Protein AF-A0A949YIF5-F1 (afdb_monomer)

Foldseek 3Di:
DDDDDDDDDDDDDDDDDDDDDDDDDPPPPPPPPPDDPDPAFAAPLLVLLVCLLLLVVVCVVVVWQEEEEAFEFEAEEPDDTFLFQALLRVLSRLLNLLSNLLNADQVRGRFYFPPLHQQLLVFPLADLPDLVNPLSSQVDWTATLFARDTHGGQKYKYWYWYQYNLNQKIKIWIWMDGNSSDDTHTSDIDMGGDFQLNCLRSQQWFFAPDCPVPPDRVVSRVRSSVRSSVLLVPVCSGLQNDLPNQKHKFKDWQNHTFDWDTDSSATETAAHDAPIFIKMKMFGSDPDQWKKWKFKAALQATLEQRDNWRPLPDHTDIAGPVRGMDMRQARDNDQQKGFGQGDDDPVVLVSCCSVSPNSRQKIKMFMFIFPDPPDPPPDPDDPPDDPLSVLSSVLSNRSDFAPPRHNGSVVRSVCSSVPPHDDHDADHSGRHDMGRRDGDDDDDTNTDSRTSTMHMYGHDDD

Solvent-accessible surface area (backbone atoms only — not comparable to full-atom values): 25512 Å² total; per-residue (Å²): 134,82,90,83,88,90,84,89,79,83,90,79,89,79,86,79,80,82,84,75,85,80,79,82,77,83,75,76,77,76,73,80,73,82,67,75,92,66,76,87,54,46,44,54,58,57,42,44,49,68,45,20,54,59,50,54,47,55,41,52,78,70,68,47,51,28,38,26,38,30,56,24,26,37,19,58,54,92,52,73,70,29,63,55,38,31,56,39,23,50,45,52,19,36,23,47,47,47,22,38,60,67,57,47,46,85,89,69,60,65,44,45,36,37,64,34,49,64,58,36,69,72,41,88,72,37,39,87,87,44,49,72,15,32,39,45,50,52,74,46,73,38,42,37,59,34,40,88,54,67,42,63,55,43,31,38,37,34,34,43,34,37,38,41,80,75,50,56,35,33,39,40,35,40,25,35,34,47,70,84,15,60,75,77,42,78,72,50,73,50,68,19,30,49,41,49,66,58,37,42,30,49,51,44,34,21,58,55,79,87,60,87,85,69,79,49,71,68,61,54,34,54,44,34,38,53,34,27,52,42,8,51,76,33,49,78,60,24,36,93,70,38,88,84,33,53,59,45,81,45,48,24,49,71,88,38,80,57,73,77,46,71,56,85,31,37,38,31,41,78,62,80,52,63,78,42,44,47,36,37,36,42,30,51,61,50,84,61,83,65,40,34,34,34,30,47,27,40,26,56,24,23,36,52,41,30,29,78,55,44,68,87,76,42,69,53,53,73,30,29,75,93,42,38,62,50,79,41,57,36,34,32,70,52,58,46,30,29,18,28,39,31,44,62,48,74,68,56,44,62,62,44,37,66,74,42,41,27,16,43,35,34,39,38,41,40,31,19,42,48,54,76,83,68,77,78,68,94,65,97,67,74,76,76,80,72,52,73,67,56,31,49,48,52,30,32,63,45,32,66,80,58,71,74,63,27,73,36,64,66,53,41,48,51,48,41,52,76,58,83,60,79,67,80,66,88,70,47,67,23,71,39,62,77,36,73,89,44,74,66,79,93,71,95,79,55,64,41,91,58,59,41,31,21,39,41,35,39,36,47,85,132

Sequence (462 aa):
MSTMGGSRAGSSRGWGLCQGVAALVVGLGLATAVGTPTARGDTLDAALLKEAPAVLRYLKDHGYQNVGVLKFRIKKGAGPASDRVGPLNLNLASRLQIALVLANDNRAPLGIIRDADAVAATLPGANHLTRSGRQVLFRGRYPLAWGDESVEPDAFLTGVAVVSPDLKQMTVAILAFGKDGEGLEKVTQFTASTDAPTLAEAGESFLIRGFADEGRVETVREKAIEEAVKVKATPEANPLRDAAAPVALEIRYDDQPVPLEFRDGKAEIRDPREGQKVSFLLRKVDRTADRYGVVLVVNGENTLFKERIAPFHARKWILSSDHPSTPILGYQTGEHTAESFRVLSQEESKSDAVHYGPEAGLITMVVFREKAKSKPAEGPSAPPPLDDKAEDLVAMSRGVLPREQPQTLAALKFQLREGNNQGDSRALIKAGERRDDVAIKEVEFQPEPTPVMSATVTYYKP

Radius of gyration: 25.35 Å; Cα contacts (8 Å, |Δi|>4): 936; chains: 1; bounding box: 79×54×108 Å

Mean predicted aligned error: 10.31 Å

pLDDT: mean 81.7, std 19.42, range [26.53, 98.56]

Structure (mmCIF, N/CA/C/O backbone):
data_AF-A0A949YIF5-F1
#
_entry.id   AF-A0A949YIF5-F1
#
loop_
_atom_site.group_PDB
_atom_site.id
_atom_site.type_symbol
_atom_site.label_atom_id
_atom_site.label_alt_id
_atom_site.label_comp_id
_atom_site.label_asym_id
_atom_site.label_entity_id
_atom_site.label_seq_id
_atom_site.pdbx_PDB_ins_code
_atom_site.Cartn_x
_atom_site.Cartn_y
_atom_site.Cartn_z
_atom_site.occupancy
_atom_site.B_iso_or_equiv
_atom_site.auth_seq_id
_atom_site.auth_comp_id
_atom_site.auth_asym_id
_atom_site.auth_atom_id
_atom_site.pdbx_PDB_model_num
ATOM 1 N N . MET A 1 1 ? 48.016 9.904 76.260 1.00 37.66 1 MET A N 1
ATOM 2 C CA . MET A 1 1 ? 48.859 9.870 75.047 1.00 37.66 1 MET A CA 1
ATOM 3 C C . MET A 1 1 ? 48.580 8.566 74.314 1.00 37.66 1 MET A C 1
ATOM 5 O O . MET A 1 1 ? 48.776 7.522 74.912 1.00 37.66 1 MET A O 1
ATOM 9 N N . SER A 1 2 ? 48.062 8.694 73.086 1.00 38.09 2 SER A N 1
ATOM 10 C CA . SER A 1 2 ? 48.295 7.845 71.897 1.00 38.09 2 SER A CA 1
ATOM 11 C C . SER A 1 2 ? 47.945 6.339 71.964 1.00 38.09 2 SER A C 1
ATOM 13 O O . SER A 1 2 ? 48.604 5.589 72.666 1.00 38.09 2 SER A O 1
ATOM 15 N N . THR A 1 3 ? 46.825 5.918 71.333 1.00 41.38 3 THR A N 1
ATOM 16 C CA . THR A 1 3 ? 46.703 5.191 70.017 1.00 41.38 3 THR A CA 1
ATOM 17 C C . THR A 1 3 ? 47.147 3.723 70.076 1.00 41.38 3 THR A C 1
ATOM 19 O O . THR A 1 3 ? 48.191 3.460 70.645 1.00 41.38 3 THR A O 1
ATOM 22 N N . MET A 1 4 ? 46.532 2.684 69.501 1.00 38.09 4 MET A N 1
ATOM 23 C CA . MET A 1 4 ? 45.485 2.372 68.499 1.00 38.09 4 MET A CA 1
ATOM 24 C C . MET A 1 4 ? 45.095 0.893 68.811 1.00 38.09 4 MET A C 1
ATOM 26 O O . MET A 1 4 ? 45.907 0.178 69.386 1.00 38.09 4 MET A O 1
ATOM 30 N N . GLY A 1 5 ? 43.899 0.343 68.586 1.00 39.41 5 GLY A N 1
ATOM 31 C CA . GLY A 1 5 ? 43.170 0.181 67.326 1.00 39.41 5 GLY A CA 1
ATOM 32 C C . GLY A 1 5 ? 42.996 -1.326 67.033 1.00 39.41 5 GLY A C 1
ATOM 33 O O . GLY A 1 5 ? 43.983 -2.048 66.953 1.00 39.41 5 GLY A O 1
ATOM 34 N N . GLY A 1 6 ? 41.755 -1.806 66.877 1.00 34.41 6 GLY A N 1
ATOM 35 C CA . GLY A 1 6 ? 41.476 -3.173 66.413 1.00 34.41 6 GLY A CA 1
ATOM 36 C C . GLY A 1 6 ? 40.089 -3.698 66.791 1.00 34.41 6 GLY A C 1
ATOM 37 O O . GLY A 1 6 ? 39.927 -4.305 67.841 1.00 34.41 6 GLY A O 1
ATOM 38 N N . SER A 1 7 ? 39.094 -3.513 65.917 1.00 41.97 7 SER A N 1
ATOM 39 C CA . SER A 1 7 ? 37.812 -4.226 65.991 1.00 41.97 7 SER A CA 1
ATOM 40 C C . SER A 1 7 ? 37.467 -4.792 64.612 1.00 41.97 7 SER A C 1
ATOM 42 O O . SER A 1 7 ? 37.384 -4.052 63.632 1.00 41.97 7 SER A O 1
ATOM 44 N N . ARG A 1 8 ? 37.329 -6.121 64.534 1.00 41.78 8 ARG A N 1
ATOM 45 C CA . ARG A 1 8 ? 36.799 -6.873 63.387 1.00 41.78 8 ARG A CA 1
ATOM 46 C C . ARG A 1 8 ? 35.317 -7.129 63.658 1.00 41.78 8 ARG A C 1
ATOM 48 O O . ARG A 1 8 ? 34.998 -7.761 64.659 1.00 41.78 8 ARG A O 1
ATOM 55 N N . ALA A 1 9 ? 34.439 -6.696 62.757 1.00 42.81 9 ALA A N 1
ATOM 56 C CA . ALA A 1 9 ? 33.016 -7.024 62.784 1.00 42.81 9 ALA A CA 1
ATOM 57 C C . ALA A 1 9 ? 32.614 -7.776 61.509 1.00 42.81 9 ALA A C 1
ATOM 59 O O . ALA A 1 9 ? 33.119 -7.507 60.419 1.00 42.81 9 ALA A O 1
ATOM 60 N N . GLY A 1 10 ? 31.749 -8.768 61.718 1.00 35.22 10 GLY A N 1
ATOM 61 C CA . GLY A 1 10 ? 31.368 -9.833 60.803 1.00 35.22 10 GLY A CA 1
ATOM 62 C C . GLY A 1 10 ? 30.670 -9.399 59.517 1.00 35.22 10 GLY A C 1
ATOM 63 O O . GLY A 1 10 ? 29.934 -8.419 59.452 1.00 35.22 10 GLY A O 1
ATOM 64 N N . SER A 1 11 ? 30.881 -10.233 58.504 1.00 36.25 11 SER A N 1
ATOM 65 C CA . SER A 1 11 ? 30.176 -10.259 57.232 1.00 36.25 11 SER A CA 1
ATOM 66 C C . SER A 1 11 ? 28.688 -10.586 57.405 1.00 36.25 11 SER A C 1
ATOM 68 O O . SER A 1 11 ? 28.355 -11.622 57.980 1.00 36.25 11 SER A O 1
ATOM 70 N N . SER A 1 12 ? 27.808 -9.794 56.795 1.00 36.88 12 SER A N 1
ATOM 71 C CA . SER A 1 12 ? 26.462 -10.233 56.415 1.00 36.88 12 SER A CA 1
ATOM 72 C C . SER A 1 12 ? 26.314 -10.095 54.897 1.00 36.88 12 SER A C 1
ATOM 74 O O . SER A 1 12 ? 26.462 -9.018 54.325 1.00 36.88 12 SER A O 1
ATOM 76 N N . ARG A 1 13 ? 26.112 -11.233 54.222 1.00 38.78 13 ARG A N 1
ATOM 77 C CA . ARG A 1 13 ? 25.758 -11.313 52.801 1.00 38.78 13 ARG A CA 1
ATOM 78 C C . ARG A 1 13 ? 24.235 -11.252 52.704 1.00 38.78 13 ARG A C 1
ATOM 80 O O . ARG A 1 13 ? 23.572 -12.211 53.081 1.00 38.78 13 ARG A O 1
ATOM 87 N N . GLY A 1 14 ? 23.702 -10.148 52.191 1.00 33.16 14 GLY A N 1
ATOM 88 C CA . GLY A 1 14 ? 22.324 -10.050 51.713 1.00 33.16 14 GLY A CA 1
ATOM 89 C C . GLY A 1 14 ? 22.321 -10.033 50.188 1.00 33.16 14 GLY A C 1
ATOM 90 O O . GLY A 1 14 ? 22.751 -9.054 49.584 1.00 33.16 14 GLY A O 1
ATOM 91 N N . TRP A 1 15 ? 21.886 -11.127 49.565 1.00 33.44 15 TRP A N 1
ATOM 92 C CA . TRP A 1 15 ? 21.584 -11.187 48.135 1.00 33.44 15 TRP A CA 1
ATOM 93 C C . TRP A 1 15 ? 20.185 -10.607 47.902 1.00 33.44 15 TRP A C 1
ATOM 95 O O . TRP A 1 15 ? 19.188 -11.208 48.292 1.00 33.44 15 TRP A O 1
ATOM 105 N N . GLY A 1 16 ? 20.122 -9.425 47.286 1.00 34.50 16 GLY A N 1
ATOM 106 C CA . GLY A 1 16 ? 18.888 -8.832 46.776 1.00 34.50 16 GLY A CA 1
ATOM 107 C C . GLY A 1 16 ? 18.580 -9.373 45.383 1.00 34.50 16 GLY A C 1
ATOM 108 O O . GLY A 1 16 ? 19.353 -9.167 44.449 1.00 34.50 16 GLY A O 1
ATOM 109 N N . LEU A 1 17 ? 17.460 -10.087 45.271 1.00 38.19 17 LEU A N 1
ATOM 110 C CA . LEU A 1 17 ? 16.908 -10.629 44.034 1.00 38.19 17 LEU A CA 1
ATOM 111 C C . LEU A 1 17 ? 16.617 -9.525 43.006 1.00 38.19 17 LEU A C 1
ATOM 113 O O . LEU A 1 17 ? 15.857 -8.595 43.269 1.00 38.19 17 LEU A O 1
ATOM 117 N N . CYS A 1 18 ? 17.166 -9.695 41.804 1.00 32.47 18 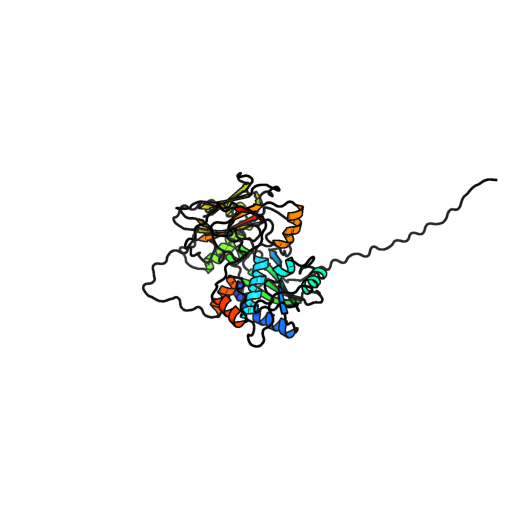CYS A N 1
ATOM 118 C CA . CYS A 1 18 ? 16.703 -9.034 40.590 1.00 32.47 18 CYS A CA 1
ATOM 119 C C . CYS A 1 18 ? 15.280 -9.519 40.272 1.00 32.47 18 CYS A C 1
ATOM 121 O O . CYS A 1 18 ? 15.083 -10.697 39.972 1.00 32.47 18 CYS A O 1
ATOM 123 N N . GLN A 1 19 ? 14.289 -8.629 40.323 1.00 35.56 19 GLN A N 1
ATOM 124 C CA . GLN A 1 19 ? 12.978 -8.906 39.741 1.00 35.56 19 GLN A CA 1
ATOM 125 C C . GLN A 1 19 ? 13.090 -8.808 38.219 1.00 35.56 19 GLN A C 1
ATOM 127 O O . GLN A 1 19 ? 13.328 -7.741 37.656 1.00 35.56 19 GLN A O 1
ATOM 132 N N . GLY A 1 20 ? 12.979 -9.967 37.572 1.00 30.89 20 GLY A N 1
ATOM 133 C CA . GLY A 1 20 ? 12.984 -10.109 36.126 1.00 30.89 20 GLY A CA 1
ATOM 134 C C . GLY A 1 20 ? 11.727 -9.518 35.496 1.00 30.89 20 GLY A C 1
ATOM 135 O O . GLY A 1 20 ? 10.604 -9.788 35.919 1.00 30.89 20 GLY A O 1
ATOM 136 N N . VAL A 1 21 ? 11.938 -8.736 34.442 1.00 32.53 21 VAL A N 1
ATOM 137 C CA . VAL A 1 21 ? 10.912 -8.322 33.486 1.00 32.53 21 VAL A CA 1
ATOM 138 C C . VAL A 1 21 ? 10.436 -9.574 32.746 1.00 32.53 21 VAL A C 1
ATOM 140 O O . VAL A 1 21 ? 11.165 -10.141 31.935 1.00 32.53 21 VAL A O 1
ATOM 143 N N . ALA A 1 22 ? 9.222 -10.034 33.044 1.00 29.33 22 ALA A N 1
ATOM 144 C CA . ALA A 1 22 ? 8.586 -11.119 32.309 1.00 29.33 22 ALA A CA 1
ATOM 145 C C . ALA A 1 22 ? 8.134 -10.605 30.932 1.00 29.33 22 ALA A C 1
ATOM 147 O O . ALA A 1 22 ? 7.172 -9.846 30.817 1.00 29.33 22 ALA A O 1
ATOM 148 N N . ALA A 1 23 ? 8.844 -11.011 29.879 1.00 31.12 23 ALA A N 1
ATOM 149 C CA . ALA A 1 23 ? 8.418 -10.814 28.502 1.00 31.12 23 ALA A CA 1
ATOM 150 C C . ALA A 1 23 ? 7.186 -11.692 28.223 1.00 31.12 23 ALA A C 1
ATOM 152 O O . ALA A 1 23 ? 7.273 -12.920 28.191 1.00 31.12 23 ALA A O 1
ATOM 153 N N . LEU A 1 24 ? 6.029 -11.057 28.039 1.00 30.97 24 LEU A N 1
ATOM 154 C CA . LEU A 1 24 ? 4.781 -11.732 27.701 1.00 30.97 24 LEU A CA 1
ATOM 155 C C . LEU A 1 24 ? 4.807 -12.122 26.213 1.00 30.97 24 LEU A C 1
ATOM 157 O O . LEU A 1 24 ? 4.528 -11.311 25.330 1.00 30.97 24 LEU A O 1
ATOM 161 N N . VAL A 1 25 ? 5.177 -13.371 25.926 1.00 31.48 25 VAL A N 1
ATOM 162 C CA . VAL A 1 25 ? 5.006 -13.982 24.603 1.00 31.48 25 VAL A CA 1
ATOM 163 C C . VAL A 1 25 ? 3.516 -14.257 24.427 1.00 31.48 25 VAL A C 1
ATOM 165 O O . VAL A 1 25 ? 2.987 -15.227 24.963 1.00 31.48 25 VAL A O 1
ATOM 168 N N . VAL A 1 26 ? 2.820 -13.399 23.679 1.00 39.66 26 VAL A N 1
ATOM 169 C CA . VAL A 1 26 ? 1.484 -13.725 23.167 1.00 39.66 26 VAL A CA 1
ATOM 170 C C . VAL A 1 26 ? 1.662 -14.838 22.138 1.00 39.66 26 VAL A C 1
ATOM 172 O O . VAL A 1 26 ? 1.897 -14.598 20.953 1.00 39.66 26 VAL A O 1
ATOM 175 N N . GLY A 1 27 ? 1.601 -16.079 22.616 1.00 34.22 27 GLY A N 1
ATOM 176 C CA . GLY A 1 27 ? 1.472 -17.272 21.798 1.00 34.22 27 GLY A CA 1
ATOM 177 C C . GLY A 1 27 ? 0.080 -17.312 21.185 1.00 34.22 27 GLY A C 1
ATOM 178 O O . GLY A 1 27 ? -0.754 -18.110 21.600 1.00 34.22 27 GLY A O 1
ATOM 179 N N . LEU A 1 28 ? -0.190 -16.448 20.200 1.00 45.56 28 LEU A N 1
ATOM 180 C CA . LEU A 1 28 ? -1.291 -16.693 19.277 1.00 45.56 28 LEU A CA 1
ATOM 181 C C . LEU A 1 28 ? -0.895 -17.941 18.482 1.00 45.56 28 LEU A C 1
ATOM 183 O O . LEU A 1 28 ? -0.172 -17.868 17.485 1.00 45.56 28 LEU A O 1
ATOM 187 N N . GLY A 1 29 ? -1.317 -19.100 18.984 1.00 37.91 29 GLY A N 1
ATOM 188 C CA . GLY A 1 29 ? -1.277 -20.367 18.277 1.00 37.91 29 GLY A CA 1
ATOM 189 C C . GLY A 1 29 ? -2.192 -20.274 17.065 1.00 37.91 29 GLY A C 1
ATOM 190 O O . GLY A 1 29 ? -3.321 -20.754 17.090 1.00 37.91 29 GLY A O 1
ATOM 191 N N . LEU A 1 30 ? -1.708 -19.628 16.004 1.00 46.84 30 LEU A N 1
ATOM 192 C CA . LEU A 1 30 ? -2.202 -19.826 14.652 1.00 46.84 30 LEU A CA 1
ATOM 193 C C . LEU A 1 30 ? -1.881 -21.278 14.316 1.00 46.84 30 LEU A C 1
ATOM 195 O O . LEU A 1 30 ? -0.814 -21.584 13.785 1.00 46.84 30 LEU A O 1
ATOM 199 N N . ALA A 1 31 ? -2.775 -22.180 14.719 1.00 40.66 31 ALA A N 1
ATOM 200 C CA . ALA A 1 31 ? -2.761 -23.547 14.254 1.00 40.66 31 ALA A CA 1
ATOM 201 C C . ALA A 1 31 ? -2.768 -23.465 12.728 1.00 40.66 31 ALA A C 1
ATOM 203 O O . ALA A 1 31 ? -3.724 -22.972 12.127 1.00 40.66 31 ALA A O 1
ATOM 204 N N . THR A 1 32 ? -1.664 -23.879 12.111 1.00 41.81 32 THR A N 1
ATOM 205 C CA . THR A 1 32 ? -1.581 -24.086 10.671 1.00 41.81 32 THR A CA 1
ATOM 206 C C . THR A 1 32 ? -2.491 -25.263 10.367 1.00 41.81 32 THR A C 1
ATOM 208 O O . THR A 1 32 ? -2.049 -26.410 10.322 1.00 41.81 32 THR A O 1
ATOM 211 N N . ALA A 1 33 ? -3.791 -24.996 10.258 1.00 37.81 33 ALA A N 1
ATOM 212 C CA . ALA A 1 33 ? -4.719 -25.945 9.694 1.00 37.81 33 ALA A CA 1
ATOM 213 C C . ALA A 1 33 ? -4.230 -26.184 8.267 1.00 37.81 33 ALA A C 1
ATOM 215 O O . ALA A 1 33 ? -4.326 -25.306 7.410 1.00 37.81 33 ALA A O 1
ATOM 216 N N . VAL A 1 34 ? -3.627 -27.352 8.041 1.00 37.81 34 VAL A N 1
ATOM 217 C CA . VAL A 1 34 ? -3.368 -27.880 6.705 1.00 37.81 34 VAL A CA 1
ATOM 218 C C . VAL A 1 34 ? -4.745 -28.214 6.142 1.00 37.81 34 VAL A C 1
ATOM 220 O O . VAL A 1 34 ? -5.222 -29.341 6.233 1.00 37.81 34 VAL A O 1
ATOM 223 N N . GLY A 1 35 ? -5.455 -27.179 5.695 1.00 38.66 35 GLY A N 1
ATOM 224 C CA . GLY A 1 35 ? -6.716 -27.330 4.999 1.00 38.66 35 GLY A CA 1
ATOM 225 C C . GLY A 1 35 ? -6.446 -28.092 3.713 1.00 38.66 35 GLY A C 1
ATOM 226 O O . GLY A 1 35 ? -5.506 -27.780 2.979 1.00 38.66 35 GLY A O 1
ATOM 227 N N . THR A 1 36 ? -7.265 -29.101 3.438 1.00 35.28 36 THR A N 1
ATOM 228 C CA . THR A 1 36 ? -7.412 -29.616 2.078 1.00 35.28 36 THR A CA 1
ATOM 229 C C . THR A 1 36 ? -7.683 -28.430 1.143 1.00 35.28 36 THR A C 1
ATOM 231 O O . THR A 1 36 ? -8.337 -27.478 1.574 1.00 35.28 36 THR A O 1
ATOM 234 N N . PRO A 1 37 ? -7.171 -28.424 -0.103 1.00 38.16 37 PRO A N 1
ATOM 235 C CA . PRO A 1 37 ? -7.398 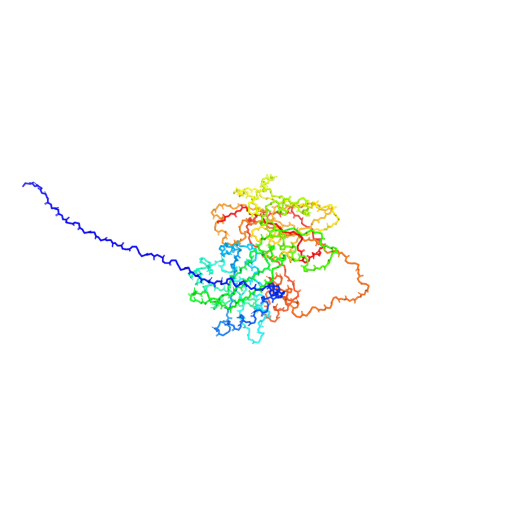-27.324 -1.031 1.00 38.16 37 PRO A CA 1
ATOM 236 C C . PRO A 1 37 ? -8.894 -27.266 -1.353 1.00 38.16 37 PRO A C 1
ATOM 238 O O . PRO A 1 37 ? -9.396 -27.967 -2.228 1.00 38.16 37 PRO A O 1
ATOM 241 N N . THR A 1 38 ? -9.629 -26.482 -0.575 1.00 38.22 38 THR A N 1
ATOM 242 C CA . THR A 1 38 ? -11.027 -26.171 -0.816 1.00 38.22 38 THR A CA 1
ATOM 243 C C . THR A 1 38 ? -11.113 -25.167 -1.958 1.00 38.22 38 THR A C 1
ATOM 245 O O . THR A 1 38 ? -10.172 -24.427 -2.250 1.00 38.22 38 THR A O 1
ATOM 248 N N . ALA A 1 39 ? -12.246 -25.218 -2.655 1.00 42.53 39 ALA A N 1
ATOM 249 C CA . ALA A 1 39 ? -12.590 -24.402 -3.808 1.00 42.53 39 ALA A CA 1
ATOM 250 C C . ALA A 1 39 ? -12.153 -22.927 -3.697 1.00 42.53 39 ALA A C 1
ATOM 252 O O . ALA A 1 39 ? -12.137 -22.355 -2.610 1.00 42.53 39 ALA A O 1
ATOM 253 N N . ARG A 1 40 ? -11.835 -22.340 -4.864 1.00 57.19 40 ARG A N 1
ATOM 254 C CA . ARG A 1 40 ? -11.471 -20.931 -5.123 1.00 57.19 40 ARG A CA 1
ATOM 255 C C . ARG A 1 40 ? -11.898 -19.982 -3.998 1.00 57.19 40 ARG A C 1
ATOM 257 O O . ARG A 1 40 ? -13.064 -19.613 -3.910 1.00 57.19 40 ARG A O 1
ATOM 264 N N . GLY A 1 41 ? -10.941 -19.582 -3.163 1.00 61.47 41 GLY A N 1
ATOM 265 C CA . GLY A 1 41 ? -11.183 -18.568 -2.140 1.00 61.47 41 GLY A CA 1
ATOM 266 C C . GLY A 1 41 ? -11.438 -17.198 -2.769 1.00 61.47 41 GLY A C 1
ATOM 267 O O . GLY A 1 41 ? -10.838 -16.880 -3.801 1.00 61.47 41 GLY A O 1
ATOM 268 N N . ASP A 1 42 ? -12.285 -16.398 -2.125 1.00 84.44 42 ASP A N 1
ATOM 269 C CA . ASP A 1 42 ? -12.513 -14.985 -2.445 1.00 84.44 42 ASP A CA 1
ATOM 270 C C . ASP A 1 42 ? -11.170 -14.216 -2.491 1.00 84.44 42 ASP A C 1
ATOM 272 O O . ASP A 1 42 ? -10.222 -14.565 -1.776 1.00 84.44 42 ASP A O 1
ATOM 276 N N . THR A 1 43 ? -11.056 -13.179 -3.333 1.00 89.50 43 THR A N 1
ATOM 277 C CA . THR A 1 43 ? -9.909 -12.249 -3.277 1.00 89.50 43 THR A CA 1
ATOM 278 C C . THR A 1 43 ? -9.877 -11.534 -1.927 1.00 89.50 43 THR A C 1
ATOM 280 O O . THR A 1 43 ? -10.876 -11.510 -1.204 1.00 89.50 43 THR A O 1
ATOM 283 N N . LEU A 1 44 ? -8.741 -10.929 -1.579 1.00 91.62 44 LEU A N 1
ATOM 284 C CA . LEU A 1 44 ? -8.592 -10.205 -0.316 1.00 91.62 44 LEU A CA 1
ATOM 285 C C . LEU A 1 44 ? -9.687 -9.144 -0.109 1.00 91.62 44 LEU A C 1
ATOM 287 O O . LEU A 1 44 ? -10.315 -9.111 0.948 1.00 91.62 44 LEU A O 1
ATOM 291 N N . ASP A 1 45 ? -9.958 -8.335 -1.131 1.00 91.50 45 ASP A N 1
ATOM 292 C CA . ASP A 1 45 ? -10.946 -7.253 -1.063 1.00 91.50 45 ASP A CA 1
ATOM 293 C C . ASP A 1 45 ? -12.374 -7.797 -0.901 1.00 91.50 45 ASP A C 1
ATOM 295 O O . ASP A 1 45 ? -13.148 -7.292 -0.086 1.00 91.50 45 ASP A O 1
ATOM 299 N N . ALA A 1 46 ? -12.710 -8.877 -1.615 1.00 91.69 46 ALA A N 1
ATOM 300 C CA . ALA A 1 46 ? -14.011 -9.532 -1.502 1.00 91.69 46 ALA A CA 1
ATOM 301 C C . ALA A 1 46 ? -14.215 -10.190 -0.134 1.00 91.69 46 ALA A C 1
ATOM 303 O O . ALA A 1 46 ? -15.306 -10.100 0.434 1.00 91.69 46 ALA A O 1
ATOM 304 N N . ALA A 1 47 ? -13.169 -10.808 0.416 1.00 95.12 47 ALA A N 1
ATOM 305 C CA . ALA A 1 47 ? -13.209 -11.389 1.748 1.00 95.12 47 ALA A CA 1
ATOM 306 C C . ALA A 1 47 ? -13.360 -10.306 2.832 1.00 95.12 47 ALA A C 1
ATOM 308 O O . ALA A 1 47 ? -14.212 -10.441 3.705 1.00 95.12 47 ALA A O 1
ATOM 309 N N . LEU A 1 48 ? -12.626 -9.190 2.741 1.00 95.81 48 LEU A N 1
ATOM 310 C CA . LEU A 1 48 ? -12.777 -8.055 3.663 1.00 95.81 48 LEU A CA 1
ATOM 311 C C . LEU A 1 48 ? -14.193 -7.467 3.632 1.00 95.81 48 LEU A C 1
ATOM 313 O O . LEU A 1 48 ? -14.793 -7.260 4.687 1.00 95.81 48 LEU A O 1
ATOM 317 N N . LEU A 1 49 ? -14.744 -7.235 2.437 1.00 94.81 49 LEU A N 1
ATOM 318 C CA . LEU A 1 49 ? -16.098 -6.699 2.278 1.00 94.81 49 LEU A CA 1
ATOM 319 C C . LEU A 1 49 ? -17.157 -7.646 2.863 1.00 94.81 49 LEU A C 1
ATOM 321 O O . LEU A 1 49 ? -18.106 -7.206 3.510 1.00 94.81 49 LEU A O 1
ATOM 325 N N . LYS A 1 50 ? -16.970 -8.957 2.681 1.00 95.75 50 LYS A N 1
ATOM 326 C CA . LYS A 1 50 ? -17.838 -10.003 3.236 1.00 95.75 50 LYS A CA 1
ATOM 327 C C . LYS A 1 50 ? -17.783 -10.077 4.765 1.00 95.75 50 LYS A C 1
ATOM 329 O O . LYS A 1 50 ? -18.809 -10.345 5.386 1.00 95.75 50 LYS A O 1
ATOM 334 N N . GLU A 1 51 ? -16.622 -9.831 5.364 1.00 97.62 51 GLU A N 1
ATOM 335 C CA . GLU A 1 51 ? -16.416 -9.895 6.818 1.00 97.62 51 GLU A CA 1
ATOM 336 C C . GLU A 1 51 ? -16.800 -8.597 7.549 1.00 97.62 51 GLU A C 1
ATOM 338 O O . GLU A 1 51 ? -17.117 -8.629 8.741 1.00 97.62 51 GLU A O 1
ATOM 343 N N . ALA A 1 52 ? -16.836 -7.454 6.856 1.00 97.81 52 ALA A N 1
ATOM 344 C CA . ALA A 1 52 ? -17.127 -6.151 7.460 1.00 97.81 52 ALA A CA 1
ATOM 345 C C . ALA A 1 52 ? -18.432 -6.096 8.290 1.00 97.81 52 ALA A C 1
ATOM 347 O O . ALA A 1 52 ? -18.392 -5.548 9.396 1.00 97.81 52 ALA A O 1
ATOM 348 N N . PRO A 1 53 ? -19.566 -6.703 7.874 1.00 98.06 53 PRO A N 1
ATOM 349 C CA . PRO A 1 53 ? -20.770 -6.752 8.707 1.00 98.06 53 PRO A CA 1
ATOM 350 C C . PRO A 1 53 ? -20.577 -7.483 10.045 1.00 98.06 53 PRO A C 1
ATOM 352 O O . PRO A 1 53 ? -21.167 -7.085 11.051 1.00 98.06 53 PRO A O 1
ATOM 355 N N . ALA A 1 54 ? -19.764 -8.545 10.079 1.00 97.81 54 ALA A N 1
ATOM 356 C CA . ALA A 1 54 ? -19.471 -9.279 11.311 1.00 97.81 54 ALA A CA 1
ATOM 357 C C . ALA A 1 54 ? -18.596 -8.443 12.256 1.00 97.81 54 ALA A C 1
ATOM 359 O O . ALA A 1 54 ? -18.866 -8.391 13.455 1.00 97.81 54 ALA A O 1
ATOM 360 N N . VAL A 1 55 ? -17.616 -7.720 11.704 1.00 98.50 55 VAL A N 1
ATOM 361 C CA . VAL A 1 55 ? -16.785 -6.772 12.461 1.00 98.50 55 VAL A CA 1
ATOM 362 C C . VAL A 1 55 ? -17.641 -5.651 13.054 1.00 98.50 55 VAL A C 1
ATOM 364 O O . VAL A 1 55 ? -17.555 -5.388 14.250 1.00 98.50 55 VAL A O 1
ATOM 367 N N . LEU A 1 56 ? -18.524 -5.028 12.265 1.00 98.50 56 LEU A N 1
ATOM 368 C CA . LEU A 1 56 ? -19.432 -3.982 12.757 1.00 98.50 56 LEU A CA 1
ATOM 369 C C . LEU A 1 56 ? -20.360 -4.486 13.866 1.00 98.50 56 LEU A C 1
ATOM 371 O O . LEU A 1 56 ? -20.599 -3.763 14.832 1.00 98.50 56 LEU A O 1
ATOM 375 N N . ARG A 1 57 ? -20.875 -5.715 13.741 1.00 98.12 57 ARG A N 1
ATOM 376 C CA . ARG A 1 57 ? -21.700 -6.335 14.784 1.00 98.12 57 ARG A CA 1
ATOM 377 C C . ARG A 1 57 ? -20.915 -6.497 16.079 1.00 98.12 57 ARG A C 1
ATOM 379 O O . ARG A 1 57 ? -21.382 -6.025 17.106 1.00 98.12 57 ARG A O 1
ATOM 386 N N . TYR A 1 58 ? -19.710 -7.065 16.009 1.00 98.31 58 TYR A N 1
ATOM 387 C CA . TYR A 1 58 ? -18.831 -7.188 17.171 1.00 98.31 58 TYR A CA 1
ATOM 388 C C . TYR A 1 58 ? -18.617 -5.828 17.854 1.00 98.31 58 TYR A C 1
ATOM 390 O O . TYR A 1 58 ? -18.795 -5.723 19.063 1.00 98.31 58 TYR A O 1
ATOM 398 N N . LEU A 1 59 ? -18.309 -4.772 17.091 1.00 98.19 59 LEU A N 1
ATOM 399 C CA . LEU A 1 59 ? -18.065 -3.440 17.658 1.00 98.19 59 LEU A CA 1
ATOM 400 C C . LEU A 1 59 ? -19.303 -2.872 18.370 1.00 98.19 59 LEU A C 1
ATOM 402 O O . LEU A 1 59 ? -19.180 -2.301 19.454 1.00 98.19 59 LEU A O 1
ATOM 406 N N . LYS A 1 60 ? -20.492 -3.062 17.784 1.00 97.56 60 LYS A N 1
ATOM 407 C CA . LYS A 1 60 ? -21.771 -2.636 18.370 1.00 97.56 60 LYS A CA 1
ATOM 408 C C . LYS A 1 60 ? -22.123 -3.434 19.627 1.00 97.56 60 LYS A C 1
ATOM 410 O O . LYS A 1 60 ? -22.528 -2.831 20.617 1.00 97.56 60 LYS A O 1
ATOM 415 N N . ASP A 1 61 ? -21.922 -4.750 19.614 1.00 97.50 61 ASP A N 1
ATOM 416 C CA . ASP A 1 61 ? -22.188 -5.632 20.760 1.00 97.50 61 ASP A CA 1
ATOM 417 C C . ASP A 1 61 ? -21.287 -5.292 21.964 1.00 97.50 61 ASP A C 1
ATOM 419 O O . ASP A 1 61 ? -21.695 -5.461 23.111 1.00 97.50 61 ASP A O 1
ATOM 423 N N . HIS A 1 62 ? -20.093 -4.743 21.709 1.00 96.75 62 HIS A N 1
ATOM 424 C CA . HIS A 1 62 ? -19.169 -4.241 22.735 1.00 96.75 62 HIS A CA 1
ATOM 425 C C . HIS A 1 62 ? -19.426 -2.779 23.137 1.00 96.75 62 HIS A C 1
ATOM 427 O O . HIS A 1 62 ? -18.709 -2.230 23.973 1.00 96.75 62 HIS A O 1
ATOM 433 N N . GLY A 1 63 ? -20.449 -2.135 22.565 1.00 97.00 63 GLY A N 1
ATOM 434 C CA . GLY A 1 63 ? -20.840 -0.766 22.901 1.00 97.00 63 GLY A CA 1
ATOM 435 C C . GLY A 1 63 ? -19.870 0.314 22.417 1.00 97.00 63 GLY A C 1
ATOM 436 O O . GLY A 1 63 ? -19.941 1.445 22.898 1.00 97.00 63 GLY A O 1
ATOM 437 N N . TYR A 1 64 ? -18.968 0.000 21.484 1.00 98.00 64 TYR A N 1
ATOM 438 C CA . TYR A 1 64 ? -18.079 1.002 20.898 1.00 98.00 64 TYR A CA 1
ATOM 439 C C . TYR A 1 64 ? -18.864 1.952 19.994 1.00 98.00 64 TYR A C 1
ATOM 441 O O . TYR A 1 64 ? -19.785 1.524 19.297 1.00 98.00 64 TYR A O 1
ATOM 449 N N . GLN A 1 65 ? -18.490 3.236 19.983 1.00 97.81 65 GLN A N 1
ATOM 450 C CA . GLN A 1 65 ? -19.130 4.238 19.127 1.00 97.81 65 GLN A CA 1
ATOM 451 C C . GLN A 1 65 ? -18.178 4.788 18.075 1.00 97.81 65 GLN A C 1
ATOM 453 O O . GLN A 1 65 ? -18.578 4.897 16.920 1.00 97.81 65 GLN A O 1
ATOM 458 N N . ASN A 1 66 ? -16.929 5.071 18.448 1.00 98.38 66 ASN A N 1
ATOM 459 C CA . ASN A 1 66 ? -15.912 5.616 17.551 1.00 98.38 66 ASN A CA 1
ATOM 460 C C . ASN A 1 66 ? -14.732 4.652 17.419 1.00 98.38 66 ASN A C 1
ATOM 462 O O . ASN A 1 66 ? -14.056 4.349 18.405 1.00 98.38 66 ASN A O 1
ATOM 466 N N . VAL A 1 67 ? -14.473 4.167 16.204 1.00 98.56 67 VAL A N 1
ATOM 467 C CA . VAL A 1 67 ? -13.484 3.109 15.965 1.00 98.56 67 VAL A CA 1
ATOM 468 C C . VAL A 1 67 ? -12.513 3.504 14.861 1.00 98.56 67 VAL A C 1
ATOM 470 O O . VAL A 1 67 ? -12.920 3.877 13.761 1.00 98.56 67 VAL A O 1
ATOM 473 N N . GLY A 1 68 ? -11.215 3.406 15.153 1.00 98.06 68 GLY A N 1
ATOM 474 C CA . GLY A 1 68 ? -10.143 3.577 14.169 1.00 98.06 68 GLY A CA 1
ATOM 475 C C . GLY A 1 68 ? -9.587 2.247 13.685 1.00 98.06 68 GLY A C 1
ATOM 476 O O . GLY A 1 68 ? -9.598 1.264 14.420 1.00 98.06 68 GLY A O 1
ATOM 477 N N . VAL A 1 69 ? -9.070 2.213 12.458 1.00 97.94 69 VAL A N 1
ATOM 478 C CA . VAL A 1 69 ? -8.344 1.055 11.920 1.00 97.94 69 VAL A CA 1
ATOM 479 C C . VAL A 1 69 ? -6.876 1.428 11.782 1.00 97.94 69 VAL A C 1
ATOM 481 O O . VAL A 1 69 ? -6.554 2.438 11.168 1.00 97.94 69 VAL A O 1
ATOM 484 N N . LEU A 1 70 ? -6.007 0.623 12.382 1.00 95.44 70 LEU A N 1
ATOM 485 C CA . LEU A 1 70 ? -4.560 0.790 12.371 1.00 95.44 70 LEU A CA 1
ATOM 486 C C . LEU A 1 70 ? -3.915 -0.264 11.475 1.00 95.44 70 LEU A C 1
ATOM 488 O O . LEU A 1 70 ? -4.483 -1.339 11.243 1.00 95.44 70 LEU A O 1
ATOM 492 N N . LYS A 1 71 ? -2.686 0.016 11.046 1.00 90.88 71 LYS A N 1
ATOM 493 C CA . LYS A 1 71 ? -1.894 -0.860 10.183 1.00 90.88 71 LYS A CA 1
ATOM 494 C C . LYS A 1 71 ? -1.844 -2.298 10.700 1.00 90.88 71 LYS A C 1
ATOM 496 O O . LYS A 1 71 ? -1.781 -2.563 11.905 1.00 90.88 71 LYS A O 1
ATOM 501 N N . PHE A 1 72 ? -1.833 -3.233 9.760 1.00 93.62 72 PHE A N 1
ATOM 502 C CA . PHE A 1 72 ? -1.730 -4.662 10.037 1.00 93.62 72 PHE A CA 1
ATOM 503 C C . PHE A 1 72 ? -0.267 -5.062 10.197 1.00 93.62 72 PHE A C 1
ATOM 505 O O . PHE A 1 72 ? 0.637 -4.367 9.736 1.00 93.62 72 PHE A O 1
ATOM 512 N N . ARG A 1 73 ? -0.014 -6.219 10.807 1.00 91.56 73 ARG A N 1
ATOM 513 C CA . ARG A 1 73 ? 1.285 -6.901 10.752 1.00 91.56 73 ARG A CA 1
ATOM 514 C C . ARG A 1 73 ? 1.213 -8.027 9.733 1.00 91.56 73 ARG A C 1
ATOM 516 O O . ARG A 1 73 ? 0.286 -8.828 9.778 1.00 91.56 73 ARG A O 1
ATOM 523 N N . ILE A 1 74 ? 2.207 -8.143 8.862 1.00 90.94 74 ILE A N 1
ATOM 524 C CA . ILE A 1 74 ? 2.275 -9.220 7.875 1.00 90.94 74 ILE A CA 1
ATOM 525 C C . ILE A 1 74 ? 3.348 -10.220 8.288 1.00 90.94 74 ILE A C 1
ATOM 527 O O . ILE A 1 74 ? 4.478 -9.857 8.615 1.00 90.94 74 ILE A O 1
ATOM 531 N N . LYS A 1 75 ? 3.012 -11.502 8.253 1.00 90.69 75 LYS A N 1
ATOM 532 C CA . LYS A 1 75 ? 3.938 -12.614 8.437 1.00 90.69 75 LYS A CA 1
ATOM 533 C C . LYS A 1 75 ? 4.144 -13.312 7.098 1.00 90.69 75 LYS A C 1
ATOM 535 O O . LYS A 1 75 ? 3.182 -13.796 6.507 1.00 90.69 75 LYS A O 1
ATOM 540 N N . LYS A 1 76 ? 5.397 -13.405 6.649 1.00 84.81 76 LYS A N 1
ATOM 541 C CA . LYS A 1 76 ? 5.773 -14.168 5.451 1.00 84.81 76 LYS A CA 1
ATOM 542 C C . LYS A 1 76 ? 6.501 -15.452 5.836 1.00 84.81 76 LYS A C 1
ATOM 544 O O . LYS A 1 76 ? 7.581 -15.398 6.428 1.00 84.81 76 LYS A O 1
ATOM 549 N N . GLY A 1 77 ? 5.948 -16.603 5.457 1.00 79.25 77 GLY A N 1
ATOM 550 C CA . GLY A 1 77 ? 6.559 -17.905 5.739 1.00 79.25 77 GLY A CA 1
ATOM 551 C C . GLY A 1 77 ? 6.846 -18.115 7.233 1.00 79.25 77 GLY A C 1
ATOM 552 O O . GLY A 1 77 ? 5.996 -17.853 8.084 1.00 79.25 77 GLY A O 1
ATOM 553 N N . ALA A 1 78 ? 8.055 -18.582 7.555 1.00 75.06 78 ALA A N 1
ATOM 554 C CA . ALA A 1 78 ? 8.474 -18.861 8.932 1.00 75.06 78 ALA A CA 1
ATOM 555 C C . ALA A 1 78 ? 8.961 -17.624 9.716 1.00 75.06 78 ALA A C 1
ATOM 557 O O . ALA A 1 78 ? 9.193 -17.727 10.919 1.00 75.06 78 ALA A O 1
ATOM 558 N N . GLY A 1 79 ? 9.119 -16.465 9.065 1.00 75.56 79 GLY A N 1
ATOM 559 C CA . GLY A 1 79 ? 9.605 -15.245 9.715 1.00 75.56 79 GLY A CA 1
ATOM 560 C C . GLY A 1 79 ? 8.626 -14.687 10.759 1.00 75.56 79 GLY A C 1
ATOM 561 O O . GLY A 1 79 ? 7.457 -15.080 10.787 1.00 75.56 79 GLY A O 1
ATOM 562 N N . PRO A 1 80 ? 9.063 -13.762 11.631 1.00 82.50 80 PRO A N 1
ATOM 563 C CA . PRO A 1 80 ? 8.162 -13.087 12.557 1.00 82.50 80 PRO A CA 1
ATOM 564 C C . PRO A 1 80 ? 7.153 -12.209 11.802 1.00 82.50 80 PRO A C 1
ATOM 566 O O . PRO A 1 80 ? 7.423 -11.720 10.706 1.00 82.50 80 PRO A O 1
ATOM 569 N N . ALA A 1 81 ? 5.987 -11.980 12.410 1.00 85.94 81 ALA A N 1
ATOM 570 C CA . ALA A 1 81 ? 5.061 -10.971 11.909 1.00 85.94 81 ALA A CA 1
ATOM 571 C C . ALA A 1 81 ? 5.715 -9.589 12.016 1.00 85.94 81 ALA A C 1
ATOM 573 O O . ALA A 1 81 ? 6.221 -9.212 13.077 1.00 85.94 81 ALA A O 1
ATOM 574 N N . SER A 1 82 ? 5.672 -8.830 10.936 1.00 81.00 82 SER A N 1
ATOM 575 C CA . SER A 1 82 ? 6.339 -7.547 10.809 1.00 81.00 82 SER A CA 1
ATOM 576 C C . SER A 1 82 ? 5.323 -6.486 10.409 1.00 81.00 82 SER A C 1
ATOM 578 O O . SER A 1 82 ? 4.491 -6.692 9.527 1.00 81.00 82 SER A O 1
ATOM 580 N N . ASP A 1 83 ? 5.389 -5.329 11.051 1.00 75.81 83 ASP A N 1
ATOM 581 C CA . ASP A 1 83 ? 4.713 -4.122 10.581 1.00 75.81 83 ASP A CA 1
ATOM 582 C C . ASP A 1 83 ? 5.529 -3.414 9.477 1.00 75.81 83 ASP A C 1
ATOM 584 O O . ASP A 1 83 ? 5.311 -2.226 9.240 1.00 75.81 83 ASP A O 1
ATOM 588 N N . ARG A 1 84 ? 6.478 -4.157 8.861 1.00 70.56 84 ARG A N 1
ATOM 589 C CA . ARG A 1 84 ? 7.457 -3.767 7.835 1.00 70.56 84 ARG A CA 1
ATOM 590 C C . ARG A 1 84 ? 7.487 -4.592 6.550 1.00 70.56 84 ARG A C 1
ATOM 592 O O . ARG A 1 84 ? 8.535 -5.090 6.154 1.00 70.56 84 ARG A O 1
ATOM 599 N N . VAL A 1 85 ? 6.331 -4.808 5.931 1.00 67.69 85 VAL A N 1
ATOM 600 C CA . VAL A 1 85 ? 6.154 -5.705 4.779 1.00 67.69 85 VAL A CA 1
ATOM 601 C C . VAL A 1 85 ? 5.465 -4.972 3.624 1.00 67.69 85 VAL A C 1
ATOM 603 O O . VAL A 1 85 ? 4.422 -5.388 3.126 1.00 67.69 85 VAL A O 1
ATOM 606 N N . GLY A 1 86 ? 6.073 -3.870 3.185 1.00 69.88 86 GLY A N 1
ATOM 607 C CA . GLY A 1 86 ? 5.580 -3.123 2.029 1.00 69.88 86 GLY A CA 1
ATOM 608 C C . GLY A 1 86 ? 4.266 -2.367 2.289 1.00 69.88 86 GLY A C 1
ATOM 609 O O . GLY A 1 86 ? 3.839 -2.231 3.445 1.00 69.88 86 GLY A O 1
ATOM 610 N N . PRO A 1 87 ? 3.601 -1.893 1.221 1.00 77.94 87 PRO A N 1
ATOM 611 C CA . PRO A 1 87 ? 2.370 -1.109 1.338 1.00 77.94 87 PRO A CA 1
ATOM 612 C C . PRO A 1 87 ? 1.190 -1.938 1.859 1.00 77.94 87 PRO A C 1
ATOM 614 O O . PRO A 1 87 ? 0.234 -1.380 2.399 1.00 77.94 87 PRO A O 1
ATOM 617 N N . LEU A 1 88 ? 1.255 -3.275 1.777 1.00 86.69 88 LEU A N 1
ATOM 618 C CA . LEU A 1 88 ? 0.182 -4.168 2.224 1.00 86.69 88 LEU A CA 1
ATOM 619 C C . LEU A 1 88 ? -0.243 -3.926 3.684 1.00 86.69 88 LEU A C 1
ATOM 621 O O . LEU A 1 88 ? -1.427 -4.026 4.003 1.00 86.69 88 LEU A O 1
ATOM 625 N N . ASN A 1 89 ? 0.697 -3.588 4.575 1.00 86.81 89 ASN A N 1
ATOM 626 C CA 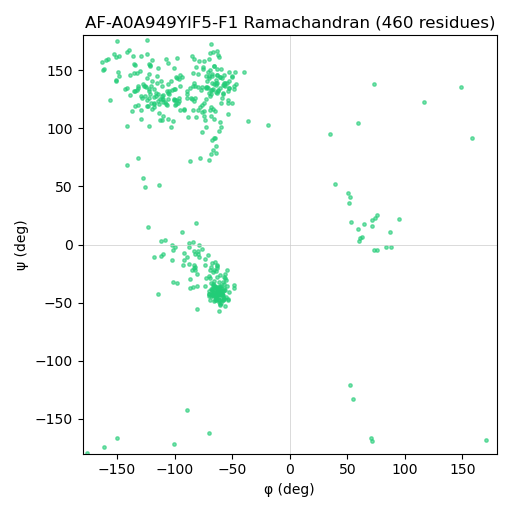. ASN A 1 89 ? 0.406 -3.286 5.981 1.00 86.81 89 ASN A CA 1
ATOM 627 C C . ASN A 1 89 ? -0.637 -2.163 6.147 1.00 86.81 89 ASN A C 1
ATOM 629 O O . ASN A 1 89 ? -1.541 -2.287 6.976 1.00 86.81 89 ASN A O 1
ATOM 633 N N . LEU A 1 90 ? -0.485 -1.076 5.382 1.00 85.06 90 LEU A N 1
ATOM 634 C CA . LEU A 1 90 ? -1.349 0.109 5.425 1.00 85.06 90 LEU A CA 1
ATOM 635 C C . LEU A 1 90 ? -2.568 -0.052 4.515 1.00 85.06 90 LEU A C 1
ATOM 637 O O . LEU A 1 90 ? -3.678 0.330 4.891 1.00 85.06 90 LEU A O 1
ATOM 641 N N . ASN A 1 91 ? -2.393 -0.682 3.353 1.00 87.38 91 ASN A N 1
ATOM 642 C CA . ASN A 1 91 ? -3.490 -0.936 2.424 1.00 87.38 91 ASN A CA 1
ATOM 643 C C . ASN A 1 91 ? -4.557 -1.835 3.051 1.00 87.38 91 ASN A C 1
ATOM 645 O O . ASN A 1 91 ? -5.739 -1.565 2.878 1.00 87.38 91 ASN A O 1
ATOM 649 N N . LEU A 1 92 ? -4.179 -2.851 3.837 1.00 92.38 92 LEU A N 1
ATOM 650 C CA . LEU A 1 92 ? -5.147 -3.670 4.577 1.00 92.38 92 LEU A CA 1
ATOM 651 C C . LEU A 1 92 ? -5.989 -2.848 5.555 1.00 92.38 92 LEU A C 1
ATOM 653 O O . LEU A 1 92 ? -7.198 -3.059 5.639 1.00 92.38 92 LEU A O 1
ATOM 657 N N . ALA A 1 93 ? -5.370 -1.908 6.273 1.00 93.06 93 ALA A N 1
ATOM 658 C CA . ALA A 1 93 ? -6.083 -1.030 7.195 1.00 93.06 93 ALA A CA 1
ATOM 659 C C . ALA A 1 93 ? -7.056 -0.112 6.446 1.00 93.06 93 ALA A C 1
ATOM 661 O O . ALA A 1 93 ? -8.235 -0.055 6.793 1.00 93.06 93 ALA A O 1
ATOM 662 N N . SER A 1 94 ? -6.588 0.520 5.369 1.00 91.56 94 SER A N 1
ATOM 663 C CA . SER A 1 94 ? -7.394 1.434 4.548 1.00 91.56 94 SER A CA 1
ATOM 664 C C . SER A 1 94 ? -8.556 0.706 3.858 1.00 91.56 94 SER A C 1
ATOM 666 O O . SER A 1 94 ? -9.691 1.181 3.846 1.00 91.56 94 SER A O 1
ATOM 668 N N . ARG A 1 95 ? -8.314 -0.511 3.357 1.00 93.88 95 ARG A N 1
ATOM 669 C CA . ARG A 1 95 ? -9.347 -1.389 2.790 1.00 93.88 95 ARG A CA 1
ATOM 670 C C . ARG A 1 95 ? -10.367 -1.807 3.833 1.00 93.88 95 ARG A C 1
ATOM 672 O O . ARG A 1 95 ? -11.558 -1.687 3.584 1.00 93.88 95 ARG A O 1
ATOM 679 N N . LEU A 1 96 ? -9.935 -2.257 5.012 1.00 97.25 96 LEU A N 1
ATOM 680 C CA . LEU A 1 96 ? -10.872 -2.605 6.080 1.00 97.25 96 LEU A CA 1
ATOM 681 C C . LEU A 1 96 ? -11.705 -1.389 6.502 1.00 97.25 96 LEU A C 1
ATOM 683 O O . LEU A 1 96 ? -12.914 -1.510 6.659 1.00 97.25 96 LEU A O 1
ATOM 687 N N . GLN A 1 97 ? -11.096 -0.213 6.632 1.00 96.75 97 GLN A N 1
ATOM 688 C CA . GLN A 1 97 ? -11.810 1.024 6.938 1.00 96.75 97 GLN A CA 1
ATOM 689 C C . GLN A 1 97 ? -12.906 1.325 5.906 1.00 96.75 97 GLN A C 1
ATOM 691 O O . GLN A 1 97 ? -14.044 1.597 6.289 1.00 96.75 97 GLN A O 1
ATOM 696 N N . ILE A 1 98 ? -12.601 1.219 4.610 1.00 95.62 98 ILE A N 1
ATOM 697 C CA . ILE A 1 98 ? -13.588 1.398 3.535 1.00 95.62 98 ILE A CA 1
ATOM 698 C C . ILE A 1 98 ? -14.668 0.318 3.595 1.00 95.62 98 ILE A C 1
ATOM 700 O O . ILE A 1 98 ? -15.847 0.645 3.489 1.00 95.62 98 ILE A O 1
ATOM 704 N N . ALA A 1 99 ? -14.306 -0.941 3.844 1.00 97.19 99 ALA A N 1
ATOM 705 C CA . ALA A 1 99 ? -15.272 -2.028 3.989 1.00 97.19 99 ALA A CA 1
ATOM 706 C C . ALA A 1 99 ? -16.271 -1.738 5.117 1.00 97.19 99 ALA A C 1
ATOM 708 O O . ALA A 1 99 ? -17.475 -1.923 4.949 1.00 97.19 99 ALA A O 1
ATOM 709 N N . LEU A 1 100 ? -15.776 -1.235 6.253 1.00 98.25 100 LEU A N 1
ATOM 710 C CA . LEU A 1 100 ? -16.607 -0.837 7.385 1.00 98.25 100 LEU A CA 1
ATOM 711 C C . LEU A 1 100 ? -17.511 0.336 7.019 1.00 98.25 100 LEU A C 1
ATOM 713 O O . LEU A 1 100 ? -18.694 0.273 7.328 1.00 98.25 100 LEU A O 1
ATOM 717 N N . VAL A 1 101 ? -16.996 1.361 6.331 1.00 97.50 101 VAL A N 1
ATOM 718 C CA . VAL A 1 101 ? -17.803 2.483 5.824 1.00 97.50 101 VAL A CA 1
ATOM 719 C C . VAL A 1 101 ? -18.935 1.969 4.935 1.00 97.50 101 VAL A C 1
ATOM 721 O O . VAL A 1 101 ? -20.095 2.278 5.200 1.00 97.50 101 VAL A O 1
ATOM 724 N N . LEU A 1 102 ? -18.625 1.156 3.923 1.00 96.06 102 LEU A N 1
ATOM 725 C CA . LEU A 1 102 ? -19.597 0.633 2.958 1.00 96.06 102 LEU A CA 1
ATOM 726 C C . LEU A 1 102 ? -20.653 -0.258 3.631 1.00 96.06 102 LEU A C 1
ATOM 728 O O . LEU A 1 102 ? -21.845 -0.114 3.347 1.00 96.06 102 LEU A O 1
ATOM 732 N N . ALA A 1 103 ? -20.251 -1.097 4.589 1.00 96.88 103 ALA A N 1
ATOM 733 C CA . ALA A 1 103 ? -21.146 -1.988 5.329 1.00 96.88 103 ALA A CA 1
ATOM 734 C C . ALA A 1 103 ? -21.941 -1.304 6.462 1.00 96.88 103 ALA A C 1
ATOM 736 O O . ALA A 1 103 ? -22.851 -1.917 7.023 1.00 96.88 103 ALA A O 1
ATOM 737 N N . ASN A 1 104 ? -21.620 -0.057 6.826 1.00 97.44 104 ASN A N 1
ATOM 738 C CA . ASN A 1 104 ? -22.233 0.629 7.968 1.00 97.44 104 ASN A CA 1
ATOM 739 C C . ASN A 1 104 ? -23.714 0.969 7.728 1.00 97.44 104 ASN A C 1
ATOM 741 O O . ASN A 1 104 ? -24.132 1.223 6.600 1.00 97.44 104 ASN A O 1
ATOM 745 N N . ASP A 1 105 ? -24.520 1.017 8.785 1.00 94.69 105 ASP A N 1
ATOM 746 C CA . ASP A 1 105 ? -25.935 1.381 8.677 1.00 94.69 105 ASP A CA 1
ATOM 747 C C . ASP A 1 105 ? -26.087 2.907 8.660 1.00 94.69 105 ASP A C 1
ATOM 749 O O . ASP A 1 105 ? -25.682 3.586 9.599 1.00 94.69 105 ASP A O 1
ATOM 753 N N . ASN A 1 106 ? -26.721 3.451 7.622 1.00 93.88 106 ASN A N 1
ATOM 754 C CA . ASN A 1 106 ? -26.964 4.889 7.503 1.00 93.88 106 ASN A CA 1
ATOM 755 C C . ASN A 1 106 ? -27.899 5.442 8.595 1.00 93.88 106 ASN A C 1
ATOM 757 O O . ASN A 1 106 ? -27.873 6.643 8.852 1.00 93.88 106 ASN A O 1
ATOM 761 N N . ARG A 1 107 ? -28.745 4.606 9.212 1.00 93.06 107 ARG A N 1
ATOM 762 C CA . ARG A 1 107 ? -29.723 5.033 10.233 1.00 93.06 107 ARG A CA 1
ATOM 763 C C . ARG A 1 107 ? -29.144 5.057 11.642 1.00 93.06 107 ARG A C 1
ATOM 765 O O . ARG A 1 107 ? -29.599 5.833 12.474 1.00 93.06 107 ARG A O 1
ATOM 772 N N . ALA A 1 108 ? -28.171 4.192 11.899 1.00 93.38 108 ALA A N 1
ATOM 773 C CA . ALA A 1 108 ? -27.488 4.064 13.180 1.00 93.38 108 ALA A CA 1
ATOM 774 C C . ALA A 1 108 ? -25.994 3.800 12.927 1.00 93.38 108 ALA A C 1
ATOM 776 O O . ALA A 1 108 ? -25.517 2.668 13.137 1.00 93.38 108 ALA A O 1
ATOM 777 N N . PRO A 1 109 ? -25.277 4.811 12.399 1.00 95.50 109 PRO A N 1
ATOM 778 C CA . PRO A 1 109 ? -23.900 4.636 11.984 1.00 95.50 109 PRO A CA 1
ATOM 779 C C . PRO A 1 109 ? -22.985 4.508 13.198 1.00 95.50 109 PRO A C 1
ATOM 781 O O . PRO A 1 109 ? -23.061 5.293 14.138 1.00 95.50 109 PRO A O 1
ATOM 784 N N . LEU A 1 110 ? -22.083 3.530 13.148 1.00 97.56 110 LEU A N 1
ATOM 785 C CA . LEU A 1 110 ? -20.889 3.533 13.992 1.00 97.56 110 LEU A CA 1
ATOM 786 C C . LEU A 1 110 ? -19.940 4.627 13.479 1.00 97.56 110 LEU A C 1
ATOM 788 O O . LEU A 1 110 ? -19.731 4.690 12.271 1.00 97.56 110 LEU A O 1
ATOM 792 N N . GLY A 1 111 ? -19.346 5.455 14.332 1.00 98.12 111 GLY A N 1
ATOM 793 C CA . GLY A 1 111 ? -18.314 6.410 13.927 1.00 98.12 111 GLY A CA 1
ATOM 794 C C . GLY A 1 111 ? -17.048 5.685 13.466 1.00 98.12 111 GLY A C 1
ATOM 795 O O . GLY A 1 111 ? -16.405 4.988 14.250 1.00 98.12 111 GLY A O 1
ATOM 796 N N . ILE A 1 112 ? -16.675 5.839 12.192 1.00 98.44 112 ILE A N 1
ATOM 797 C CA . ILE A 1 112 ? -15.402 5.325 11.667 1.00 98.44 112 ILE A CA 1
ATOM 798 C C . ILE A 1 112 ? -14.415 6.482 11.603 1.00 98.44 112 ILE A C 1
ATOM 800 O O . ILE A 1 112 ? -14.660 7.469 10.913 1.00 98.44 112 ILE A O 1
ATOM 804 N N . ILE A 1 113 ? -13.301 6.357 12.317 1.00 98.12 113 ILE A N 1
ATOM 805 C CA . ILE A 1 113 ? -12.227 7.350 12.321 1.00 98.12 113 ILE A CA 1
ATOM 806 C C . ILE A 1 113 ? -11.487 7.316 10.986 1.00 98.12 113 ILE A C 1
ATOM 808 O O . ILE A 1 113 ? -11.134 6.240 10.500 1.00 98.12 113 ILE A O 1
ATOM 812 N N . ARG A 1 114 ? -11.217 8.497 10.430 1.00 94.50 114 ARG A N 1
ATOM 813 C CA . ARG A 1 114 ? -10.404 8.722 9.236 1.00 94.50 114 ARG A CA 1
ATOM 814 C C . ARG A 1 114 ? -8.913 8.595 9.539 1.00 94.50 114 ARG A C 1
ATOM 816 O O . ARG A 1 114 ? -8.444 9.150 10.527 1.00 94.50 114 ARG A O 1
ATOM 823 N N . ASP A 1 115 ? -8.189 7.901 8.657 1.00 89.12 115 ASP A N 1
ATOM 824 C CA . ASP A 1 115 ? -6.723 7.801 8.636 1.00 89.12 115 ASP A CA 1
ATOM 825 C C . ASP A 1 115 ? -6.082 7.683 10.034 1.00 89.12 115 ASP A C 1
ATOM 827 O O . ASP A 1 115 ? -5.187 8.449 10.397 1.00 89.12 115 ASP A O 1
ATOM 831 N N . ALA A 1 116 ? -6.558 6.731 10.848 1.00 93.44 116 ALA A N 1
ATOM 832 C CA . ALA A 1 116 ? -6.167 6.629 12.257 1.00 93.44 116 ALA A CA 1
ATOM 833 C C . ALA A 1 116 ? -4.645 6.496 12.443 1.00 93.44 116 ALA A C 1
ATOM 835 O O . ALA A 1 116 ? -4.089 7.095 13.363 1.00 93.44 116 ALA A O 1
ATOM 836 N N . ASP A 1 117 ? -3.961 5.771 11.549 1.00 87.56 117 ASP A N 1
ATOM 837 C CA . ASP A 1 117 ? -2.498 5.663 11.540 1.00 87.56 117 ASP A CA 1
ATOM 838 C C . ASP A 1 117 ? -1.803 7.025 11.370 1.00 87.56 117 ASP A C 1
ATOM 840 O O . ASP A 1 117 ? -0.779 7.272 12.008 1.00 87.56 117 ASP A O 1
ATOM 844 N N . ALA A 1 118 ? -2.358 7.929 10.553 1.00 85.44 118 ALA A N 1
ATOM 845 C CA . ALA A 1 118 ? -1.767 9.241 10.299 1.00 85.44 118 ALA A CA 1
ATOM 846 C C . ALA A 1 118 ? -1.810 10.126 11.550 1.00 85.44 118 ALA A C 1
ATOM 848 O O . ALA A 1 118 ? -0.813 10.762 11.889 1.00 85.44 118 ALA A O 1
ATOM 849 N N . VAL A 1 119 ? -2.934 10.128 12.272 1.00 88.50 119 VAL A N 1
ATOM 850 C CA . VAL A 1 119 ? -3.045 10.837 13.556 1.00 88.50 119 VAL A CA 1
ATOM 851 C C . VAL A 1 119 ? -2.177 10.159 14.617 1.00 88.50 119 VAL A C 1
ATOM 853 O O . VAL A 1 119 ? -1.424 10.842 15.312 1.00 88.50 119 VAL A O 1
ATOM 856 N N . ALA A 1 120 ? -2.208 8.826 14.706 1.00 88.75 120 ALA A N 1
ATOM 857 C CA . ALA A 1 120 ? -1.397 8.061 15.651 1.00 88.75 120 ALA A CA 1
ATOM 858 C C . ALA A 1 120 ? 0.103 8.351 15.503 1.00 88.75 120 ALA A C 1
ATOM 860 O O . ALA A 1 120 ? 0.799 8.500 16.505 1.00 88.75 120 ALA A O 1
ATOM 861 N N . ALA A 1 121 ? 0.595 8.508 14.271 1.00 83.00 121 ALA A N 1
ATOM 862 C CA . ALA A 1 121 ? 1.990 8.847 13.992 1.00 83.00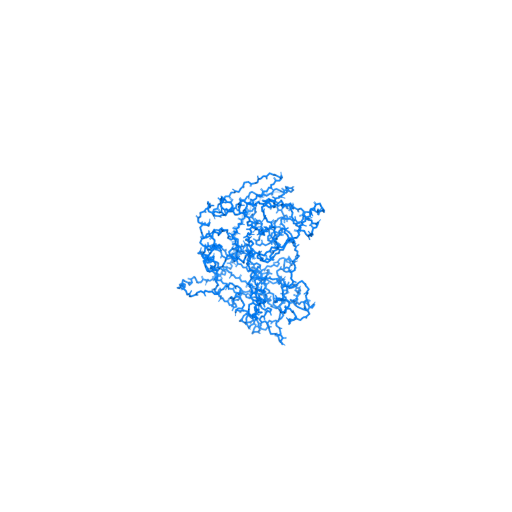 121 ALA A CA 1
ATOM 863 C C . ALA A 1 121 ? 2.421 10.225 14.532 1.00 83.00 121 ALA A C 1
ATOM 865 O O . ALA A 1 121 ? 3.619 10.478 14.657 1.00 83.00 121 ALA A O 1
ATOM 866 N N . THR A 1 122 ? 1.477 11.115 14.858 1.00 84.50 122 THR A N 1
ATOM 867 C CA . THR A 1 122 ? 1.769 12.421 15.477 1.00 84.50 122 THR A CA 1
ATOM 868 C C . THR A 1 122 ? 1.809 12.373 17.005 1.00 84.50 122 THR A C 1
ATOM 870 O O . THR A 1 122 ? 2.246 13.334 17.634 1.00 84.50 122 THR A O 1
ATOM 873 N N . LEU A 1 123 ? 1.373 11.266 17.615 1.00 86.44 123 LEU A N 1
ATOM 874 C CA . LEU A 1 123 ? 1.300 11.105 19.064 1.00 86.44 123 LEU A CA 1
ATOM 875 C C . LEU A 1 123 ? 2.600 10.474 19.598 1.00 86.44 123 LEU A C 1
ATOM 877 O O . LEU A 1 123 ? 2.884 9.308 19.306 1.00 86.44 123 LEU A O 1
ATOM 881 N N . PRO A 1 124 ? 3.390 11.184 20.426 1.00 88.81 124 PRO A N 1
ATOM 882 C CA . PRO A 1 124 ? 4.643 10.646 20.946 1.00 88.81 124 PRO A CA 1
ATOM 883 C C . PRO A 1 124 ? 4.436 9.360 21.757 1.00 88.81 124 PRO A C 1
ATOM 885 O O . PRO A 1 124 ? 3.718 9.344 22.757 1.00 88.81 124 PRO A O 1
ATOM 888 N N . GLY A 1 125 ? 5.091 8.276 21.333 1.00 87.38 125 GLY A N 1
ATOM 889 C CA . GLY A 1 125 ? 5.026 6.965 21.988 1.00 87.38 125 GLY A CA 1
ATOM 890 C C . GLY A 1 125 ? 3.828 6.095 21.590 1.00 87.38 125 GLY A C 1
ATOM 891 O O . GLY A 1 125 ? 3.750 4.948 22.038 1.00 87.38 125 GLY A O 1
ATOM 892 N N . ALA A 1 126 ? 2.926 6.582 20.734 1.00 90.38 126 ALA A N 1
ATOM 893 C CA . ALA A 1 126 ? 1.796 5.798 20.257 1.00 90.38 126 ALA A CA 1
ATOM 894 C C . ALA A 1 126 ? 2.240 4.651 19.340 1.00 90.38 126 ALA A C 1
ATOM 896 O O . ALA A 1 126 ? 3.008 4.831 18.398 1.00 90.38 126 ALA A O 1
ATOM 897 N N . ASN A 1 127 ? 1.757 3.443 19.630 1.00 89.38 127 ASN A N 1
ATOM 898 C CA . ASN A 1 127 ? 1.918 2.264 18.778 1.00 89.38 127 ASN A CA 1
ATOM 899 C C . ASN A 1 127 ? 0.899 1.191 19.178 1.00 89.38 127 ASN A C 1
ATOM 901 O O . ASN A 1 127 ? 0.563 1.066 20.350 1.00 89.38 127 ASN A O 1
ATOM 905 N N . HIS A 1 128 ? 0.450 0.356 18.241 1.00 90.62 128 HIS A N 1
ATOM 906 C CA . HIS A 1 128 ? -0.494 -0.729 18.552 1.00 90.62 128 HIS A CA 1
ATOM 907 C C . HIS A 1 128 ? 0.187 -2.005 19.097 1.00 90.62 128 HIS A C 1
ATOM 909 O O . HIS A 1 128 ? -0.481 -2.961 19.497 1.00 90.62 128 HIS A O 1
ATOM 915 N N . LEU A 1 129 ? 1.523 -2.035 19.128 1.00 90.00 129 LEU A N 1
ATOM 916 C CA . LEU A 1 129 ? 2.319 -3.227 19.439 1.00 90.00 129 LEU A CA 1
ATOM 917 C C . LEU A 1 129 ? 2.423 -3.495 20.946 1.00 90.00 129 LEU A C 1
ATOM 919 O O . LEU A 1 129 ? 2.421 -4.647 21.379 1.00 90.00 129 LEU A O 1
ATOM 923 N N . THR A 1 130 ? 2.495 -2.436 21.748 1.00 89.56 130 THR A N 1
ATOM 924 C CA . THR A 1 130 ? 2.687 -2.497 23.202 1.00 89.56 130 THR A CA 1
ATOM 925 C C . THR A 1 130 ? 1.464 -1.963 23.935 1.00 89.56 130 THR A C 1
ATOM 927 O O . THR A 1 130 ? 0.760 -1.098 23.425 1.00 89.56 130 THR A O 1
ATOM 930 N N . ARG A 1 131 ? 1.216 -2.440 25.160 1.00 92.81 131 ARG A N 1
ATOM 931 C CA . ARG A 1 131 ? 0.108 -1.943 25.993 1.00 92.81 131 ARG A CA 1
ATOM 932 C C . ARG A 1 131 ? 0.206 -0.436 26.251 1.00 92.81 131 ARG A C 1
ATOM 934 O O . ARG A 1 131 ? -0.764 0.282 26.044 1.00 92.81 131 ARG A O 1
ATOM 941 N N . SER A 1 132 ? 1.384 0.049 26.651 1.00 91.75 132 SER A N 1
ATOM 942 C CA . SER A 1 132 ? 1.616 1.479 26.900 1.00 91.75 132 SER A CA 1
ATOM 943 C C . SER A 1 132 ? 1.429 2.321 25.637 1.00 91.75 132 SER A C 1
ATOM 945 O O . SER A 1 132 ? 0.793 3.370 25.691 1.00 91.75 132 SER A O 1
ATOM 947 N N . GLY A 1 133 ? 1.917 1.838 24.490 1.00 92.88 133 GLY A N 1
ATOM 948 C CA . GLY A 1 133 ? 1.686 2.475 23.198 1.00 92.88 133 GLY A CA 1
ATOM 949 C C . GLY A 1 133 ? 0.209 2.543 22.825 1.00 92.88 133 GLY A C 1
ATOM 950 O O . GLY A 1 133 ? -0.249 3.584 22.352 1.00 92.88 133 GLY A O 1
ATOM 951 N N . ARG A 1 134 ? -0.550 1.469 23.083 1.00 95.44 134 ARG A N 1
ATOM 952 C CA . ARG A 1 134 ? -1.990 1.416 22.806 1.00 95.44 134 ARG A CA 1
ATOM 953 C C . ARG A 1 134 ? -2.759 2.431 23.633 1.00 95.44 134 ARG A C 1
ATOM 955 O O . ARG A 1 134 ? -3.595 3.137 23.090 1.00 95.44 134 ARG A O 1
ATOM 962 N N . GLN A 1 135 ? -2.423 2.572 24.912 1.00 95.50 135 GLN A N 1
ATOM 963 C CA . GLN A 1 135 ? -3.038 3.570 25.792 1.00 95.50 135 GLN A CA 1
ATOM 964 C C . GLN A 1 135 ? -2.800 5.011 25.316 1.00 95.50 135 GLN A C 1
ATOM 966 O O . GLN A 1 135 ? -3.659 5.869 25.509 1.00 95.50 135 GLN A O 1
ATOM 971 N N . VAL A 1 136 ? -1.657 5.297 24.681 1.00 95.62 136 VAL A N 1
ATOM 972 C CA . VAL A 1 136 ? -1.376 6.636 24.133 1.00 95.62 136 VAL A CA 1
ATOM 973 C C . VAL A 1 136 ? -2.309 6.969 22.965 1.00 95.62 136 VAL A C 1
ATOM 975 O O . VAL A 1 136 ? -2.723 8.120 22.849 1.00 95.62 136 VAL A O 1
ATOM 978 N N . LEU A 1 137 ? -2.701 5.983 22.147 1.00 95.69 137 LEU A N 1
ATOM 979 C CA . LEU A 1 137 ? -3.608 6.200 21.010 1.00 95.69 137 LEU A CA 1
ATOM 980 C C . LEU A 1 137 ? -4.946 6.813 21.445 1.00 95.69 137 LEU A C 1
ATOM 982 O O . LEU A 1 137 ? -5.487 7.655 20.734 1.00 95.69 137 LEU A O 1
ATOM 986 N N . PHE A 1 138 ? -5.442 6.463 22.633 1.00 97.38 138 PHE A N 1
ATOM 987 C CA . PHE A 1 138 ? -6.706 6.975 23.177 1.00 97.38 138 PHE A CA 1
ATOM 988 C C . PHE A 1 138 ? -6.638 8.406 23.721 1.00 97.38 138 PHE A C 1
ATOM 990 O O . PHE A 1 138 ? -7.657 8.951 24.128 1.00 97.38 138 PHE A O 1
ATOM 997 N N . ARG A 1 139 ? -5.454 9.031 23.735 1.00 94.88 139 ARG A N 1
ATOM 998 C CA . ARG A 1 139 ? -5.284 10.437 24.142 1.00 94.88 139 ARG A CA 1
ATOM 999 C C . ARG A 1 139 ? -5.484 11.414 22.985 1.00 94.88 139 ARG A C 1
ATOM 1001 O O . ARG A 1 139 ? -5.605 12.613 23.217 1.00 94.88 139 ARG A O 1
ATOM 1008 N N . GLY A 1 140 ? -5.437 10.914 21.750 1.00 94.31 140 GLY A N 1
ATOM 1009 C CA . GLY A 1 140 ? -5.642 11.717 20.553 1.00 94.31 140 GLY A CA 1
ATOM 1010 C C . GLY A 1 140 ? -7.118 11.993 20.291 1.00 94.31 140 GLY A C 1
ATOM 1011 O O . GLY A 1 140 ? -7.991 11.231 20.705 1.00 94.31 140 GLY A O 1
ATOM 1012 N N . ARG A 1 141 ? -7.378 13.060 19.536 1.00 97.56 141 ARG A N 1
ATOM 1013 C CA . ARG A 1 141 ? -8.666 13.283 18.880 1.00 97.56 141 ARG A CA 1
ATOM 1014 C C . ARG A 1 141 ? -8.506 13.021 17.396 1.00 97.56 141 ARG A C 1
ATOM 1016 O O . ARG A 1 141 ? -7.507 13.427 16.804 1.00 97.56 141 ARG A O 1
ATOM 1023 N N . TYR A 1 142 ? -9.481 12.347 16.811 1.00 97.31 142 TYR A N 1
ATOM 1024 C CA . TYR A 1 142 ? -9.383 11.838 15.455 1.00 97.31 142 TYR A CA 1
ATOM 1025 C C . TYR A 1 142 ? -10.565 12.321 14.625 1.00 97.31 142 TYR A C 1
ATOM 1027 O O . TYR A 1 142 ? -11.690 12.292 15.121 1.00 97.31 142 TYR A O 1
ATOM 1035 N N . PRO A 1 143 ? -10.348 12.773 13.383 1.00 97.00 143 PRO A N 1
ATOM 1036 C CA . PRO A 1 143 ? -11.454 13.099 12.495 1.00 97.00 143 PRO A CA 1
ATOM 1037 C C . PRO A 1 143 ? -12.265 11.836 12.186 1.00 97.00 143 PRO A C 1
ATOM 1039 O O . PRO A 1 143 ? -11.695 10.759 11.998 1.00 97.00 143 PRO A O 1
ATOM 1042 N N . LEU A 1 144 ? -13.588 11.953 12.110 1.00 97.38 144 LEU A N 1
ATOM 1043 C CA . LEU A 1 144 ? -14.418 10.909 11.504 1.00 97.38 144 LEU A CA 1
ATOM 1044 C C . LEU A 1 144 ? -14.175 10.842 9.985 1.00 97.38 144 LEU A C 1
ATOM 1046 O O . LEU A 1 144 ? -13.581 11.743 9.401 1.00 97.38 144 LEU A O 1
ATOM 1050 N N . ALA A 1 145 ? -14.597 9.760 9.331 1.00 95.75 145 ALA A N 1
ATOM 1051 C CA . ALA A 1 145 ? -14.507 9.595 7.874 1.00 95.75 145 ALA A CA 1
ATOM 1052 C C . ALA A 1 145 ? -15.521 10.452 7.097 1.00 95.75 145 ALA A C 1
ATOM 1054 O O . ALA A 1 145 ? -15.345 10.681 5.900 1.00 95.75 145 ALA A O 1
ATOM 1055 N N . TRP A 1 146 ? -16.555 10.941 7.779 1.00 95.75 146 TRP A N 1
ATOM 1056 C CA . TRP A 1 146 ? -17.565 11.873 7.281 1.00 95.75 146 TRP A CA 1
ATOM 1057 C C . TRP A 1 146 ? -17.896 12.903 8.368 1.00 95.75 146 TRP A C 1
ATOM 1059 O O . TRP A 1 146 ? -17.528 12.720 9.527 1.00 95.75 146 TRP A O 1
ATOM 1069 N N . GLY A 1 147 ? -18.597 13.971 7.996 1.00 94.56 147 GLY A N 1
ATOM 1070 C CA . GLY A 1 147 ? -18.870 15.113 8.874 1.00 94.56 147 GLY A CA 1
ATOM 1071 C C . GLY A 1 147 ? -17.619 15.957 9.120 1.00 94.56 147 GLY A C 1
ATOM 1072 O O . GLY A 1 147 ? -16.606 15.770 8.457 1.00 94.56 147 GLY A O 1
ATOM 1073 N N . ASP A 1 148 ? -17.679 16.883 10.067 1.00 93.31 148 ASP A N 1
ATOM 1074 C CA . ASP A 1 148 ? -16.563 17.740 10.496 1.00 93.31 148 ASP A CA 1
ATOM 1075 C C . ASP A 1 148 ? -16.087 17.426 11.926 1.00 93.31 148 ASP A C 1
ATOM 1077 O O . ASP A 1 148 ? -15.171 18.061 12.456 1.00 93.31 148 ASP A O 1
ATOM 1081 N N . GLU A 1 149 ? -16.687 16.414 12.552 1.00 95.44 149 GLU A N 1
ATOM 1082 C CA . GLU A 1 149 ? -16.412 16.056 13.932 1.00 95.44 149 GLU A CA 1
ATOM 1083 C C . GLU A 1 149 ? -15.038 15.399 14.109 1.00 95.44 149 GLU A C 1
ATOM 1085 O O . GLU A 1 149 ? -14.593 14.536 13.342 1.00 95.44 149 GLU A O 1
ATOM 1090 N N . SER A 1 150 ? -14.390 15.774 15.212 1.00 96.56 150 SER A N 1
ATOM 1091 C CA . SER A 1 150 ? -13.206 15.110 15.739 1.00 96.56 150 SER A CA 1
ATOM 1092 C C . SER A 1 150 ? -13.545 14.476 17.084 1.00 96.56 150 SER A C 1
ATOM 1094 O O . SER A 1 150 ? -13.981 15.175 18.003 1.00 96.56 150 SER A O 1
ATOM 1096 N N . VAL A 1 151 ? -13.332 13.169 17.209 1.00 97.81 151 VAL A N 1
ATOM 1097 C CA . VAL A 1 151 ? -13.821 12.333 18.312 1.00 97.81 151 VAL A CA 1
ATOM 1098 C C . VAL A 1 151 ? -12.685 11.677 19.089 1.00 97.81 151 VAL A C 1
ATOM 1100 O O . VAL A 1 151 ? -11.569 11.514 18.590 1.00 97.81 151 VAL A O 1
ATOM 1103 N N . GLU A 1 152 ? -12.978 11.280 20.324 1.00 98.00 152 GLU A N 1
ATOM 1104 C CA . GLU A 1 152 ? -12.131 10.348 21.066 1.00 98.00 152 GLU A CA 1
ATOM 1105 C C . GLU A 1 152 ? -12.473 8.911 20.645 1.00 98.00 152 GLU A C 1
ATOM 1107 O O . GLU A 1 152 ? -13.654 8.577 20.524 1.00 98.00 152 GLU A O 1
ATOM 1112 N N . PRO A 1 153 ? -11.471 8.049 20.413 1.00 97.88 153 PRO A N 1
ATOM 1113 C CA . PRO A 1 153 ? -11.707 6.662 20.042 1.00 97.88 153 PRO A CA 1
ATOM 1114 C C . PRO A 1 153 ? -12.207 5.854 21.247 1.00 97.88 153 PRO A C 1
ATOM 1116 O O . PRO A 1 153 ? -11.746 6.037 22.376 1.00 97.88 153 PRO A O 1
ATOM 1119 N N . ASP A 1 154 ? -13.098 4.898 21.001 1.00 97.81 154 ASP A N 1
ATOM 1120 C CA . ASP A 1 154 ? -13.522 3.903 21.993 1.00 97.81 154 ASP A CA 1
ATOM 1121 C C . ASP A 1 154 ? -12.779 2.580 21.835 1.00 97.81 154 ASP A C 1
ATOM 1123 O O . ASP A 1 154 ? -12.466 1.914 22.825 1.00 97.81 154 ASP A O 1
ATOM 1127 N N . ALA A 1 155 ? -12.438 2.245 20.593 1.00 98.25 155 ALA A N 1
ATOM 1128 C CA . ALA A 1 155 ? -11.637 1.087 20.249 1.00 98.25 155 ALA A CA 1
ATOM 1129 C C . ALA A 1 155 ? -10.791 1.350 19.002 1.00 98.25 155 ALA A C 1
ATOM 1131 O O . ALA A 1 155 ? -11.072 2.240 18.194 1.00 98.25 155 ALA A O 1
ATOM 1132 N N . PHE A 1 156 ? -9.776 0.514 18.821 1.00 98.56 156 PHE A N 1
ATOM 1133 C CA . PHE A 1 156 ? -9.052 0.412 17.563 1.00 98.56 156 PHE A CA 1
ATOM 1134 C C . PHE A 1 156 ? -9.065 -1.022 17.057 1.00 98.56 156 PHE A C 1
ATOM 1136 O O . PHE A 1 156 ? -8.947 -1.977 17.827 1.00 98.56 156 PHE A O 1
ATOM 1143 N N . LEU A 1 157 ? -9.156 -1.149 15.739 1.00 98.56 157 LEU A N 1
ATOM 1144 C CA . LEU A 1 157 ? -8.908 -2.373 15.003 1.00 98.56 157 LEU A CA 1
ATOM 1145 C C . LEU A 1 157 ? -7.467 -2.395 14.495 1.00 98.56 157 LEU A C 1
ATOM 1147 O O . LEU A 1 157 ? -6.900 -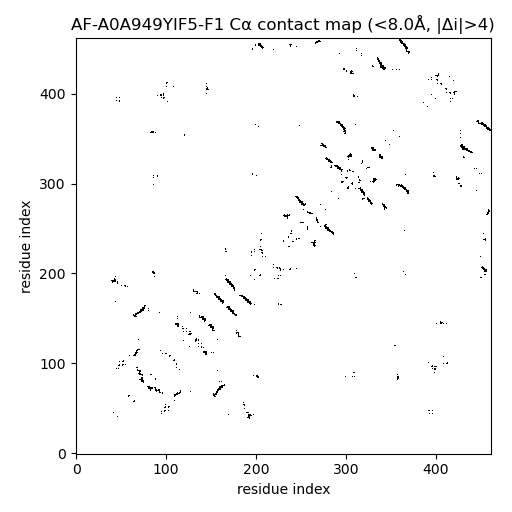1.374 14.118 1.00 98.56 157 LEU A O 1
ATOM 1151 N N . THR A 1 158 ? -6.883 -3.580 14.450 1.00 97.19 158 THR A N 1
ATOM 1152 C CA . THR A 1 158 ? -5.622 -3.893 13.767 1.00 97.19 158 THR A CA 1
ATOM 1153 C C . THR A 1 158 ? -5.703 -5.352 13.314 1.00 97.19 158 THR A C 1
ATOM 1155 O O . THR A 1 158 ? -6.773 -5.965 13.345 1.00 97.19 158 THR A O 1
ATOM 1158 N N . GLY A 1 159 ? -4.597 -5.960 12.911 1.00 95.50 159 GLY A N 1
ATOM 1159 C CA . GLY A 1 159 ? -4.608 -7.382 12.643 1.00 95.50 159 GLY A CA 1
ATOM 1160 C C . GLY A 1 159 ? -3.268 -7.977 12.287 1.00 95.50 159 GLY A C 1
ATOM 1161 O O . GLY A 1 159 ? -2.233 -7.309 12.231 1.00 95.50 159 GLY A O 1
ATOM 1162 N N . VAL A 1 160 ? -3.315 -9.280 12.041 1.00 95.00 160 VAL A N 1
ATOM 1163 C CA . VAL A 1 160 ? -2.188 -10.052 11.528 1.00 95.00 160 VAL A CA 1
ATOM 1164 C C . VAL A 1 160 ? -2.630 -10.746 10.252 1.00 95.00 160 VAL A C 1
ATOM 1166 O O . VAL A 1 160 ? -3.597 -11.504 10.265 1.00 95.00 160 VAL A O 1
ATOM 1169 N N . ALA A 1 161 ? -1.906 -10.512 9.164 1.00 95.06 161 ALA A N 1
ATOM 1170 C CA . ALA A 1 161 ? -2.054 -11.257 7.926 1.00 95.06 161 ALA A CA 1
ATOM 1171 C C . ALA A 1 161 ? -0.873 -12.214 7.757 1.00 95.06 161 ALA A C 1
ATOM 1173 O O . ALA A 1 161 ? 0.286 -11.826 7.894 1.00 95.06 161 ALA A O 1
ATOM 1174 N N . VAL A 1 162 ? -1.149 -13.478 7.469 1.00 94.31 162 VAL A N 1
ATOM 1175 C CA . VAL A 1 162 ? -0.139 -14.514 7.256 1.00 94.31 162 VAL A CA 1
ATOM 1176 C C . VAL A 1 162 ? -0.208 -14.953 5.806 1.00 94.31 162 VAL A C 1
ATOM 1178 O O . VAL A 1 162 ? -1.199 -15.551 5.395 1.00 94.31 162 VAL A O 1
ATOM 1181 N N . VAL A 1 163 ? 0.847 -14.669 5.045 1.00 91.69 163 VAL A N 1
ATOM 1182 C CA . VAL A 1 163 ? 1.000 -15.149 3.669 1.00 91.69 163 VAL A CA 1
ATOM 1183 C C . VAL A 1 163 ? 1.538 -16.574 3.716 1.00 91.69 163 VAL A C 1
ATOM 1185 O O . VAL A 1 163 ? 2.564 -16.837 4.362 1.00 91.69 163 VAL A O 1
ATOM 1188 N N . SER A 1 164 ? 0.838 -17.496 3.055 1.00 92.12 164 SER A N 1
ATOM 1189 C CA . SER A 1 164 ? 1.237 -18.899 2.985 1.00 92.12 164 SER A CA 1
ATOM 1190 C C . SER A 1 164 ? 2.622 -19.045 2.330 1.00 92.12 164 SER A C 1
ATOM 1192 O O . SER A 1 164 ? 3.014 -18.211 1.511 1.00 92.12 164 SER A O 1
ATOM 1194 N N . PRO A 1 165 ? 3.412 -20.082 2.672 1.00 89.00 165 PRO A N 1
ATOM 1195 C CA . PRO A 1 165 ? 4.743 -20.269 2.088 1.00 89.00 165 PRO A CA 1
ATOM 1196 C C . PRO A 1 165 ? 4.751 -20.384 0.558 1.00 89.00 165 PRO A C 1
ATOM 1198 O O . PRO A 1 165 ? 5.709 -19.939 -0.069 1.00 89.00 165 PRO A O 1
ATOM 1201 N N . ASP A 1 166 ? 3.684 -20.944 -0.019 1.00 89.31 166 ASP A N 1
ATOM 1202 C CA . ASP A 1 166 ? 3.453 -21.065 -1.464 1.00 89.31 166 ASP A CA 1
ATOM 1203 C C . ASP A 1 166 ? 2.840 -19.802 -2.095 1.00 89.31 166 ASP A C 1
ATOM 1205 O O . ASP A 1 166 ? 2.529 -19.799 -3.281 1.00 89.31 166 ASP A O 1
ATOM 1209 N N . LEU A 1 167 ? 2.642 -18.750 -1.295 1.00 91.69 167 LEU A N 1
ATOM 1210 C CA . LEU A 1 167 ? 2.065 -17.458 -1.660 1.00 91.69 167 LEU A CA 1
ATOM 1211 C C . LEU A 1 167 ? 0.624 -17.509 -2.195 1.00 91.69 167 LEU A C 1
ATOM 1213 O O . LEU A 1 167 ? 0.078 -16.465 -2.540 1.00 91.69 167 LEU A O 1
ATOM 1217 N N . LYS A 1 168 ? -0.031 -18.676 -2.238 1.00 92.19 168 LYS A N 1
ATOM 1218 C CA . LYS A 1 168 ? -1.367 -18.843 -2.839 1.00 92.19 168 LYS A CA 1
ATOM 1219 C C . LYS A 1 168 ? -2.492 -18.241 -2.008 1.00 92.19 168 LYS A C 1
ATOM 1221 O O . LYS A 1 168 ? -3.533 -17.872 -2.565 1.00 92.19 168 LYS A O 1
ATOM 1226 N N . GLN A 1 169 ? -2.302 -18.187 -0.694 1.00 93.31 169 GLN A N 1
ATOM 1227 C CA . GLN A 1 169 ? -3.320 -17.775 0.257 1.00 93.31 169 GLN A CA 1
ATOM 1228 C C . GLN A 1 169 ? -2.764 -16.801 1.291 1.00 93.31 169 GLN A C 1
ATOM 1230 O O . GLN A 1 169 ? -1.585 -16.815 1.651 1.00 93.31 169 GLN A O 1
ATOM 1235 N N . MET A 1 170 ? -3.665 -15.997 1.835 1.00 94.25 170 MET A N 1
ATOM 1236 C CA . MET A 1 170 ? -3.410 -15.126 2.965 1.00 94.25 170 MET A CA 1
ATOM 1237 C C . MET A 1 170 ? -4.482 -15.364 4.021 1.00 94.25 170 MET A C 1
ATOM 1239 O O . MET A 1 170 ? -5.672 -15.287 3.732 1.00 94.25 170 MET A O 1
ATOM 1243 N N . THR A 1 171 ? -4.073 -15.655 5.252 1.00 95.81 171 THR A N 1
ATOM 1244 C CA . THR A 1 171 ? -4.996 -15.726 6.393 1.00 95.81 171 THR A CA 1
ATOM 1245 C C . THR A 1 171 ? -4.929 -14.424 7.164 1.00 95.81 171 THR A C 1
ATOM 1247 O O . THR A 1 171 ? -3.859 -14.059 7.645 1.00 95.81 171 THR A O 1
ATOM 1250 N N . VAL A 1 172 ? -6.055 -13.732 7.290 1.00 96.75 172 VAL A N 1
ATOM 1251 C CA . VAL A 1 172 ? -6.157 -12.444 7.975 1.00 96.75 172 VAL A CA 1
ATOM 1252 C C . VAL A 1 172 ? -6.948 -12.638 9.259 1.00 96.75 172 VAL A C 1
ATOM 1254 O O . VAL A 1 172 ? -8.067 -13.144 9.233 1.00 96.75 172 VAL A O 1
ATOM 1257 N N . ALA A 1 173 ? -6.365 -12.235 10.383 1.00 97.56 173 ALA A N 1
ATOM 1258 C CA . ALA A 1 173 ? -7.051 -12.109 11.660 1.00 97.56 173 ALA A CA 1
ATOM 1259 C C . ALA A 1 173 ? -7.226 -10.624 11.982 1.00 97.56 173 ALA A C 1
ATOM 1261 O O . ALA A 1 173 ? -6.234 -9.897 12.085 1.00 97.56 173 ALA A O 1
ATOM 1262 N N . ILE A 1 174 ? -8.476 -10.192 12.147 1.00 98.38 174 ILE A N 1
ATOM 1263 C CA . ILE A 1 174 ? -8.824 -8.843 12.599 1.00 98.38 174 ILE A CA 1
ATOM 1264 C C . ILE A 1 174 ? -8.900 -8.874 14.121 1.00 98.38 174 ILE A C 1
ATOM 1266 O O . ILE A 1 174 ? -9.549 -9.745 14.705 1.00 98.38 174 ILE A O 1
ATOM 1270 N N . LEU A 1 175 ? -8.212 -7.931 14.752 1.00 97.94 175 LEU A N 1
ATOM 1271 C CA . LEU A 1 175 ? -8.066 -7.827 16.194 1.00 97.94 175 LEU A CA 1
ATOM 1272 C C . LEU A 1 175 ? -8.586 -6.471 16.677 1.00 97.94 175 LEU A C 1
ATOM 1274 O O . LEU A 1 175 ? -8.416 -5.475 15.977 1.00 97.94 175 LEU A O 1
ATOM 1278 N N . ALA A 1 176 ? -9.155 -6.425 17.877 1.00 98.25 176 ALA A N 1
ATOM 1279 C CA . ALA A 1 176 ? -9.624 -5.209 18.532 1.00 98.25 176 ALA A CA 1
ATOM 1280 C C . ALA A 1 176 ? -8.944 -5.005 19.891 1.00 98.25 176 ALA A C 1
ATOM 1282 O O . ALA A 1 176 ? -8.486 -5.958 20.525 1.00 98.25 176 ALA A O 1
ATOM 1283 N N . PHE A 1 177 ? -8.889 -3.752 20.338 1.00 97.81 177 PHE A N 1
ATOM 1284 C CA . PHE A 1 177 ? -8.572 -3.393 21.719 1.00 97.81 177 PHE A CA 1
ATOM 1285 C C . PHE A 1 177 ? -9.276 -2.094 22.124 1.00 97.81 177 PHE A C 1
ATOM 1287 O O . PHE A 1 177 ? -9.474 -1.200 21.295 1.00 97.81 177 PHE A O 1
ATOM 1294 N N . GLY A 1 178 ? -9.627 -1.992 23.408 1.00 96.69 178 GLY A N 1
ATOM 1295 C CA . GLY A 1 178 ? -10.274 -0.824 24.010 1.00 96.69 178 GLY A CA 1
ATOM 1296 C C . GLY A 1 178 ? -9.310 0.087 24.779 1.00 96.69 178 GLY A C 1
ATOM 1297 O O . GLY A 1 178 ? -8.089 -0.088 24.738 1.00 96.69 178 GLY A O 1
ATOM 1298 N N . LYS A 1 179 ? -9.876 1.069 25.498 1.00 94.25 179 LYS A N 1
ATOM 1299 C CA . LYS A 1 179 ? -9.151 2.135 26.231 1.00 94.25 179 LYS A CA 1
ATOM 1300 C C . LYS A 1 179 ? -8.153 1.632 27.274 1.00 94.25 179 LYS A C 1
ATOM 1302 O O . LYS A 1 179 ? -7.167 2.310 27.560 1.00 94.25 179 LYS A O 1
ATOM 1307 N N . ASP A 1 180 ? -8.395 0.456 27.844 1.00 87.69 180 ASP A N 1
ATOM 1308 C CA . ASP A 1 180 ? -7.470 -0.184 28.783 1.00 87.69 180 ASP A CA 1
ATOM 1309 C C . ASP A 1 180 ? -6.115 -0.533 28.127 1.00 87.69 180 ASP A C 1
ATOM 1311 O O . ASP A 1 180 ? -5.089 -0.655 28.811 1.00 87.69 180 ASP A O 1
ATOM 1315 N N . GLY A 1 181 ? -6.095 -0.610 26.791 1.00 80.19 181 GLY A N 1
ATOM 1316 C CA . GLY A 1 181 ? -4.955 -1.007 25.982 1.00 80.19 181 GLY A CA 1
ATOM 1317 C C . GLY A 1 181 ? -4.543 -2.456 26.225 1.00 80.19 181 GLY A C 1
ATOM 1318 O O . GLY A 1 181 ? -3.405 -2.810 25.898 1.00 80.19 181 GLY A O 1
ATOM 1319 N N . GLU A 1 182 ? -5.416 -3.276 26.817 1.00 84.75 182 GLU A N 1
ATOM 1320 C CA . GLU A 1 182 ? -5.126 -4.659 27.198 1.00 84.75 182 GLU A CA 1
ATOM 1321 C C . GLU A 1 182 ? -4.984 -5.575 25.971 1.00 84.75 182 GLU A C 1
ATOM 1323 O O . GLU A 1 182 ? -4.644 -5.123 24.872 1.00 84.75 182 GLU A O 1
ATOM 1328 N N . GLY A 1 183 ? -5.081 -6.891 26.180 1.00 85.12 183 GLY A N 1
ATOM 1329 C CA . GLY A 1 183 ? -4.892 -7.913 25.155 1.00 85.12 183 GLY A CA 1
ATOM 1330 C C . GLY A 1 183 ? -5.656 -7.626 23.861 1.00 85.12 183 GLY A C 1
ATOM 1331 O O . GLY A 1 183 ? -6.726 -7.031 23.860 1.00 85.12 183 GLY A O 1
ATOM 1332 N N . LEU A 1 184 ? -5.079 -8.068 22.745 1.00 93.00 184 LEU A N 1
ATOM 1333 C CA . LEU A 1 184 ? -5.733 -7.995 21.445 1.00 93.00 184 LEU A CA 1
ATOM 1334 C C . LEU A 1 184 ? -6.788 -9.101 21.361 1.00 93.00 184 LEU A C 1
ATOM 1336 O O . LEU A 1 184 ? -6.437 -10.285 21.350 1.00 93.00 184 LEU A O 1
ATOM 1340 N N . GLU A 1 185 ? -8.059 -8.722 21.293 1.00 96.38 185 GLU A N 1
ATOM 1341 C CA . GLU A 1 185 ? -9.163 -9.661 21.121 1.00 96.38 185 GLU A CA 1
ATOM 1342 C C . GLU A 1 185 ? -9.354 -9.983 19.640 1.00 96.38 185 GLU A C 1
ATOM 1344 O O . GLU A 1 185 ? -9.313 -9.098 18.788 1.00 96.38 185 GLU A O 1
ATOM 1349 N N . LYS A 1 186 ? -9.559 -11.260 19.306 1.00 97.38 186 LYS A N 1
ATOM 1350 C CA . LYS A 1 186 ? -9.827 -11.672 17.927 1.00 97.38 186 LYS A CA 1
ATOM 1351 C C . LYS A 1 186 ? -11.290 -11.418 17.572 1.00 97.38 186 LYS A C 1
ATOM 1353 O O . LYS A 1 186 ? -12.162 -12.102 18.093 1.00 97.38 186 LYS A O 1
ATOM 1358 N N . VAL A 1 187 ? -11.519 -10.525 16.612 1.00 97.88 187 VAL A N 1
ATOM 1359 C CA . VAL A 1 187 ? -12.850 -10.180 16.093 1.00 97.88 187 VAL A CA 1
ATOM 1360 C C . VAL A 1 187 ? -13.330 -11.214 15.080 1.00 97.88 187 VAL A C 1
ATOM 1362 O O . VAL A 1 187 ? -14.387 -11.815 15.231 1.00 97.88 187 VAL A O 1
ATOM 1365 N N . THR A 1 188 ? -12.531 -11.444 14.039 1.00 97.94 188 THR A N 1
ATOM 1366 C CA . THR A 1 188 ? -12.796 -12.456 13.009 1.00 97.94 188 THR A CA 1
ATOM 1367 C C . THR A 1 188 ? -11.481 -12.943 12.405 1.00 97.94 188 THR A C 1
ATOM 1369 O O . THR A 1 188 ? -10.423 -12.327 12.577 1.00 97.94 188 THR A O 1
ATOM 1372 N N . GLN A 1 189 ? -11.541 -14.075 11.714 1.00 97.19 189 GLN A N 1
ATOM 1373 C CA . GLN A 1 189 ? -10.440 -14.615 10.937 1.00 97.19 189 GLN A CA 1
ATOM 1374 C C . GLN A 1 189 ? -10.981 -15.259 9.668 1.00 97.19 189 GLN A C 1
ATOM 1376 O O . GLN A 1 189 ? -11.896 -16.077 9.724 1.00 97.19 189 GLN A O 1
ATOM 1381 N N . PHE A 1 190 ? -10.345 -14.955 8.545 1.00 96.25 190 PHE A N 1
ATOM 1382 C CA . PHE A 1 190 ? -10.696 -15.516 7.249 1.00 96.25 190 PHE A CA 1
ATOM 1383 C C . PHE A 1 190 ? -9.444 -15.817 6.428 1.00 96.25 190 PHE A C 1
ATOM 1385 O O . PHE A 1 190 ? -8.341 -15.356 6.733 1.00 96.25 190 PHE A O 1
ATOM 1392 N N . THR A 1 191 ? -9.627 -16.592 5.366 1.00 95.12 191 THR A N 1
ATOM 1393 C CA . THR A 1 191 ? -8.584 -16.883 4.384 1.00 95.12 191 THR A CA 1
ATOM 1394 C C . THR A 1 191 ? -9.021 -16.351 3.032 1.00 95.12 191 THR A C 1
ATOM 1396 O O . THR A 1 191 ? -10.154 -16.570 2.609 1.00 95.12 191 THR A O 1
ATOM 1399 N N . ALA A 1 192 ? -8.109 -15.660 2.362 1.00 93.62 192 ALA A N 1
ATOM 1400 C CA . ALA A 1 192 ? -8.301 -15.111 1.036 1.00 93.62 192 ALA A CA 1
ATOM 1401 C C . ALA A 1 192 ? -7.257 -15.661 0.064 1.00 93.62 192 ALA A C 1
ATOM 1403 O O . ALA A 1 192 ? -6.145 -16.051 0.429 1.00 93.62 192 ALA A O 1
ATOM 1404 N N . SER A 1 193 ? -7.645 -15.666 -1.197 1.00 92.12 193 SER A N 1
ATOM 1405 C CA . SER A 1 193 ? -6.791 -15.923 -2.342 1.00 92.12 193 SER A CA 1
ATOM 1406 C C . SER A 1 193 ? -5.815 -14.766 -2.577 1.00 92.12 193 SER A C 1
ATOM 1408 O O . SER A 1 193 ? -6.253 -13.623 -2.687 1.00 92.12 193 SER A O 1
ATOM 1410 N N . THR A 1 194 ? -4.522 -15.054 -2.743 1.00 90.69 194 THR A N 1
ATOM 1411 C CA . THR A 1 194 ? -3.539 -14.044 -3.176 1.00 90.69 194 THR A CA 1
ATOM 1412 C C . THR A 1 194 ? -3.556 -13.891 -4.696 1.00 90.69 194 THR A C 1
ATOM 1414 O O . THR A 1 194 ? -3.606 -14.891 -5.415 1.00 90.69 194 THR A O 1
ATOM 1417 N N . ASP A 1 195 ? -3.473 -12.661 -5.191 1.00 89.12 195 ASP A N 1
ATOM 1418 C CA . ASP A 1 195 ? -3.345 -12.314 -6.609 1.00 89.12 195 ASP A CA 1
ATOM 1419 C C . ASP A 1 195 ? -2.104 -11.442 -6.879 1.00 89.12 195 ASP A C 1
ATOM 1421 O O . ASP A 1 195 ? -1.373 -11.078 -5.959 1.00 89.12 195 ASP A O 1
ATOM 1425 N N . ALA A 1 196 ? -1.834 -11.131 -8.152 1.00 89.44 196 ALA A N 1
ATOM 1426 C CA . ALA A 1 196 ? -0.649 -10.364 -8.543 1.00 89.44 196 ALA A CA 1
ATOM 1427 C C . ALA A 1 196 ? -0.570 -8.966 -7.885 1.00 89.44 196 ALA A C 1
ATOM 1429 O O . ALA A 1 196 ? 0.509 -8.623 -7.397 1.00 89.44 196 ALA A O 1
ATOM 1430 N N . PRO A 1 197 ? -1.661 -8.172 -7.795 1.00 88.94 197 PRO A N 1
ATOM 1431 C CA . PRO A 1 197 ? -1.655 -6.934 -7.013 1.00 88.94 197 PRO A CA 1
ATOM 1432 C C . PRO A 1 197 ? -1.286 -7.155 -5.541 1.00 88.94 197 PRO A C 1
ATOM 1434 O O . PRO A 1 197 ? -0.406 -6.469 -5.026 1.00 88.94 197 PRO A O 1
ATOM 1437 N N . THR A 1 198 ? -1.877 -8.157 -4.881 1.00 90.25 198 THR A N 1
ATOM 1438 C CA . THR A 1 198 ? -1.575 -8.469 -3.474 1.00 90.25 198 THR A CA 1
ATOM 1439 C C . THR A 1 198 ? -0.116 -8.900 -3.284 1.00 90.25 198 THR A C 1
ATOM 1441 O O . THR A 1 198 ? 0.512 -8.519 -2.297 1.00 90.25 198 THR A O 1
ATOM 1444 N N . LEU A 1 199 ? 0.455 -9.663 -4.225 1.00 91.50 199 LEU A N 1
ATOM 1445 C CA . LEU A 1 199 ? 1.876 -10.035 -4.214 1.00 91.50 199 LEU A CA 1
ATOM 1446 C C . LEU A 1 199 ? 2.785 -8.811 -4.352 1.00 91.50 199 LEU A C 1
ATOM 1448 O O . LEU A 1 199 ? 3.732 -8.667 -3.578 1.00 91.50 199 LEU A O 1
ATOM 1452 N N . ALA A 1 200 ? 2.476 -7.917 -5.294 1.00 89.81 200 ALA A N 1
ATOM 1453 C CA . ALA A 1 200 ? 3.234 -6.685 -5.493 1.00 89.81 200 ALA A CA 1
ATOM 1454 C C . ALA A 1 200 ? 3.180 -5.795 -4.240 1.00 89.81 200 ALA A C 1
ATOM 1456 O O . ALA A 1 200 ? 4.201 -5.266 -3.807 1.00 89.81 200 ALA A O 1
ATOM 1457 N N . GLU A 1 201 ? 2.014 -5.686 -3.600 1.00 87.38 201 GLU A N 1
ATOM 1458 C CA . GLU A 1 201 ? 1.857 -4.936 -2.350 1.00 87.38 201 GLU A CA 1
ATOM 1459 C C . GLU A 1 201 ? 2.540 -5.598 -1.155 1.00 87.38 201 GLU A C 1
ATOM 1461 O O . GLU A 1 201 ? 2.984 -4.916 -0.233 1.00 87.38 201 GLU A O 1
ATOM 1466 N N . ALA A 1 202 ? 2.662 -6.923 -1.162 1.00 87.56 202 ALA A N 1
ATOM 1467 C CA . ALA A 1 202 ? 3.490 -7.625 -0.196 1.00 87.56 202 ALA A CA 1
ATOM 1468 C C . ALA A 1 202 ? 4.991 -7.399 -0.461 1.00 87.56 202 ALA A C 1
ATOM 1470 O O . ALA A 1 202 ? 5.803 -7.799 0.371 1.00 87.56 202 ALA A O 1
ATOM 1471 N N . GLY A 1 203 ? 5.388 -6.788 -1.583 1.00 87.38 203 GLY A N 1
ATOM 1472 C CA . GLY A 1 203 ? 6.783 -6.622 -1.999 1.00 87.38 203 GLY A CA 1
ATOM 1473 C C . GLY A 1 203 ? 7.409 -7.907 -2.549 1.00 87.38 203 GLY A C 1
ATOM 1474 O O . GLY A 1 203 ? 8.617 -8.108 -2.419 1.00 87.38 203 GLY A O 1
ATOM 1475 N N . GLU A 1 204 ? 6.598 -8.827 -3.078 1.00 90.50 204 GLU A N 1
ATOM 1476 C CA . GLU A 1 204 ? 7.095 -9.982 -3.828 1.00 90.50 204 GLU A CA 1
ATOM 1477 C C . GLU A 1 204 ? 7.452 -9.560 -5.256 1.00 90.50 204 GLU A C 1
ATOM 1479 O O . GLU A 1 204 ? 6.702 -8.842 -5.914 1.00 90.50 204 GLU A O 1
ATOM 1484 N N . SER A 1 205 ? 8.602 -10.023 -5.743 1.00 92.06 205 SER A N 1
ATOM 1485 C CA . SER A 1 205 ? 9.057 -9.734 -7.104 1.00 92.06 205 SER A CA 1
ATOM 1486 C C . SER A 1 205 ? 8.657 -10.859 -8.057 1.00 92.06 205 SER A C 1
ATOM 1488 O O . SER A 1 205 ? 8.814 -12.029 -7.721 1.00 92.06 205 SER A O 1
ATOM 1490 N N . PHE A 1 206 ? 8.166 -10.518 -9.247 1.00 93.75 206 PHE A N 1
ATOM 1491 C CA . PHE A 1 206 ? 7.761 -11.474 -10.284 1.00 93.75 206 PHE A CA 1
ATOM 1492 C C . PHE A 1 206 ? 7.764 -10.830 -11.678 1.00 93.75 206 PHE A C 1
ATOM 1494 O O . PHE A 1 206 ? 7.679 -9.606 -11.812 1.00 93.75 206 PHE A O 1
ATOM 1501 N N . LEU A 1 207 ? 7.826 -11.661 -12.720 1.00 92.44 207 LEU A N 1
ATOM 1502 C CA . LEU A 1 207 ? 7.694 -11.258 -14.122 1.00 92.44 207 LEU A CA 1
ATOM 1503 C C . LEU A 1 207 ? 6.751 -12.223 -14.847 1.00 92.44 207 LEU A C 1
ATOM 1505 O O . LEU A 1 207 ? 7.037 -13.410 -14.965 1.00 92.44 207 LEU A O 1
ATOM 1509 N N . ILE A 1 208 ? 5.643 -11.709 -15.369 1.00 89.44 208 ILE A N 1
ATOM 1510 C CA . ILE A 1 208 ? 4.632 -12.479 -16.096 1.00 89.44 208 ILE A CA 1
ATOM 1511 C C . ILE A 1 208 ? 4.925 -12.374 -17.599 1.00 89.44 208 ILE A C 1
ATOM 1513 O O . ILE A 1 208 ? 4.856 -11.292 -18.180 1.00 89.44 208 ILE A O 1
ATOM 1517 N N . ARG A 1 209 ? 5.249 -13.498 -18.252 1.00 80.81 209 ARG A N 1
ATOM 1518 C CA . ARG A 1 209 ? 5.642 -13.538 -19.675 1.00 80.81 209 ARG A CA 1
ATOM 1519 C C . ARG A 1 209 ? 4.527 -14.075 -20.578 1.00 80.81 209 ARG A C 1
ATOM 1521 O O . ARG A 1 209 ? 4.062 -15.178 -20.349 1.00 80.81 209 ARG A O 1
ATOM 1528 N N . GLY A 1 210 ? 4.184 -13.375 -21.664 1.00 62.88 210 GLY A N 1
ATOM 1529 C CA . GLY A 1 210 ? 3.451 -13.970 -22.798 1.00 62.88 210 GLY A CA 1
ATOM 1530 C C . GLY A 1 210 ? 1.955 -14.265 -22.602 1.00 62.88 210 GLY A C 1
ATOM 1531 O O . GLY A 1 210 ? 1.422 -15.103 -23.317 1.00 62.88 210 GLY A O 1
ATOM 1532 N N . PHE A 1 211 ? 1.259 -13.600 -21.671 1.00 54.31 211 PHE A N 1
ATOM 1533 C CA . PHE A 1 211 ? -0.152 -13.917 -21.364 1.00 54.31 211 PHE A CA 1
ATOM 1534 C C . PHE A 1 211 ? -1.221 -13.141 -22.124 1.00 54.31 211 PHE A C 1
ATOM 1536 O O . PHE A 1 211 ? -2.399 -13.478 -22.018 1.00 54.31 211 PHE A O 1
ATOM 1543 N N . ALA A 1 212 ? -0.839 -12.132 -22.903 1.00 48.53 212 ALA A N 1
ATOM 1544 C CA . ALA A 1 212 ? -1.817 -11.273 -23.563 1.00 48.53 212 ALA A CA 1
ATOM 1545 C C . ALA A 1 212 ? -2.643 -11.981 -24.655 1.00 48.53 212 ALA A C 1
ATOM 1547 O O . ALA A 1 212 ? -3.711 -11.483 -24.995 1.00 48.53 212 ALA A O 1
ATOM 1548 N N . ASP A 1 213 ? -2.219 -13.155 -25.138 1.00 45.91 213 ASP A N 1
ATOM 1549 C CA . ASP A 1 213 ? -2.933 -13.876 -26.201 1.00 45.91 213 ASP A CA 1
ATOM 1550 C C . ASP A 1 213 ? -3.975 -14.895 -25.687 1.00 45.91 213 ASP A C 1
ATOM 1552 O O . ASP A 1 213 ? -4.824 -15.333 -26.460 1.00 45.91 213 ASP A O 1
ATOM 1556 N N . GLU A 1 214 ? -3.980 -15.259 -24.394 1.00 44.50 214 GLU A N 1
ATOM 1557 C CA . GLU A 1 214 ? -4.851 -16.339 -23.874 1.00 44.50 214 GLU A CA 1
ATOM 1558 C C . GLU A 1 214 ? -6.003 -15.875 -22.959 1.00 44.50 214 GLU A C 1
ATOM 1560 O O . GLU A 1 214 ? -6.883 -16.671 -22.626 1.00 44.50 214 GLU A O 1
ATOM 1565 N N . GLY A 1 215 ? -6.047 -14.597 -22.557 1.00 48.44 215 GLY A N 1
ATOM 1566 C CA . GLY A 1 215 ? -7.243 -13.933 -22.002 1.00 48.44 215 GLY A CA 1
ATOM 1567 C C . GLY A 1 215 ? -7.860 -14.498 -20.706 1.00 48.44 215 GLY A C 1
ATOM 1568 O O . GLY A 1 215 ? -8.919 -14.028 -20.286 1.00 48.44 215 GLY A O 1
ATOM 1569 N N . ARG A 1 216 ? -7.252 -15.490 -20.041 1.00 56.56 216 ARG A N 1
ATOM 1570 C CA . ARG A 1 216 ? -7.809 -16.126 -18.830 1.00 56.56 216 ARG A CA 1
ATOM 1571 C C . ARG A 1 216 ? -7.150 -15.601 -17.553 1.00 56.56 216 ARG A C 1
ATOM 1573 O O . ARG A 1 216 ? -6.044 -16.014 -17.214 1.00 56.56 216 ARG A O 1
ATOM 1580 N N . VAL A 1 217 ? -7.874 -14.772 -16.793 1.00 58.19 217 VAL A N 1
ATOM 1581 C CA . VAL A 1 217 ? -7.455 -14.174 -15.499 1.00 58.19 217 VAL A CA 1
ATOM 1582 C C . VAL A 1 217 ? -6.872 -15.204 -14.514 1.00 58.19 217 VAL A C 1
ATOM 1584 O O . VAL A 1 217 ? -5.901 -14.922 -13.817 1.00 58.19 217 VAL A O 1
ATOM 1587 N N . GLU A 1 218 ? -7.421 -16.421 -14.486 1.00 59.78 218 GLU A N 1
ATOM 1588 C CA . GLU A 1 218 ? -6.962 -17.513 -13.612 1.00 59.78 218 GLU A CA 1
ATOM 1589 C C . GLU A 1 218 ? -5.516 -17.935 -13.915 1.00 59.78 218 GLU A C 1
ATOM 1591 O O . GLU A 1 218 ? -4.710 -18.083 -12.999 1.00 59.78 218 GLU A O 1
ATOM 1596 N N . THR A 1 219 ? -5.159 -18.021 -15.199 1.00 69.75 219 THR A N 1
ATOM 1597 C CA . THR A 1 219 ? -3.805 -18.403 -15.632 1.00 69.75 219 THR A CA 1
ATOM 1598 C C . THR A 1 219 ? -2.772 -17.334 -15.291 1.00 69.75 219 THR A C 1
ATOM 1600 O O . THR A 1 219 ? -1.636 -17.652 -14.956 1.00 69.75 219 THR A O 1
ATOM 1603 N N . VAL A 1 220 ? -3.173 -16.062 -15.320 1.00 75.12 220 VAL A N 1
ATOM 1604 C CA . VAL A 1 220 ? -2.297 -14.934 -14.986 1.00 75.12 220 VAL A CA 1
ATOM 1605 C C . VAL A 1 220 ? -1.983 -14.928 -13.491 1.00 75.12 220 VAL A C 1
ATOM 1607 O O . VAL A 1 220 ? -0.832 -14.745 -13.095 1.00 75.12 220 VAL A O 1
ATOM 1610 N N . ARG A 1 221 ? -2.996 -15.184 -12.656 1.00 80.38 221 ARG A N 1
ATOM 1611 C CA . ARG A 1 221 ? -2.836 -15.288 -11.204 1.00 80.38 221 ARG A CA 1
ATOM 1612 C C . ARG A 1 221 ? -1.882 -16.416 -10.817 1.00 80.38 221 ARG A C 1
ATOM 1614 O O . ARG A 1 221 ? -0.954 -16.179 -10.047 1.00 80.38 221 ARG A O 1
ATOM 1621 N N . GLU A 1 222 ? -2.124 -17.624 -11.321 1.00 84.06 222 GLU A N 1
ATOM 1622 C CA . GLU A 1 222 ? -1.289 -18.792 -11.011 1.00 84.06 222 GLU A CA 1
ATOM 1623 C C . GLU A 1 222 ? 0.169 -18.537 -11.396 1.00 84.06 222 GLU A C 1
ATOM 1625 O O . GLU A 1 222 ? 1.068 -18.804 -10.604 1.00 84.06 222 GLU A O 1
ATOM 1630 N N . LYS A 1 223 ? 0.401 -17.893 -12.540 1.00 86.75 223 LYS A N 1
ATOM 1631 C CA . LYS A 1 223 ? 1.754 -17.611 -13.029 1.00 86.75 223 LYS A CA 1
ATOM 1632 C C . LYS A 1 223 ? 2.469 -16.514 -12.263 1.00 86.75 223 LYS A C 1
ATOM 1634 O O . LYS A 1 223 ? 3.668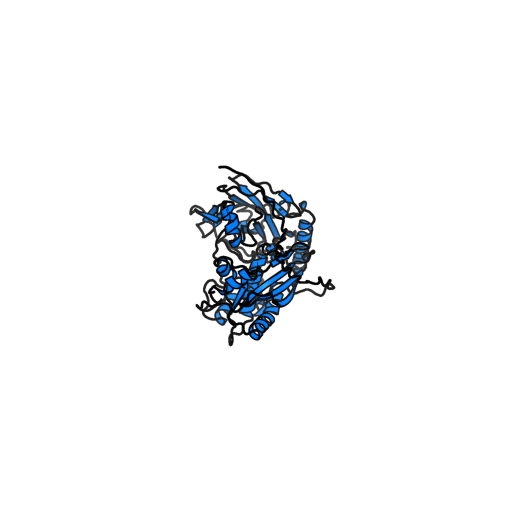 -16.632 -12.035 1.00 86.75 223 LYS A O 1
ATOM 1639 N N . ALA A 1 224 ? 1.755 -15.484 -11.812 1.00 87.69 224 ALA A N 1
ATOM 1640 C CA . ALA A 1 224 ? 2.331 -14.496 -10.902 1.00 87.69 224 ALA A CA 1
ATOM 1641 C C . ALA A 1 224 ? 2.839 -15.162 -9.613 1.00 87.69 224 ALA A C 1
ATOM 1643 O O . ALA A 1 224 ? 3.938 -14.865 -9.151 1.00 87.69 224 ALA A O 1
ATOM 1644 N N . ILE A 1 225 ? 2.054 -16.097 -9.065 1.00 89.56 225 ILE A N 1
ATOM 1645 C CA . ILE A 1 225 ? 2.422 -16.865 -7.872 1.00 89.56 225 ILE A CA 1
ATOM 1646 C C . ILE A 1 225 ? 3.618 -17.779 -8.162 1.00 89.56 225 ILE A C 1
ATOM 1648 O O . ILE A 1 225 ? 4.582 -17.772 -7.399 1.00 89.56 225 ILE A O 1
ATOM 1652 N N . GLU A 1 226 ? 3.579 -18.545 -9.254 1.00 90.38 226 GLU A N 1
ATOM 1653 C CA . GLU A 1 226 ? 4.667 -19.445 -9.655 1.00 90.38 226 GLU A CA 1
ATOM 1654 C C . GLU A 1 226 ? 5.989 -18.693 -9.840 1.00 90.38 226 GLU A C 1
ATOM 1656 O O . GLU A 1 226 ? 7.012 -19.100 -9.284 1.00 90.38 226 GLU A O 1
ATOM 1661 N N . GLU A 1 227 ? 5.971 -17.566 -10.555 1.00 91.38 227 GLU A N 1
ATOM 1662 C CA . GLU A 1 227 ? 7.169 -16.755 -10.768 1.00 91.38 227 GLU A CA 1
ATOM 1663 C C . GLU A 1 227 ? 7.642 -16.090 -9.468 1.00 91.38 227 GLU A C 1
ATOM 1665 O O . GLU A 1 227 ? 8.840 -16.092 -9.204 1.00 91.38 227 GLU A O 1
ATOM 1670 N N . ALA A 1 228 ? 6.748 -15.616 -8.592 1.00 89.81 228 ALA A N 1
ATOM 1671 C CA . ALA A 1 228 ? 7.146 -15.083 -7.284 1.00 89.81 228 ALA A CA 1
ATOM 1672 C C . ALA A 1 228 ? 7.816 -16.150 -6.395 1.00 89.81 228 ALA A C 1
ATOM 1674 O O . ALA A 1 228 ? 8.863 -15.907 -5.786 1.00 89.81 228 ALA A O 1
ATOM 1675 N N . VAL A 1 229 ? 7.256 -17.365 -6.352 1.00 90.25 229 VAL A N 1
ATOM 1676 C CA . VAL A 1 229 ? 7.853 -18.505 -5.634 1.00 90.25 229 VAL A CA 1
ATOM 1677 C C . VAL A 1 229 ? 9.229 -18.845 -6.213 1.00 90.25 229 VAL A C 1
ATOM 1679 O O . VAL A 1 229 ? 10.181 -19.058 -5.459 1.00 90.25 229 VAL A O 1
ATOM 1682 N N . LYS A 1 230 ? 9.358 -18.848 -7.541 1.00 90.25 230 LYS A N 1
ATOM 1683 C CA . LYS A 1 230 ? 10.617 -19.107 -8.248 1.00 90.25 230 LYS A CA 1
ATOM 1684 C C . LYS A 1 230 ? 11.674 -18.038 -7.970 1.00 90.25 230 LYS A C 1
ATOM 1686 O O . LYS A 1 230 ? 12.807 -18.401 -7.679 1.00 90.25 230 LYS A O 1
ATOM 1691 N N . VAL A 1 231 ? 11.323 -16.750 -7.976 1.00 88.44 231 VAL A N 1
ATOM 1692 C CA . VAL A 1 231 ? 12.242 -15.647 -7.625 1.00 88.44 231 VAL A CA 1
ATOM 1693 C C . VAL A 1 231 ? 12.783 -15.810 -6.208 1.00 88.44 231 VAL A C 1
ATOM 1695 O O . VAL A 1 231 ? 13.979 -15.648 -5.969 1.00 88.44 231 VAL A O 1
ATOM 1698 N N . LYS A 1 232 ? 11.917 -16.188 -5.266 1.00 85.12 232 LYS A N 1
ATOM 1699 C CA . LYS A 1 232 ? 12.310 -16.434 -3.876 1.00 85.12 232 LYS A CA 1
ATOM 1700 C C . LYS A 1 232 ? 13.244 -17.638 -3.729 1.00 85.12 232 LYS A C 1
ATOM 1702 O O . LYS A 1 232 ? 14.128 -17.622 -2.878 1.00 85.12 232 LYS A O 1
ATOM 1707 N N . ALA A 1 233 ? 13.042 -18.678 -4.537 1.00 86.31 233 ALA A N 1
ATOM 1708 C CA . ALA A 1 233 ? 13.876 -19.876 -4.536 1.00 86.31 233 ALA A CA 1
ATOM 1709 C C . ALA A 1 233 ? 15.188 -19.704 -5.323 1.00 86.31 233 ALA A C 1
ATOM 1711 O O . ALA A 1 233 ? 16.158 -20.413 -5.064 1.00 86.31 233 ALA A O 1
ATOM 1712 N N . THR A 1 234 ? 15.223 -18.798 -6.302 1.00 86.06 234 THR A N 1
ATOM 1713 C CA . THR A 1 234 ? 16.318 -18.668 -7.270 1.00 86.06 234 THR A CA 1
ATOM 1714 C C . THR A 1 234 ? 16.586 -17.187 -7.567 1.00 86.06 234 THR A C 1
ATOM 1716 O O . THR A 1 234 ? 15.854 -16.581 -8.352 1.00 86.06 234 THR A O 1
ATOM 1719 N N . PRO A 1 235 ? 17.639 -16.582 -6.981 1.00 80.69 235 PRO A N 1
ATOM 1720 C CA . PRO A 1 235 ? 17.959 -15.164 -7.169 1.00 80.69 235 PRO A CA 1
ATOM 1721 C C . PRO A 1 235 ? 18.149 -14.737 -8.632 1.00 80.69 235 PRO A C 1
ATOM 1723 O O . PRO A 1 235 ? 17.873 -13.589 -8.981 1.00 80.69 235 PRO A O 1
ATOM 1726 N N . GLU A 1 236 ? 18.595 -15.642 -9.506 1.00 83.12 236 GLU A N 1
ATOM 1727 C CA . GLU A 1 236 ? 18.762 -15.408 -10.945 1.00 83.12 236 GLU A CA 1
ATOM 1728 C C . GLU A 1 236 ? 17.435 -15.164 -11.669 1.00 83.12 236 GLU A C 1
ATOM 1730 O O . GLU A 1 236 ? 17.432 -14.544 -12.729 1.00 83.12 236 GLU A O 1
ATOM 1735 N N . ALA A 1 237 ? 16.315 -15.618 -11.100 1.00 85.56 237 ALA A N 1
ATOM 1736 C CA . ALA A 1 237 ? 14.988 -15.379 -11.653 1.00 85.56 237 ALA A CA 1
ATOM 1737 C C . ALA A 1 237 ? 14.448 -13.977 -11.322 1.00 85.56 237 ALA A C 1
ATOM 1739 O O . ALA A 1 237 ? 13.376 -13.624 -11.808 1.00 85.56 237 ALA A O 1
ATOM 1740 N N . ASN A 1 238 ? 15.152 -13.175 -10.507 1.00 91.31 238 ASN A N 1
ATOM 1741 C CA . ASN A 1 238 ? 14.683 -11.842 -10.137 1.00 91.31 238 ASN A CA 1
ATOM 1742 C C . ASN A 1 238 ? 14.467 -10.963 -11.393 1.00 91.31 238 ASN A C 1
ATOM 1744 O O . ASN A 1 238 ? 15.388 -10.840 -12.208 1.00 91.31 238 ASN A O 1
ATOM 1748 N N . PRO A 1 239 ? 13.307 -10.290 -11.530 1.00 92.38 239 PRO A N 1
ATOM 1749 C CA . PRO A 1 239 ? 12.974 -9.507 -12.721 1.00 92.38 239 PRO A CA 1
ATOM 1750 C C . PRO A 1 239 ? 13.989 -8.415 -13.079 1.00 92.38 239 PRO A C 1
ATOM 1752 O O . PRO A 1 239 ? 14.108 -8.056 -14.243 1.00 92.38 239 PRO A O 1
ATOM 1755 N N . LEU A 1 240 ? 14.753 -7.896 -12.112 1.00 93.44 240 LEU A N 1
ATOM 1756 C CA . LEU A 1 240 ? 15.780 -6.876 -12.364 1.00 93.44 240 LEU A CA 1
ATOM 1757 C C . LEU A 1 240 ? 17.042 -7.422 -13.056 1.00 93.44 240 LEU A C 1
ATOM 1759 O O . LEU A 1 240 ? 17.869 -6.634 -13.512 1.00 93.44 240 LEU A O 1
ATOM 1763 N N . ARG A 1 241 ? 17.211 -8.748 -13.129 1.00 90.75 241 ARG A N 1
ATOM 1764 C CA . ARG A 1 241 ? 18.281 -9.419 -13.894 1.00 90.75 241 ARG A CA 1
ATOM 1765 C C . ARG A 1 241 ? 17.800 -9.995 -15.216 1.00 90.75 241 ARG A C 1
ATOM 1767 O O . ARG A 1 241 ? 18.616 -10.405 -16.041 1.00 90.75 241 ARG A O 1
ATOM 1774 N N . ASP A 1 242 ? 16.491 -10.075 -15.394 1.00 89.19 242 ASP A N 1
ATOM 1775 C CA . ASP A 1 242 ? 15.898 -10.782 -16.506 1.00 89.19 242 ASP A CA 1
ATOM 1776 C C . ASP A 1 242 ? 15.973 -9.937 -17.780 1.00 89.19 242 ASP A C 1
ATOM 1778 O O . ASP A 1 242 ? 15.380 -8.864 -17.873 1.00 89.19 242 ASP A O 1
ATOM 1782 N N . ALA A 1 243 ? 16.680 -10.435 -18.794 1.00 87.31 243 ALA A N 1
ATOM 1783 C CA . ALA A 1 243 ? 16.776 -9.766 -20.090 1.00 87.31 243 ALA A CA 1
ATOM 1784 C C . ALA A 1 243 ? 15.419 -9.658 -20.814 1.00 87.31 243 ALA A C 1
ATOM 1786 O O . ALA A 1 243 ? 15.284 -8.854 -21.735 1.00 87.31 243 ALA A O 1
ATOM 1787 N N . ALA A 1 244 ? 14.427 -10.462 -20.414 1.00 87.81 244 ALA A N 1
ATOM 1788 C CA . ALA A 1 244 ? 13.062 -10.396 -20.923 1.00 87.81 244 ALA A CA 1
ATOM 1789 C C . ALA A 1 244 ? 12.173 -9.396 -20.160 1.00 87.81 244 ALA A C 1
ATOM 1791 O O . ALA A 1 244 ? 11.003 -9.246 -20.515 1.00 87.81 244 ALA A O 1
ATOM 1792 N N . ALA A 1 245 ? 12.678 -8.727 -19.115 1.00 93.12 245 ALA A N 1
ATOM 1793 C CA . ALA A 1 245 ? 11.913 -7.705 -18.413 1.00 93.12 245 ALA A CA 1
ATOM 1794 C C . ALA A 1 245 ? 11.577 -6.539 -19.364 1.00 93.12 245 ALA A C 1
ATOM 1796 O O . ALA A 1 245 ? 12.464 -6.028 -20.053 1.00 93.12 245 ALA A O 1
ATOM 1797 N N . PRO A 1 246 ? 10.315 -6.072 -19.404 1.00 94.50 246 PRO A N 1
ATOM 1798 C CA . PRO A 1 246 ? 9.918 -5.025 -20.340 1.00 94.50 246 PRO A CA 1
ATOM 1799 C C . PRO A 1 246 ? 10.512 -3.659 -19.986 1.00 94.50 246 PRO A C 1
ATOM 1801 O O . PRO A 1 246 ? 10.724 -2.820 -20.866 1.00 94.50 246 PRO A O 1
ATOM 1804 N N . VAL A 1 247 ? 10.795 -3.443 -18.699 1.00 97.19 247 VAL A N 1
ATOM 1805 C CA . VAL A 1 247 ? 11.313 -2.193 -18.148 1.00 97.19 247 VAL A CA 1
ATOM 1806 C C . VAL A 1 247 ? 12.493 -2.489 -17.228 1.00 97.19 247 VAL A C 1
ATOM 1808 O O . VAL A 1 247 ? 12.405 -3.344 -16.350 1.00 97.19 247 VAL A O 1
ATOM 1811 N N . ALA A 1 248 ? 13.581 -1.743 -17.401 1.00 97.06 248 ALA A N 1
ATOM 1812 C CA . ALA A 1 248 ? 14.718 -1.734 -16.494 1.00 97.06 248 ALA A CA 1
ATOM 1813 C C . ALA A 1 248 ? 14.654 -0.535 -15.543 1.00 97.06 248 ALA A C 1
ATOM 1815 O O . ALA A 1 248 ? 14.290 0.575 -15.940 1.00 97.06 248 ALA A O 1
ATOM 1816 N N . LEU A 1 249 ? 15.093 -0.775 -14.309 1.00 97.94 249 LEU A N 1
ATOM 1817 C CA . LEU A 1 249 ? 15.342 0.240 -13.294 1.00 97.94 249 LEU A CA 1
ATOM 1818 C C . LEU A 1 249 ? 16.849 0.355 -13.071 1.00 97.94 249 LEU A C 1
ATOM 1820 O O . LEU A 1 249 ? 17.502 -0.619 -12.701 1.00 97.94 249 LEU A O 1
ATOM 1824 N N . GLU A 1 250 ? 17.392 1.553 -13.254 1.00 97.62 250 GLU A N 1
ATOM 1825 C CA . GLU A 1 250 ? 18.753 1.883 -12.845 1.00 97.62 250 GLU A CA 1
ATOM 1826 C C . GLU A 1 250 ? 18.715 2.876 -11.684 1.00 97.62 250 GLU A C 1
ATOM 1828 O O . GLU A 1 250 ? 18.064 3.917 -11.769 1.00 97.62 250 GLU A O 1
ATOM 1833 N N . ILE A 1 251 ? 19.418 2.548 -10.602 1.00 97.12 251 ILE A N 1
ATOM 1834 C CA . ILE A 1 251 ? 19.554 3.397 -9.417 1.00 97.12 251 ILE A CA 1
ATOM 1835 C C . ILE A 1 251 ? 20.923 4.068 -9.470 1.00 97.12 251 ILE A C 1
ATOM 1837 O O . ILE A 1 251 ? 21.929 3.401 -9.724 1.00 97.12 251 ILE A O 1
ATOM 1841 N N . ARG A 1 252 ? 20.970 5.382 -9.240 1.00 97.38 252 ARG A N 1
ATOM 1842 C CA . ARG A 1 252 ? 22.197 6.176 -9.323 1.00 97.38 252 ARG A CA 1
ATOM 1843 C C . ARG A 1 252 ? 22.434 6.991 -8.067 1.00 97.38 252 ARG A C 1
ATOM 1845 O O . ARG A 1 252 ? 21.516 7.649 -7.578 1.00 97.38 252 ARG A O 1
ATOM 1852 N N . TYR A 1 253 ? 23.688 7.016 -7.632 1.00 94.62 253 TYR A N 1
ATOM 1853 C CA . TYR A 1 253 ? 24.193 7.908 -6.596 1.00 94.62 253 TYR A CA 1
ATOM 1854 C C . TYR A 1 253 ? 25.267 8.820 -7.186 1.00 94.62 253 TYR A C 1
ATOM 1856 O O . TYR A 1 253 ? 26.209 8.327 -7.799 1.00 94.62 253 TYR A O 1
ATOM 1864 N N . ASP A 1 254 ? 25.128 10.134 -7.009 1.00 93.69 254 ASP A N 1
ATOM 1865 C CA . ASP A 1 254 ? 26.005 11.151 -7.610 1.00 93.69 254 ASP A CA 1
ATOM 1866 C C . ASP A 1 254 ? 26.167 10.938 -9.129 1.00 93.69 254 ASP A C 1
ATOM 1868 O O . ASP A 1 254 ? 27.267 10.949 -9.677 1.00 93.69 254 ASP A O 1
ATOM 1872 N N . ASP A 1 255 ? 25.038 10.657 -9.793 1.00 94.12 255 ASP A N 1
ATOM 1873 C CA . ASP A 1 255 ? 24.922 10.338 -11.224 1.00 94.12 255 ASP A CA 1
ATOM 1874 C C . ASP A 1 255 ? 25.658 9.056 -11.682 1.00 94.12 255 ASP A C 1
ATOM 1876 O O . ASP A 1 255 ? 25.651 8.733 -12.871 1.00 94.12 255 ASP A O 1
ATOM 1880 N N . GLN A 1 256 ? 26.213 8.269 -10.751 1.00 96.75 256 GLN A N 1
ATOM 1881 C CA . GLN A 1 256 ? 26.862 6.983 -11.021 1.00 96.75 256 GLN A CA 1
ATOM 1882 C C . GLN A 1 256 ? 25.932 5.798 -10.721 1.00 96.75 256 GLN A C 1
ATOM 1884 O O . GLN A 1 256 ? 25.332 5.764 -9.642 1.00 96.75 256 GLN A O 1
ATOM 1889 N N . PRO A 1 257 ? 25.826 4.797 -11.617 1.00 96.38 257 PRO A N 1
ATOM 1890 C CA . PRO A 1 257 ? 25.046 3.590 -11.361 1.00 96.38 257 PRO A CA 1
ATOM 1891 C C . PRO A 1 257 ? 25.513 2.847 -10.105 1.00 96.38 257 PRO A C 1
ATOM 1893 O O . PRO A 1 257 ? 26.711 2.664 -9.875 1.00 96.38 257 PRO A O 1
ATOM 1896 N N . VAL A 1 258 ? 24.555 2.380 -9.309 1.00 95.19 258 VAL A N 1
ATOM 1897 C CA . VAL A 1 258 ? 24.801 1.556 -8.123 1.00 95.19 258 VAL A CA 1
ATOM 1898 C C . VAL A 1 258 ? 24.534 0.093 -8.482 1.00 95.19 258 VAL A C 1
ATOM 1900 O O . VAL A 1 258 ? 23.448 -0.215 -8.978 1.00 95.19 258 VAL A O 1
ATOM 1903 N N . PRO A 1 259 ? 25.492 -0.824 -8.259 1.00 94.75 259 PRO A N 1
ATOM 1904 C CA . PRO A 1 259 ? 25.284 -2.233 -8.559 1.00 94.75 259 PRO A CA 1
ATOM 1905 C C . PRO A 1 259 ? 24.233 -2.848 -7.628 1.00 94.75 259 PRO A C 1
ATOM 1907 O O . PRO A 1 259 ? 24.228 -2.590 -6.425 1.00 94.75 259 PRO A O 1
ATOM 1910 N N . LEU A 1 260 ? 23.372 -3.690 -8.204 1.00 94.19 260 LEU A N 1
ATOM 1911 C CA . LEU A 1 260 ? 22.406 -4.504 -7.470 1.00 94.19 260 LEU A CA 1
ATOM 1912 C C . LEU A 1 260 ? 23.069 -5.799 -6.991 1.00 94.19 260 LEU A C 1
ATOM 1914 O O . LEU A 1 260 ? 23.592 -6.583 -7.791 1.00 94.19 260 LEU A O 1
ATOM 1918 N N . GLU A 1 261 ? 22.993 -6.047 -5.691 1.00 93.50 261 GLU A N 1
ATOM 1919 C CA . GLU A 1 261 ? 23.311 -7.330 -5.077 1.00 93.50 261 GLU A CA 1
ATOM 1920 C C . GLU A 1 261 ? 22.037 -8.164 -4.939 1.00 93.50 261 GLU A C 1
ATOM 1922 O O . GLU A 1 261 ? 20.964 -7.630 -4.684 1.00 93.50 261 GLU A O 1
ATOM 1927 N N . PHE A 1 262 ? 22.133 -9.484 -5.104 1.00 89.62 262 PHE A N 1
ATOM 1928 C CA . PHE A 1 262 ? 20.975 -10.373 -4.999 1.00 89.62 262 PHE A CA 1
ATOM 1929 C C . PHE A 1 262 ? 21.246 -11.433 -3.942 1.00 89.62 262 PHE A C 1
ATOM 1931 O O . PHE A 1 262 ? 22.207 -12.195 -4.062 1.00 89.62 262 PHE A O 1
ATOM 1938 N N . ARG A 1 263 ? 20.419 -11.464 -2.896 1.00 82.69 263 ARG A N 1
ATOM 1939 C CA . ARG A 1 263 ? 20.546 -12.384 -1.758 1.00 82.69 263 ARG A CA 1
ATOM 1940 C C . ARG A 1 263 ? 19.159 -12.885 -1.375 1.00 82.69 263 ARG A C 1
ATOM 1942 O O . ARG A 1 263 ? 18.239 -12.088 -1.221 1.00 82.69 263 ARG A O 1
ATOM 1949 N N . ASP A 1 264 ? 18.993 -14.202 -1.269 1.00 74.12 264 ASP A N 1
ATOM 1950 C CA . ASP A 1 264 ? 17.721 -14.842 -0.891 1.00 74.12 264 ASP A CA 1
ATOM 1951 C C . ASP A 1 264 ? 16.513 -14.387 -1.741 1.00 74.12 264 ASP A C 1
ATOM 1953 O O . ASP A 1 264 ? 15.430 -14.106 -1.224 1.00 74.12 264 ASP A O 1
ATOM 1957 N N . GLY A 1 265 ? 16.722 -14.232 -3.055 1.00 74.56 265 GLY A N 1
ATOM 1958 C CA . GLY A 1 265 ? 15.701 -13.767 -4.006 1.00 74.56 265 GLY A CA 1
ATOM 1959 C C . GLY A 1 265 ? 15.414 -12.260 -3.966 1.00 74.56 265 GLY A C 1
ATOM 1960 O O . GLY A 1 265 ? 14.663 -11.753 -4.802 1.00 74.56 265 GLY A O 1
ATOM 1961 N N . LYS A 1 266 ? 16.029 -11.523 -3.036 1.00 84.06 266 LYS A N 1
ATOM 1962 C CA . LYS A 1 266 ? 15.862 -10.075 -2.867 1.00 84.06 266 LYS A CA 1
ATOM 1963 C C . LYS A 1 266 ? 16.967 -9.314 -3.577 1.00 84.06 266 LYS A C 1
ATOM 1965 O O . LYS A 1 266 ? 18.120 -9.739 -3.552 1.00 84.06 266 LYS A O 1
ATOM 1970 N N . ALA A 1 267 ? 16.608 -8.178 -4.163 1.00 91.75 267 ALA A N 1
ATOM 1971 C CA . ALA A 1 267 ? 17.568 -7.210 -4.662 1.00 91.75 267 ALA A CA 1
ATOM 1972 C C . ALA A 1 267 ? 17.921 -6.219 -3.545 1.00 91.75 267 ALA A C 1
ATOM 1974 O O . ALA A 1 267 ? 17.035 -5.684 -2.876 1.00 91.75 267 ALA A O 1
ATOM 1975 N N . GLU A 1 268 ? 19.207 -5.969 -3.347 1.00 92.94 268 GLU A N 1
ATOM 1976 C CA . GLU A 1 268 ? 19.734 -5.032 -2.363 1.00 92.94 268 GLU A CA 1
ATOM 1977 C C . GLU A 1 268 ? 20.744 -4.089 -3.023 1.00 92.94 268 GLU A C 1
ATOM 1979 O O . GLU A 1 268 ? 21.438 -4.453 -3.974 1.00 92.94 268 GLU A O 1
ATOM 1984 N N . ILE A 1 269 ? 20.833 -2.866 -2.516 1.00 92.25 269 ILE A N 1
ATOM 1985 C CA . ILE A 1 269 ? 21.899 -1.918 -2.848 1.00 92.25 269 ILE A CA 1
ATOM 1986 C C . ILE A 1 269 ? 22.505 -1.382 -1.560 1.00 92.25 269 ILE A C 1
ATOM 1988 O O . ILE A 1 269 ? 21.885 -1.438 -0.500 1.00 92.25 269 ILE A O 1
ATOM 1992 N N . ARG A 1 270 ? 23.706 -0.809 -1.660 1.00 90.06 270 ARG A N 1
ATOM 1993 C CA . ARG A 1 270 ? 24.305 -0.085 -0.538 1.00 90.06 270 ARG A CA 1
ATOM 1994 C C . ARG A 1 270 ? 23.473 1.143 -0.152 1.00 90.06 270 ARG A C 1
ATOM 1996 O O . ARG A 1 270 ? 22.962 1.851 -1.028 1.00 90.06 270 ARG A O 1
ATOM 2003 N N . ASP A 1 271 ? 23.448 1.441 1.139 1.00 87.31 271 ASP A N 1
ATOM 2004 C CA . ASP A 1 271 ? 22.839 2.647 1.689 1.00 87.31 271 ASP A CA 1
ATOM 2005 C C . ASP A 1 271 ? 23.470 3.912 1.061 1.00 87.31 271 ASP A C 1
ATOM 2007 O O . ASP A 1 271 ? 24.698 3.980 0.876 1.00 87.31 271 ASP A O 1
ATOM 2011 N N . PRO A 1 272 ? 22.662 4.926 0.701 1.00 87.81 272 PRO A N 1
ATOM 2012 C CA . PRO A 1 272 ? 23.187 6.213 0.274 1.00 87.81 272 PRO A CA 1
ATOM 2013 C C . PRO A 1 272 ? 23.786 6.967 1.468 1.00 87.81 272 PRO A C 1
ATOM 2015 O O . PRO A 1 272 ? 23.322 6.846 2.602 1.00 87.81 272 PRO A O 1
ATOM 2018 N N . ARG A 1 273 ? 24.822 7.772 1.219 1.00 86.88 273 ARG A N 1
ATOM 2019 C CA . ARG A 1 273 ? 25.415 8.640 2.250 1.00 86.88 273 ARG A CA 1
ATOM 2020 C C . ARG A 1 273 ? 24.593 9.916 2.416 1.00 86.88 273 ARG A C 1
ATOM 2022 O O . ARG A 1 273 ? 23.979 10.383 1.462 1.00 86.88 273 ARG A O 1
ATOM 2029 N N . GLU A 1 274 ? 24.627 10.512 3.601 1.00 85.19 274 GLU A N 1
ATOM 2030 C CA . GLU A 1 274 ? 24.032 11.832 3.822 1.00 85.19 274 GLU A CA 1
ATOM 2031 C C . GLU A 1 274 ? 24.551 12.846 2.785 1.00 85.19 274 GLU A C 1
ATOM 2033 O O . GLU A 1 274 ? 25.740 12.864 2.459 1.00 85.19 274 GLU A O 1
ATOM 2038 N N . GLY A 1 275 ? 23.639 13.639 2.215 1.00 81.81 275 GLY A N 1
ATOM 2039 C CA . GLY A 1 275 ? 23.948 14.614 1.162 1.00 81.81 275 GLY A CA 1
ATOM 2040 C C . GLY A 1 275 ? 24.246 14.027 -0.227 1.00 81.81 275 GLY A C 1
ATOM 2041 O O . GLY A 1 275 ? 24.401 14.789 -1.177 1.00 81.81 275 GLY A O 1
ATOM 2042 N N . GLN A 1 276 ? 24.301 12.699 -0.380 1.00 87.19 276 GLN A N 1
ATOM 2043 C CA . GLN A 1 276 ? 24.493 12.043 -1.675 1.00 87.19 276 GLN A CA 1
ATOM 2044 C C . GLN A 1 276 ? 23.278 12.271 -2.581 1.00 87.19 276 GLN A C 1
ATOM 2046 O O . GLN A 1 276 ? 22.133 12.082 -2.162 1.00 87.19 276 GLN A O 1
ATOM 2051 N N . LYS A 1 277 ? 23.514 12.634 -3.846 1.00 92.44 277 LYS A N 1
ATOM 2052 C CA . LYS A 1 277 ? 22.431 12.824 -4.816 1.00 92.44 277 LYS A CA 1
ATOM 2053 C C . LYS A 1 277 ? 21.898 11.463 -5.243 1.00 92.44 277 LYS A C 1
ATOM 2055 O O . LYS A 1 277 ? 22.647 10.664 -5.797 1.00 92.44 277 LYS A O 1
ATOM 2060 N N . VAL A 1 278 ? 20.608 11.213 -5.051 1.00 95.00 278 VAL A N 1
ATOM 2061 C CA . VAL A 1 278 ? 19.943 9.995 -5.535 1.00 95.00 278 VAL A CA 1
ATOM 2062 C C . VAL A 1 278 ? 19.127 10.323 -6.781 1.00 95.00 278 VAL A C 1
ATOM 2064 O O . VAL A 1 278 ? 18.506 11.380 -6.863 1.00 95.00 278 VAL A O 1
ATOM 2067 N N . SER A 1 279 ? 19.132 9.429 -7.766 1.00 96.81 279 SER A N 1
ATOM 2068 C CA . SER A 1 279 ? 18.210 9.475 -8.904 1.00 96.81 279 SER A CA 1
ATOM 2069 C C . SER A 1 279 ? 17.934 8.073 -9.435 1.00 96.81 279 SER A C 1
ATOM 2071 O O . SER A 1 279 ? 18.698 7.135 -9.188 1.00 96.81 279 SER A O 1
ATOM 2073 N N . PHE A 1 280 ? 16.846 7.939 -10.182 1.00 98.00 280 PHE A N 1
ATOM 2074 C CA . PHE A 1 280 ? 16.487 6.706 -10.868 1.00 98.00 280 PHE A CA 1
ATOM 2075 C C . PHE A 1 280 ? 16.369 6.958 -12.365 1.00 98.00 280 PHE A C 1
ATOM 2077 O O . PHE A 1 280 ? 16.073 8.068 -12.805 1.00 98.00 280 PHE A O 1
ATOM 2084 N N . LEU A 1 281 ? 16.583 5.921 -13.162 1.00 97.94 281 LEU A N 1
ATOM 2085 C CA . LEU A 1 281 ? 16.330 5.951 -14.593 1.00 97.94 281 LEU A CA 1
ATOM 2086 C C . LEU A 1 281 ? 15.485 4.738 -14.962 1.00 97.94 281 LEU A C 1
ATOM 2088 O O . LEU A 1 281 ? 15.930 3.595 -14.837 1.00 97.94 281 LEU A O 1
ATOM 2092 N N . LEU A 1 282 ? 14.269 5.013 -15.422 1.00 98.31 282 LEU A N 1
ATOM 2093 C CA . LEU A 1 282 ? 13.383 4.016 -16.001 1.00 98.31 282 LEU A CA 1
ATOM 2094 C C . LEU A 1 282 ? 13.697 3.895 -17.490 1.00 98.31 282 LEU A C 1
ATOM 2096 O O . LEU A 1 282 ? 13.849 4.911 -18.173 1.00 98.31 282 LEU A O 1
ATOM 2100 N N . ARG A 1 283 ? 13.805 2.667 -18.002 1.00 97.81 283 ARG A N 1
ATOM 2101 C CA . ARG A 1 283 ? 14.015 2.413 -19.434 1.00 97.81 283 ARG A CA 1
ATOM 2102 C C . ARG A 1 283 ? 13.116 1.306 -19.940 1.00 97.81 283 ARG A C 1
ATOM 2104 O O . ARG A 1 283 ? 13.110 0.222 -19.369 1.00 97.81 283 ARG A O 1
ATOM 2111 N N . LYS A 1 284 ? 12.451 1.540 -21.067 1.00 96.62 284 LYS A N 1
ATOM 2112 C CA . LYS A 1 284 ? 11.843 0.487 -21.873 1.00 96.62 284 LYS A CA 1
ATOM 2113 C C . LYS A 1 284 ? 12.964 -0.349 -22.488 1.00 96.62 284 LYS A C 1
ATOM 2115 O O . LYS A 1 284 ? 13.793 0.172 -23.231 1.00 96.62 284 LYS A O 1
ATOM 2120 N N . VAL A 1 285 ? 13.008 -1.630 -22.141 1.00 93.81 285 VAL A N 1
ATOM 2121 C CA . VAL A 1 285 ? 13.962 -2.601 -22.705 1.00 93.81 285 VAL A CA 1
ATOM 2122 C C . VAL A 1 285 ? 13.285 -3.457 -23.762 1.00 93.81 285 VAL A C 1
ATOM 2124 O O . VAL A 1 285 ? 13.907 -3.826 -24.760 1.00 93.81 285 VAL A O 1
ATOM 2127 N N . ASP A 1 286 ? 11.993 -3.719 -23.572 1.00 90.25 286 ASP A N 1
ATOM 2128 C CA . ASP A 1 286 ? 11.174 -4.341 -24.593 1.00 90.25 286 ASP A CA 1
ATOM 2129 C C . ASP A 1 286 ? 11.210 -3.518 -25.898 1.00 90.25 286 ASP A C 1
ATOM 2131 O O . ASP A 1 286 ? 11.150 -2.286 -25.893 1.00 90.25 286 ASP A O 1
ATOM 2135 N N . ARG A 1 287 ? 11.292 -4.210 -27.034 1.00 89.88 287 ARG A N 1
ATOM 2136 C CA . ARG A 1 287 ? 11.401 -3.614 -28.373 1.00 89.88 287 ARG A CA 1
ATOM 2137 C C . ARG A 1 287 ? 10.077 -3.576 -29.131 1.00 89.88 287 ARG A C 1
ATOM 2139 O O . ARG A 1 287 ? 10.057 -3.071 -30.252 1.00 89.88 287 ARG A O 1
ATOM 2146 N N . THR A 1 288 ? 8.989 -4.095 -28.562 1.00 90.12 288 THR A N 1
ATOM 2147 C CA . THR A 1 288 ? 7.666 -3.978 -29.189 1.00 90.12 288 THR A CA 1
ATOM 2148 C C . THR A 1 288 ? 7.163 -2.528 -29.175 1.00 90.12 288 THR A C 1
ATOM 2150 O O . THR A 1 288 ? 7.765 -1.643 -28.557 1.00 90.12 288 THR A O 1
ATOM 2153 N N . ALA A 1 289 ? 6.039 -2.286 -29.851 1.00 90.38 289 ALA A N 1
ATOM 2154 C CA . ALA A 1 289 ? 5.332 -1.007 -29.820 1.00 90.38 289 ALA A CA 1
ATOM 2155 C C . ALA A 1 289 ? 4.477 -0.809 -28.552 1.00 90.38 289 ALA A C 1
ATOM 2157 O O . ALA A 1 289 ? 3.822 0.224 -28.420 1.00 90.38 289 ALA A O 1
ATOM 2158 N N . ASP A 1 290 ? 4.455 -1.782 -27.634 1.00 91.88 290 ASP A N 1
ATOM 2159 C CA . ASP A 1 290 ? 3.662 -1.691 -26.412 1.00 91.88 290 ASP A CA 1
ATOM 2160 C C . ASP A 1 290 ? 4.079 -0.496 -25.554 1.00 91.88 290 ASP A C 1
ATOM 2162 O O . ASP A 1 290 ? 5.260 -0.159 -25.441 1.00 91.88 290 ASP A O 1
ATOM 2166 N N . ARG A 1 291 ? 3.098 0.122 -24.897 1.00 95.06 291 ARG A N 1
ATOM 2167 C CA . ARG A 1 291 ? 3.331 1.143 -23.875 1.00 95.06 291 ARG A CA 1
ATOM 2168 C C . ARG A 1 291 ? 3.259 0.509 -22.496 1.00 95.06 291 ARG A C 1
ATOM 2170 O O . ARG A 1 291 ? 2.418 -0.356 -22.236 1.00 95.06 291 ARG A O 1
ATOM 2177 N N . TYR A 1 292 ? 4.117 0.984 -21.603 1.00 97.38 292 TYR A N 1
ATOM 2178 C CA . TYR A 1 292 ? 4.165 0.536 -20.218 1.00 97.38 292 TYR A CA 1
ATOM 2179 C C . TYR A 1 292 ? 3.961 1.706 -19.270 1.00 97.38 292 TYR A C 1
ATOM 2181 O O . TYR A 1 292 ? 4.582 2.754 -19.418 1.00 97.38 292 TYR A O 1
ATOM 2189 N N . GLY A 1 293 ? 3.106 1.500 -18.276 1.00 97.88 293 GLY A N 1
ATOM 2190 C CA . GLY A 1 293 ? 2.933 2.399 -17.148 1.00 97.88 293 GLY A CA 1
ATOM 2191 C C . GLY A 1 293 ? 3.704 1.862 -15.952 1.00 97.88 293 GLY A C 1
ATOM 2192 O O . GLY A 1 293 ? 3.488 0.723 -15.539 1.00 97.88 293 GLY A O 1
ATOM 2193 N N . VAL A 1 294 ? 4.587 2.677 -15.390 1.00 98.31 294 VAL A N 1
ATOM 2194 C CA . VAL A 1 294 ? 5.453 2.314 -14.270 1.00 98.31 294 VAL A CA 1
ATOM 2195 C C . VAL A 1 294 ? 5.070 3.127 -13.043 1.00 98.31 294 VAL A C 1
ATOM 2197 O O . VAL A 1 294 ? 5.138 4.356 -13.056 1.00 98.31 294 VAL A O 1
ATOM 2200 N N . VAL A 1 295 ? 4.701 2.440 -11.967 1.00 97.75 295 VAL A N 1
ATOM 2201 C CA . VAL A 1 295 ? 4.645 3.035 -10.629 1.00 97.75 295 VAL A CA 1
ATOM 2202 C C . VAL A 1 295 ? 5.996 2.788 -9.980 1.00 97.75 295 VAL A C 1
ATOM 2204 O O . VAL A 1 295 ? 6.383 1.634 -9.784 1.00 97.75 295 VAL A O 1
ATOM 2207 N N . LEU A 1 296 ? 6.719 3.863 -9.672 1.00 97.69 296 LEU A N 1
ATOM 2208 C CA . LEU A 1 296 ? 7.976 3.796 -8.936 1.00 97.69 296 LEU A CA 1
ATOM 2209 C C . LEU A 1 296 ? 7.742 4.398 -7.557 1.00 97.69 296 LEU A C 1
ATOM 2211 O O . LEU A 1 296 ? 7.527 5.603 -7.444 1.00 97.69 296 LEU A O 1
ATOM 2215 N N . VAL A 1 297 ? 7.779 3.546 -6.540 1.00 94.12 297 VAL A N 1
ATOM 2216 C CA . VAL A 1 297 ? 7.533 3.876 -5.139 1.00 94.12 297 VAL A CA 1
ATOM 2217 C C . VAL A 1 297 ? 8.857 3.903 -4.390 1.00 94.12 297 VAL A C 1
ATOM 2219 O O . VAL A 1 297 ? 9.648 2.964 -4.487 1.00 94.12 297 VAL A O 1
ATOM 2222 N N . VAL A 1 298 ? 9.080 4.955 -3.615 1.00 91.88 298 VAL A N 1
ATOM 2223 C CA . VAL A 1 298 ? 10.246 5.129 -2.749 1.00 91.88 298 VAL A CA 1
ATOM 2224 C C . VAL A 1 298 ? 9.725 5.358 -1.337 1.00 91.88 298 VAL A C 1
ATOM 2226 O O . VAL A 1 298 ? 8.954 6.280 -1.101 1.00 91.88 298 VAL A O 1
ATOM 2229 N N . ASN A 1 299 ? 10.089 4.477 -0.407 1.00 86.00 299 ASN A N 1
ATOM 2230 C CA . ASN A 1 299 ? 9.618 4.512 0.983 1.00 86.00 299 ASN A CA 1
ATOM 2231 C C . ASN A 1 299 ? 8.096 4.605 1.151 1.00 86.00 299 ASN A C 1
ATOM 2233 O O . ASN A 1 299 ? 7.600 5.260 2.065 1.00 86.00 299 ASN A O 1
ATOM 2237 N N . GLY A 1 300 ? 7.362 3.943 0.259 1.00 82.75 300 GLY A N 1
ATOM 2238 C CA . GLY A 1 300 ? 5.902 3.917 0.274 1.00 82.75 300 GLY A CA 1
ATOM 2239 C C . GLY A 1 300 ? 5.219 5.050 -0.476 1.00 82.75 300 GLY A C 1
ATOM 2240 O O . GLY A 1 300 ? 3.998 5.053 -0.585 1.00 82.75 300 GLY A O 1
ATOM 2241 N N . GLU A 1 301 ? 5.975 5.989 -1.044 1.00 86.88 301 GLU A N 1
ATOM 2242 C CA . GLU A 1 301 ? 5.425 7.093 -1.829 1.00 86.88 301 GLU A CA 1
ATOM 2243 C C . GLU A 1 301 ? 5.745 6.948 -3.308 1.00 86.88 301 GLU A C 1
ATOM 2245 O O . GLU A 1 301 ? 6.901 6.789 -3.708 1.00 86.88 301 GLU A O 1
ATOM 2250 N N . ASN A 1 302 ? 4.712 7.042 -4.139 1.00 92.81 302 ASN A N 1
ATOM 2251 C CA . ASN A 1 302 ? 4.875 7.121 -5.579 1.00 92.81 302 ASN A CA 1
ATOM 2252 C C . ASN A 1 302 ? 5.699 8.360 -5.954 1.00 92.81 302 ASN A C 1
ATOM 2254 O O . ASN A 1 302 ? 5.448 9.467 -5.495 1.00 92.81 302 ASN A O 1
ATOM 2258 N N . THR A 1 303 ? 6.662 8.212 -6.850 1.00 95.56 303 THR A N 1
ATOM 2259 C CA . THR A 1 303 ? 7.467 9.342 -7.342 1.00 95.56 303 THR A CA 1
ATOM 2260 C C . THR A 1 303 ? 6.644 10.372 -8.125 1.00 95.56 303 THR A C 1
ATOM 2262 O O . THR A 1 303 ? 7.096 11.501 -8.298 1.00 95.56 303 THR A O 1
ATOM 2265 N N . LEU A 1 304 ? 5.421 10.026 -8.543 1.00 92.62 304 LEU A N 1
ATOM 2266 C CA . LEU A 1 304 ? 4.402 10.969 -9.006 1.00 92.62 304 LEU A CA 1
ATOM 2267 C C . LEU A 1 304 ? 3.427 11.305 -7.878 1.00 92.62 304 LEU A C 1
ATOM 2269 O O . LEU A 1 304 ? 2.769 10.422 -7.332 1.00 92.62 304 LEU A O 1
ATOM 2273 N N . PHE A 1 305 ? 3.330 12.592 -7.551 1.00 88.81 305 PHE A N 1
ATOM 2274 C CA . PHE A 1 305 ? 2.405 13.180 -6.575 1.00 88.81 305 PHE A CA 1
ATOM 2275 C C . PHE A 1 305 ? 2.445 12.524 -5.191 1.00 88.81 305 PHE A C 1
ATOM 2277 O O . PHE A 1 305 ? 1.506 12.652 -4.413 1.00 88.81 305 PHE A O 1
ATOM 2284 N N . LYS A 1 306 ? 3.540 11.809 -4.893 1.00 85.69 306 LYS A N 1
ATOM 2285 C CA . LYS A 1 306 ? 3.826 11.145 -3.616 1.00 85.69 306 LYS A CA 1
ATOM 2286 C C . LYS A 1 306 ? 2.781 10.095 -3.223 1.00 85.69 306 LYS A C 1
ATOM 2288 O O . LYS A 1 306 ? 2.724 9.706 -2.062 1.00 85.69 306 LYS A O 1
ATOM 2293 N N . GLU A 1 307 ? 1.897 9.668 -4.120 1.00 82.75 307 GLU A N 1
ATOM 2294 C CA . GLU A 1 307 ? 0.697 8.891 -3.770 1.00 82.75 307 GLU A CA 1
ATOM 2295 C C . GLU A 1 307 ? 1.024 7.631 -2.950 1.00 82.75 307 GLU A C 1
ATOM 2297 O O . GLU A 1 307 ? 1.977 6.915 -3.255 1.00 82.75 307 GLU A O 1
ATOM 2302 N N . ARG A 1 308 ? 0.205 7.338 -1.931 1.00 81.75 308 ARG A N 1
ATOM 2303 C CA . ARG A 1 308 ? 0.320 6.147 -1.067 1.00 81.75 308 ARG A CA 1
ATOM 2304 C C . ARG A 1 308 ? -0.870 5.209 -1.256 1.00 81.75 308 ARG A C 1
ATOM 2306 O O . ARG A 1 308 ? -1.584 4.886 -0.313 1.00 81.75 308 ARG A O 1
ATOM 2313 N N . ILE A 1 309 ? -1.147 4.877 -2.511 1.00 79.44 309 ILE A N 1
ATOM 2314 C CA . ILE A 1 309 ? -2.340 4.130 -2.922 1.00 79.44 309 ILE A CA 1
ATOM 2315 C C . ILE A 1 309 ? -1.911 2.885 -3.698 1.00 79.44 309 ILE A C 1
ATOM 2317 O O . ILE A 1 309 ? -0.765 2.794 -4.144 1.00 79.44 309 ILE A O 1
ATOM 2321 N N . ALA A 1 310 ? -2.811 1.915 -3.874 1.00 83.81 310 ALA A N 1
ATOM 2322 C CA . ALA A 1 310 ? -2.471 0.685 -4.585 1.00 83.81 310 ALA A CA 1
ATOM 2323 C C . ALA A 1 310 ? -1.939 0.988 -6.010 1.00 83.81 310 ALA A C 1
ATOM 2325 O O . ALA A 1 310 ? -2.539 1.804 -6.720 1.00 83.81 310 ALA A O 1
ATOM 2326 N N . PRO A 1 311 ? -0.858 0.324 -6.482 1.00 90.19 311 PRO A N 1
ATOM 2327 C CA . PRO A 1 311 ? -0.189 0.675 -7.743 1.00 90.19 311 PRO A CA 1
ATOM 2328 C C . PRO A 1 311 ? -1.105 0.703 -8.976 1.00 90.19 311 PRO A C 1
ATOM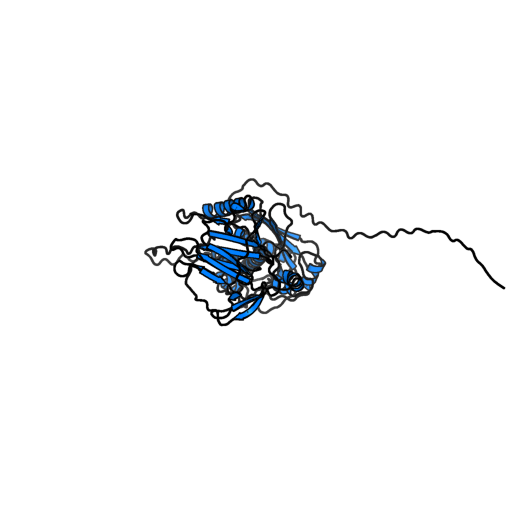 2330 O O . PRO A 1 311 ? -0.893 1.475 -9.911 1.00 90.19 311 PRO A O 1
ATOM 2333 N N . PHE A 1 312 ? -2.156 -0.119 -8.993 1.00 88.06 312 PHE A N 1
ATOM 2334 C CA . PHE A 1 312 ? -3.119 -0.106 -10.092 1.00 88.06 312 PHE A CA 1
ATOM 2335 C C . PHE A 1 312 ? -3.835 1.249 -10.228 1.00 88.06 312 PHE A C 1
ATOM 2337 O O . PHE A 1 312 ? -4.016 1.722 -11.351 1.00 88.06 312 PHE A O 1
ATOM 2344 N N . HIS A 1 313 ? -4.142 1.917 -9.115 1.00 84.69 313 HIS A N 1
ATOM 2345 C CA . HIS A 1 313 ? -4.847 3.205 -9.085 1.00 84.69 313 HIS A CA 1
ATOM 2346 C C . HIS A 1 313 ? -3.905 4.416 -9.072 1.00 84.69 313 HIS A C 1
ATOM 2348 O O . HIS A 1 313 ? -4.328 5.512 -9.420 1.00 84.69 313 HIS A O 1
ATOM 2354 N N . ALA A 1 314 ? -2.629 4.220 -8.730 1.00 89.31 314 ALA A N 1
ATOM 2355 C CA . ALA A 1 314 ? -1.614 5.273 -8.730 1.00 89.31 314 ALA A CA 1
ATOM 2356 C C . ALA A 1 314 ? -1.305 5.807 -10.140 1.00 89.31 314 ALA A C 1
ATOM 2358 O O . ALA A 1 314 ? -1.421 5.089 -11.145 1.00 89.31 314 ALA A O 1
ATOM 2359 N N . ARG A 1 315 ? -0.846 7.058 -10.216 1.00 92.31 315 ARG A N 1
ATOM 2360 C CA . ARG A 1 315 ? -0.282 7.671 -11.423 1.00 92.31 315 ARG A CA 1
ATOM 2361 C C . ARG A 1 315 ? 0.993 6.945 -11.844 1.00 92.31 315 ARG A C 1
ATOM 2363 O O . ARG A 1 315 ? 1.752 6.436 -11.021 1.00 92.31 315 ARG A O 1
ATOM 2370 N N . LYS A 1 316 ? 1.211 6.867 -13.157 1.00 96.25 316 LYS A N 1
ATOM 2371 C CA . LYS A 1 316 ? 2.241 6.019 -13.768 1.00 96.25 316 LYS A CA 1
ATOM 2372 C C . LYS A 1 316 ? 3.125 6.848 -14.684 1.00 96.25 316 LYS A C 1
ATOM 2374 O O . LYS A 1 316 ? 2.615 7.619 -15.494 1.00 96.25 316 LYS A O 1
ATOM 2379 N N . TRP A 1 317 ? 4.432 6.636 -14.601 1.00 97.75 317 TRP A N 1
ATOM 2380 C CA . TRP A 1 317 ? 5.368 7.078 -15.629 1.00 97.75 317 TRP A CA 1
ATOM 2381 C C . TRP A 1 317 ? 5.153 6.244 -16.882 1.00 97.75 317 TRP A C 1
ATOM 2383 O O . TRP A 1 317 ? 5.136 5.016 -16.800 1.00 97.75 317 TRP A O 1
ATOM 2393 N N . ILE A 1 318 ? 4.963 6.890 -18.029 1.00 97.38 318 ILE A N 1
ATOM 2394 C CA . ILE A 1 318 ? 4.658 6.178 -19.267 1.00 97.38 318 ILE A CA 1
ATOM 2395 C C . ILE A 1 318 ? 5.910 6.047 -20.122 1.00 97.38 318 ILE A C 1
ATOM 2397 O O . ILE A 1 318 ? 6.538 7.040 -20.480 1.00 97.38 318 ILE A O 1
ATOM 2401 N N . LEU A 1 319 ? 6.234 4.804 -20.465 1.00 97.69 319 LEU A N 1
ATOM 2402 C CA . LEU A 1 319 ? 7.320 4.435 -21.357 1.00 97.69 319 LEU A CA 1
ATOM 2403 C C . LEU A 1 319 ? 6.754 3.878 -22.660 1.00 97.69 319 LEU A C 1
ATOM 2405 O O . LEU A 1 319 ? 5.835 3.055 -22.663 1.00 97.69 319 LEU A O 1
ATOM 2409 N N . SER A 1 320 ? 7.335 4.301 -23.770 1.00 95.44 320 SER A N 1
ATOM 2410 C CA . SER A 1 320 ? 6.900 3.952 -25.123 1.00 95.44 320 SER A CA 1
ATOM 2411 C C . SER A 1 320 ? 8.094 3.947 -26.079 1.00 95.44 320 SER A C 1
ATOM 2413 O O . SER A 1 320 ? 9.214 4.265 -25.685 1.00 95.44 320 SER A O 1
ATOM 2415 N N . SER A 1 321 ? 7.900 3.561 -27.339 1.00 93.38 321 SER A N 1
ATOM 2416 C CA . SER A 1 321 ? 8.994 3.577 -28.324 1.00 93.38 321 SER A CA 1
ATOM 2417 C C . SER A 1 321 ? 9.487 4.996 -28.647 1.00 93.38 321 SER A C 1
ATOM 2419 O O . SER A 1 321 ? 10.667 5.181 -28.931 1.00 93.38 321 SER A O 1
ATOM 2421 N N . ASP A 1 322 ? 8.603 5.991 -28.586 1.00 93.25 322 ASP A N 1
ATOM 2422 C CA . ASP A 1 322 ? 8.894 7.421 -28.761 1.00 93.25 322 ASP A CA 1
ATOM 2423 C C . ASP A 1 322 ? 9.428 8.092 -27.484 1.00 93.25 322 ASP A C 1
ATOM 2425 O O . ASP A 1 322 ? 10.136 9.095 -27.566 1.00 93.25 322 ASP A O 1
ATOM 2429 N N . HIS A 1 323 ? 9.159 7.512 -26.311 1.00 94.94 323 HIS A N 1
ATOM 2430 C CA . HIS A 1 323 ? 9.714 7.944 -25.030 1.00 94.94 323 HIS A CA 1
ATOM 2431 C C . HIS A 1 323 ? 10.271 6.739 -24.246 1.00 94.94 323 HIS A C 1
ATOM 2433 O O . HIS A 1 323 ? 9.649 6.258 -23.294 1.00 94.94 323 HIS A O 1
ATOM 2439 N N . PRO A 1 324 ? 11.436 6.197 -24.657 1.00 96.31 324 PRO A N 1
ATOM 2440 C CA . PRO A 1 324 ? 11.936 4.926 -24.137 1.00 96.31 324 PRO A CA 1
ATOM 2441 C C . PRO A 1 324 ? 12.613 5.046 -22.772 1.00 96.31 324 PRO A C 1
ATOM 2443 O O . PRO A 1 324 ? 12.974 4.027 -22.187 1.00 96.31 324 PRO A O 1
ATOM 2446 N N . SER A 1 325 ? 12.836 6.255 -22.257 1.00 97.06 325 SER A N 1
ATOM 2447 C CA . SER A 1 325 ? 13.485 6.449 -20.966 1.00 97.06 325 SER A CA 1
ATOM 2448 C C . SER A 1 325 ? 12.996 7.695 -20.243 1.00 97.06 325 SER A C 1
ATOM 2450 O O . SER A 1 325 ? 12.736 8.725 -20.860 1.00 97.06 325 SER A O 1
ATOM 2452 N N . THR A 1 326 ? 12.929 7.603 -18.915 1.00 96.75 326 THR A N 1
ATOM 2453 C CA . THR A 1 326 ? 12.490 8.700 -18.049 1.00 96.75 326 THR A CA 1
ATOM 2454 C C . THR A 1 326 ? 13.407 8.787 -16.824 1.00 96.75 326 THR A C 1
ATOM 2456 O O . THR A 1 326 ? 13.445 7.845 -16.022 1.00 96.75 326 THR A O 1
ATOM 2459 N N . PRO A 1 327 ? 14.181 9.878 -16.662 1.00 96.31 327 PRO A N 1
ATOM 2460 C CA . PRO A 1 327 ? 14.944 10.122 -15.446 1.00 96.31 327 PRO A CA 1
ATOM 2461 C C . PRO A 1 327 ? 14.023 10.625 -14.330 1.00 96.31 327 PRO A C 1
ATOM 2463 O O . PRO A 1 327 ? 13.243 11.553 -14.526 1.00 96.31 327 PRO A O 1
ATOM 2466 N N . ILE A 1 328 ? 14.157 10.046 -13.142 1.00 96.25 328 ILE A N 1
ATOM 2467 C CA . ILE A 1 328 ? 13.415 10.420 -11.939 1.00 96.25 328 ILE A CA 1
ATOM 2468 C C . ILE A 1 328 ? 14.406 11.027 -10.952 1.00 96.25 328 ILE A C 1
ATOM 2470 O O . ILE A 1 328 ? 15.251 10.335 -10.381 1.00 96.25 328 ILE A O 1
ATOM 2474 N N . LEU A 1 329 ? 14.332 12.344 -10.787 1.00 94.19 329 LEU A N 1
ATOM 2475 C CA . LEU A 1 329 ? 15.298 13.126 -10.004 1.00 94.19 329 LEU A CA 1
ATOM 2476 C C . LEU A 1 329 ? 14.774 13.505 -8.609 1.00 94.19 329 LEU A C 1
ATOM 2478 O O . LEU A 1 329 ? 15.456 14.201 -7.857 1.00 94.19 329 LEU A O 1
ATOM 2482 N N . GLY A 1 330 ? 13.548 13.098 -8.295 1.00 93.00 330 GLY A N 1
ATOM 2483 C CA . GLY A 1 330 ? 12.797 13.551 -7.139 1.00 93.00 330 GLY A CA 1
ATOM 2484 C C . GLY A 1 330 ? 11.349 13.072 -7.182 1.00 93.00 330 GLY A C 1
ATOM 2485 O O . GLY A 1 330 ? 10.986 12.246 -8.024 1.00 93.00 330 GLY A O 1
ATOM 2486 N N . TYR A 1 331 ? 10.523 13.637 -6.308 1.00 93.25 331 TYR A N 1
ATOM 2487 C CA . TYR A 1 331 ? 9.071 13.515 -6.385 1.00 93.25 331 TYR A CA 1
ATOM 2488 C C . TYR A 1 331 ? 8.507 14.630 -7.244 1.00 93.25 331 TYR A C 1
ATOM 2490 O O . TYR A 1 331 ? 8.725 15.804 -6.955 1.00 93.25 331 TYR A O 1
ATOM 2498 N N . GLN A 1 332 ? 7.733 14.279 -8.260 1.00 91.31 332 GLN A N 1
ATOM 2499 C CA . GLN A 1 332 ? 6.913 15.254 -8.958 1.00 91.31 332 GLN A CA 1
ATOM 2500 C C . GLN A 1 332 ? 5.735 15.637 -8.054 1.00 91.31 332 GLN A C 1
ATOM 2502 O O . GLN A 1 332 ? 5.002 14.759 -7.610 1.00 91.31 332 GLN A O 1
ATOM 2507 N N . THR A 1 333 ? 5.537 16.921 -7.776 1.00 86.44 333 THR A N 1
ATOM 2508 C CA . THR A 1 333 ? 4.455 17.418 -6.900 1.00 86.44 333 THR A CA 1
ATOM 2509 C C . THR A 1 333 ? 3.384 18.209 -7.645 1.00 86.44 333 THR A C 1
ATOM 2511 O O . THR A 1 333 ? 2.324 18.487 -7.096 1.00 86.44 333 THR A O 1
ATOM 2514 N N . GLY A 1 334 ? 3.628 18.531 -8.911 1.00 83.56 334 GLY A N 1
ATOM 2515 C CA . GLY A 1 334 ? 2.700 19.220 -9.805 1.00 83.56 334 GLY A CA 1
ATOM 2516 C C . GLY A 1 334 ? 3.122 19.013 -11.255 1.00 83.56 334 GLY A C 1
ATOM 2517 O O . GLY A 1 334 ? 4.065 18.283 -11.522 1.00 83.56 334 GLY A O 1
ATOM 2518 N N . GLU A 1 335 ? 2.470 19.651 -12.221 1.00 84.62 335 GLU A N 1
ATOM 2519 C CA . GLU A 1 335 ? 2.860 19.496 -13.634 1.00 84.62 335 GLU A CA 1
ATOM 2520 C C . GLU A 1 335 ? 4.255 20.073 -13.929 1.00 84.62 335 GLU A C 1
ATOM 2522 O O . GLU A 1 335 ? 5.019 19.499 -14.701 1.00 84.62 335 GLU A O 1
ATOM 2527 N N . HIS A 1 336 ? 4.617 21.161 -13.246 1.00 86.44 336 HIS A N 1
ATOM 2528 C CA . HIS A 1 336 ? 5.875 21.893 -13.433 1.00 86.44 336 HIS A CA 1
ATOM 2529 C C . HIS A 1 336 ? 6.709 22.005 -12.153 1.00 86.44 336 HIS A C 1
ATOM 2531 O O . HIS A 1 336 ? 7.591 22.853 -12.059 1.00 86.44 336 HIS A O 1
ATOM 2537 N N . THR A 1 337 ? 6.391 21.208 -11.133 1.00 87.00 337 THR A N 1
ATOM 2538 C CA . THR A 1 337 ? 7.048 21.293 -9.828 1.00 87.00 337 THR A CA 1
ATOM 2539 C C . THR A 1 337 ? 7.476 19.919 -9.351 1.00 87.00 337 THR A C 1
ATOM 2541 O O . THR A 1 337 ? 6.698 18.962 -9.383 1.00 87.00 337 THR A O 1
ATOM 2544 N N . ALA A 1 338 ? 8.706 19.836 -8.860 1.00 90.56 338 ALA A N 1
ATOM 2545 C CA . ALA A 1 338 ? 9.257 18.640 -8.246 1.00 90.56 338 ALA A CA 1
ATOM 2546 C C . ALA A 1 338 ? 10.031 18.981 -6.969 1.00 90.56 338 ALA A C 1
ATOM 2548 O O . ALA A 1 338 ? 10.436 20.120 -6.753 1.00 90.56 338 ALA A O 1
ATOM 2549 N N . GLU A 1 339 ? 10.265 17.983 -6.130 1.00 90.62 339 GLU A N 1
ATOM 2550 C CA . GLU A 1 339 ? 11.116 18.061 -4.947 1.00 90.62 339 GLU A CA 1
ATOM 2551 C C . GLU A 1 339 ? 12.232 17.031 -5.116 1.00 90.62 339 GLU A C 1
ATOM 2553 O O . GLU A 1 339 ? 11.949 15.845 -5.299 1.00 90.62 339 GLU A O 1
ATOM 2558 N N . SER A 1 340 ? 13.498 17.457 -5.089 1.00 91.19 340 SER A N 1
ATOM 2559 C CA . SER A 1 340 ? 14.631 16.540 -5.279 1.00 91.19 340 SER A CA 1
ATOM 2560 C C . SER A 1 340 ? 14.690 15.462 -4.196 1.00 91.19 340 SER A C 1
ATOM 2562 O O . SER A 1 340 ? 14.100 15.592 -3.133 1.00 91.19 340 SER A O 1
ATOM 2564 N N . PHE A 1 341 ? 15.399 14.368 -4.439 1.00 92.06 341 PHE A N 1
ATOM 2565 C CA . PHE A 1 341 ? 15.597 13.349 -3.414 1.00 92.06 341 PHE A CA 1
ATOM 2566 C C . PHE A 1 341 ? 16.634 13.789 -2.367 1.00 92.06 341 PHE A C 1
ATOM 2568 O O . PHE A 1 341 ? 17.798 14.001 -2.705 1.00 92.06 341 PHE A O 1
ATOM 2575 N N . ARG A 1 342 ? 16.238 13.875 -1.087 1.00 88.00 342 ARG A N 1
ATOM 2576 C CA . ARG A 1 342 ? 17.150 14.135 0.045 1.00 88.00 342 ARG A CA 1
ATOM 2577 C C . ARG A 1 342 ? 17.406 12.879 0.879 1.00 88.00 342 ARG A C 1
ATOM 2579 O O . ARG A 1 342 ? 16.470 12.279 1.410 1.00 88.00 342 ARG A O 1
ATOM 2586 N N . VAL A 1 343 ? 18.684 12.540 1.056 1.00 84.38 343 VAL A N 1
ATOM 2587 C CA . VAL A 1 343 ? 19.151 11.489 1.975 1.00 84.38 343 VAL A CA 1
ATOM 2588 C C . VAL A 1 343 ? 19.323 12.083 3.372 1.00 84.38 343 VAL A C 1
ATOM 2590 O O . VAL A 1 343 ? 20.002 13.098 3.524 1.00 84.38 343 VAL A O 1
ATOM 2593 N N . LEU A 1 344 ? 18.688 11.474 4.372 1.00 77.44 344 LEU A N 1
ATOM 2594 C CA . LEU A 1 344 ? 18.771 11.911 5.768 1.00 77.44 344 LEU A CA 1
ATOM 2595 C C . LEU A 1 344 ? 20.022 11.358 6.465 1.00 77.44 344 LEU A C 1
ATOM 2597 O O . LEU A 1 344 ? 20.576 10.340 6.043 1.00 77.44 344 LEU A O 1
ATOM 2601 N N . SER A 1 345 ? 20.428 11.991 7.566 1.00 74.56 345 SER A N 1
ATOM 2602 C CA . SER A 1 345 ? 21.424 11.428 8.490 1.00 74.56 345 SER A CA 1
ATOM 2603 C C . SER A 1 345 ? 20.915 10.126 9.137 1.00 74.56 345 SER A C 1
ATOM 2605 O O . SER A 1 345 ? 19.722 9.808 9.084 1.00 74.56 345 SER A O 1
ATOM 2607 N N . GLN A 1 346 ? 21.790 9.343 9.781 1.00 70.56 346 GLN A N 1
ATOM 2608 C CA . GLN A 1 346 ? 21.363 8.109 10.468 1.00 70.56 346 GLN A CA 1
ATOM 2609 C C . GLN A 1 346 ? 20.391 8.374 11.626 1.00 70.56 346 GLN A C 1
ATOM 2611 O O . GLN A 1 346 ? 19.488 7.573 11.865 1.00 70.56 346 GLN A O 1
ATOM 2616 N N . GLU A 1 347 ? 20.583 9.470 12.359 1.00 69.94 347 GLU A N 1
ATOM 2617 C CA . GLU A 1 347 ? 19.727 9.845 13.489 1.00 69.94 347 GLU A CA 1
ATOM 2618 C C . GLU A 1 347 ? 18.336 10.259 13.002 1.00 69.94 347 GLU A C 1
ATOM 2620 O O . GLU A 1 347 ? 17.331 9.725 13.478 1.00 69.94 347 GLU A O 1
ATOM 2625 N N . GLU A 1 348 ? 18.277 11.119 11.981 1.00 68.88 348 GLU A N 1
ATOM 2626 C CA . GLU A 1 348 ? 17.026 11.499 11.321 1.00 68.88 348 GLU A CA 1
ATOM 2627 C C . GLU A 1 348 ? 16.332 10.281 10.694 1.00 68.88 348 GLU A C 1
ATOM 2629 O O . GLU A 1 348 ? 15.127 10.115 10.854 1.00 68.88 348 GLU A O 1
ATOM 2634 N N . SER A 1 349 ? 17.083 9.380 10.049 1.00 65.31 349 SER A N 1
ATOM 2635 C CA . SER A 1 349 ? 16.537 8.155 9.444 1.00 65.31 349 SER A CA 1
ATOM 2636 C C . SER A 1 349 ? 15.900 7.231 10.482 1.00 65.31 349 SER A C 1
ATOM 2638 O O . SER A 1 349 ? 14.827 6.685 10.235 1.00 65.31 349 SER A O 1
ATOM 2640 N N . LYS A 1 350 ? 16.515 7.077 11.664 1.00 67.19 350 LYS A N 1
ATOM 2641 C CA . LYS A 1 350 ? 15.945 6.284 12.767 1.00 67.19 350 LYS A CA 1
ATOM 2642 C C . LYS A 1 350 ? 14.672 6.913 13.326 1.00 67.19 350 LYS A C 1
ATOM 2644 O O . LYS A 1 350 ? 13.715 6.189 13.595 1.00 67.19 350 LYS A O 1
ATOM 2649 N N . SER A 1 351 ? 14.662 8.236 13.494 1.00 62.50 351 SER A N 1
ATOM 2650 C CA . SER A 1 351 ? 13.485 8.972 13.967 1.00 62.50 351 SER A CA 1
ATOM 2651 C C . SER A 1 351 ? 12.333 8.864 12.971 1.00 62.50 351 SER A C 1
ATOM 2653 O O . SER A 1 351 ? 11.204 8.546 13.337 1.00 62.50 351 SER A O 1
ATOM 2655 N N . ASP A 1 352 ? 12.624 9.060 11.691 1.00 62.81 352 ASP A N 1
ATOM 2656 C CA . ASP A 1 352 ? 11.604 9.090 10.659 1.00 62.81 352 ASP A CA 1
ATOM 2657 C C . ASP A 1 352 ? 11.189 7.703 10.147 1.00 62.81 352 ASP A C 1
ATOM 2659 O O . ASP A 1 352 ? 10.107 7.580 9.574 1.00 62.81 352 ASP A O 1
ATOM 2663 N N . ALA A 1 353 ? 11.966 6.637 10.368 1.00 58.84 353 ALA A N 1
ATOM 2664 C CA . ALA A 1 353 ? 11.524 5.265 10.080 1.00 58.84 353 ALA A CA 1
ATOM 2665 C C . ALA A 1 353 ? 10.188 4.934 10.780 1.00 58.84 353 ALA A C 1
ATOM 2667 O O . ALA A 1 353 ? 9.441 4.065 10.331 1.00 58.84 353 ALA A O 1
ATOM 2668 N N . VAL A 1 354 ? 9.851 5.668 11.845 1.00 54.72 354 VAL A N 1
ATOM 2669 C CA . VAL A 1 354 ? 8.540 5.638 12.502 1.00 54.72 354 VAL A CA 1
ATOM 2670 C C . VAL A 1 354 ? 7.416 6.161 11.586 1.00 54.72 354 VAL A C 1
ATOM 2672 O O . VAL A 1 354 ? 6.324 5.598 11.600 1.00 54.72 354 VAL A O 1
ATOM 2675 N N . HIS A 1 355 ? 7.675 7.179 10.758 1.00 51.94 355 HIS A N 1
ATOM 2676 C CA . HIS A 1 355 ? 6.706 7.848 9.874 1.00 51.94 355 HIS A CA 1
ATOM 2677 C C . HIS A 1 355 ? 6.479 7.143 8.520 1.00 51.94 355 HIS A C 1
ATOM 2679 O O . HIS A 1 355 ? 5.350 7.114 8.029 1.00 51.94 355 HIS A O 1
ATOM 2685 N N . TYR A 1 356 ? 7.514 6.548 7.917 1.00 52.16 356 TYR A N 1
ATOM 2686 C CA . TYR A 1 356 ? 7.389 5.726 6.684 1.00 52.16 356 TYR A CA 1
ATOM 2687 C C . TYR A 1 356 ? 6.948 4.310 7.007 1.00 52.16 356 TYR A C 1
ATOM 2689 O O . TYR A 1 356 ? 6.437 3.590 6.152 1.00 52.16 356 TYR A O 1
ATOM 2697 N N . GLY A 1 357 ? 7.142 3.923 8.268 1.00 63.06 357 GLY A N 1
ATOM 2698 C CA . GLY A 1 357 ? 6.783 2.628 8.791 1.00 63.06 357 GLY A CA 1
ATOM 2699 C C . GLY A 1 357 ? 7.371 1.516 7.922 1.00 63.06 357 GLY A C 1
ATOM 2700 O O . GLY A 1 357 ? 8.592 1.427 7.792 1.00 63.06 357 GLY A O 1
ATOM 2701 N N . PRO A 1 358 ? 6.529 0.638 7.363 1.00 61.44 358 PRO A N 1
ATOM 2702 C CA . PRO A 1 358 ? 6.975 -0.594 6.749 1.00 61.44 358 PRO A CA 1
ATOM 2703 C C . PRO A 1 358 ? 7.921 -0.485 5.569 1.00 61.44 358 PRO A C 1
ATOM 2705 O O . PRO A 1 358 ? 8.644 -1.435 5.269 1.00 61.44 358 PRO A O 1
ATOM 2708 N N . GLU A 1 359 ? 7.837 0.636 4.874 1.00 71.69 359 GLU A N 1
ATOM 2709 C CA . GLU A 1 359 ? 8.403 0.800 3.545 1.00 71.69 359 GLU A CA 1
ATOM 2710 C C . GLU A 1 359 ? 9.724 1.560 3.586 1.00 71.69 359 GLU A C 1
ATOM 2712 O O . GLU A 1 359 ? 10.396 1.667 2.564 1.00 71.69 359 GLU A O 1
ATOM 2717 N N . ALA A 1 360 ? 10.124 2.034 4.771 1.00 77.69 360 ALA A N 1
ATOM 2718 C CA . ALA A 1 360 ? 11.411 2.668 5.000 1.00 77.69 360 ALA A CA 1
ATOM 2719 C C . ALA A 1 360 ? 12.554 1.763 4.512 1.00 77.69 360 ALA A C 1
ATOM 2721 O O . ALA A 1 360 ? 12.721 0.637 4.982 1.00 77.69 360 ALA A O 1
ATOM 2722 N N . GLY A 1 361 ? 13.355 2.275 3.585 1.00 83.56 361 GLY A N 1
ATOM 2723 C CA . GLY A 1 361 ? 14.448 1.556 2.950 1.00 83.56 361 GLY A CA 1
ATOM 2724 C C . GLY A 1 361 ? 14.072 0.735 1.722 1.00 83.56 361 GLY A C 1
ATOM 2725 O O . GLY A 1 361 ? 14.909 -0.048 1.269 1.00 83.56 361 GLY A O 1
ATOM 2726 N N . LEU A 1 362 ? 12.861 0.880 1.175 1.00 90.06 362 LEU A N 1
ATOM 2727 C CA . LEU A 1 362 ? 12.415 0.142 -0.009 1.00 90.06 362 LEU A CA 1
ATOM 2728 C C . LEU A 1 362 ? 12.233 1.048 -1.230 1.00 90.06 362 LEU A C 1
ATOM 2730 O O . LEU A 1 362 ? 11.699 2.155 -1.147 1.00 90.06 362 LEU A O 1
ATOM 2734 N N . ILE A 1 363 ? 12.625 0.519 -2.386 1.00 93.75 363 ILE A N 1
ATOM 2735 C CA . ILE A 1 363 ? 12.274 1.029 -3.712 1.00 93.75 363 ILE A CA 1
ATOM 2736 C C . ILE A 1 363 ? 11.483 -0.077 -4.408 1.00 93.75 363 ILE A C 1
ATOM 2738 O O . ILE A 1 363 ? 11.991 -1.185 -4.573 1.00 93.75 363 ILE A O 1
ATOM 2742 N N . THR A 1 364 ? 10.249 0.203 -4.815 1.00 94.62 364 THR A N 1
ATOM 2743 C CA . THR A 1 364 ? 9.386 -0.771 -5.496 1.00 94.62 364 THR A CA 1
ATOM 2744 C C . THR A 1 364 ? 8.981 -0.246 -6.864 1.00 94.62 364 THR A C 1
ATOM 2746 O O . THR A 1 364 ? 8.503 0.876 -6.992 1.00 94.62 364 THR A O 1
ATOM 2749 N N . MET A 1 365 ? 9.156 -1.073 -7.890 1.00 97.06 365 MET A N 1
ATOM 2750 C CA . MET A 1 365 ? 8.710 -0.809 -9.251 1.00 97.06 365 MET A CA 1
ATOM 2751 C C . MET A 1 365 ? 7.602 -1.794 -9.618 1.00 97.06 365 MET A C 1
ATOM 2753 O O . MET A 1 365 ? 7.799 -3.007 -9.546 1.00 97.06 365 MET A O 1
ATOM 2757 N N . VAL A 1 366 ? 6.450 -1.278 -10.046 1.00 97.44 366 VAL A N 1
ATOM 2758 C CA . VAL A 1 366 ? 5.340 -2.083 -10.574 1.00 97.44 366 VAL A CA 1
ATOM 2759 C C . VAL A 1 366 ? 5.022 -1.617 -11.986 1.00 97.44 366 VAL A C 1
ATOM 2761 O O . VAL A 1 366 ? 4.797 -0.429 -12.218 1.00 97.44 366 VAL A O 1
ATOM 2764 N N . VAL A 1 367 ? 5.016 -2.552 -12.933 1.00 97.31 367 VAL A N 1
ATOM 2765 C CA . VAL A 1 367 ? 4.864 -2.269 -14.362 1.00 97.31 367 VAL A CA 1
ATOM 2766 C C . VAL A 1 367 ? 3.556 -2.856 -14.867 1.00 97.31 367 VAL A C 1
ATOM 2768 O O . VAL A 1 367 ? 3.278 -4.043 -14.691 1.00 97.31 367 VAL A O 1
ATOM 2771 N N . PHE A 1 368 ? 2.783 -2.024 -15.552 1.00 95.81 368 PHE A N 1
ATOM 2772 C CA . PHE A 1 368 ? 1.539 -2.384 -16.217 1.00 95.81 368 PHE A CA 1
ATOM 2773 C C . PHE A 1 368 ? 1.701 -2.209 -17.720 1.00 95.81 368 PHE A C 1
ATOM 2775 O O . PHE A 1 368 ? 2.272 -1.216 -18.173 1.00 95.81 368 PHE A O 1
ATOM 2782 N N . ARG A 1 369 ? 1.169 -3.147 -18.499 1.00 93.50 369 ARG A N 1
ATOM 2783 C CA . ARG A 1 369 ? 1.006 -2.968 -19.943 1.00 93.50 369 ARG A CA 1
ATOM 2784 C C . ARG A 1 369 ? -0.239 -2.119 -20.208 1.00 93.50 369 ARG A C 1
ATOM 2786 O O . ARG A 1 369 ? -1.204 -2.191 -19.446 1.00 93.50 369 ARG A O 1
ATOM 2793 N N . GLU A 1 370 ? -0.218 -1.300 -21.254 1.00 92.12 370 GLU A N 1
ATOM 2794 C CA . GLU A 1 370 ? -1.440 -0.651 -21.737 1.00 92.12 370 GLU A CA 1
ATOM 2795 C C . GLU A 1 370 ? -2.415 -1.697 -22.288 1.00 92.12 370 GLU A C 1
ATOM 2797 O O . GLU A 1 370 ? -2.006 -2.601 -23.020 1.00 92.12 370 GLU A O 1
ATOM 2802 N N . LYS A 1 371 ? -3.709 -1.558 -21.991 1.00 87.38 371 LYS A N 1
ATOM 2803 C CA . LYS A 1 371 ? -4.748 -2.343 -22.657 1.00 87.38 371 LYS A CA 1
ATOM 2804 C C . LYS A 1 371 ? -4.661 -2.100 -24.159 1.00 87.38 371 LYS A C 1
ATOM 2806 O O . LYS A 1 371 ? -4.681 -0.954 -24.611 1.00 87.38 371 LYS A O 1
ATOM 2811 N N . ALA A 1 372 ? -4.633 -3.180 -24.937 1.00 78.88 372 ALA A N 1
ATOM 2812 C CA . ALA A 1 372 ? -4.816 -3.069 -26.375 1.00 78.88 372 ALA A CA 1
ATOM 2813 C C . ALA A 1 372 ? -6.123 -2.309 -26.648 1.00 78.88 372 ALA A C 1
ATOM 2815 O O . ALA A 1 372 ? -7.160 -2.623 -26.057 1.00 78.88 372 ALA A O 1
ATOM 2816 N N . LYS A 1 373 ? -6.081 -1.311 -27.540 1.00 65.88 373 LYS A N 1
ATOM 2817 C CA . LYS A 1 373 ? -7.300 -0.673 -28.041 1.00 65.88 373 LYS A CA 1
ATOM 2818 C C . LYS A 1 373 ? -8.119 -1.766 -28.720 1.00 65.88 373 LYS A C 1
ATOM 2820 O O . LYS A 1 373 ? -7.790 -2.183 -29.831 1.00 65.88 373 LYS A O 1
ATOM 2825 N N . SER A 1 374 ? -9.145 -2.277 -28.047 1.00 53.34 374 SER A N 1
ATOM 2826 C CA . SER A 1 374 ? -10.104 -3.160 -28.691 1.00 53.34 374 SER A CA 1
ATOM 2827 C C . SER A 1 374 ? -10.697 -2.403 -29.878 1.00 53.34 374 SER A C 1
ATOM 2829 O O . SER A 1 374 ? -10.970 -1.202 -29.790 1.00 53.34 374 SER A O 1
ATOM 2831 N N . LYS A 1 375 ? -10.881 -3.090 -31.016 1.00 43.75 375 LYS A N 1
ATOM 2832 C CA . LYS A 1 375 ? -11.783 -2.575 -32.054 1.00 43.75 375 LYS A CA 1
ATOM 2833 C C . LYS A 1 375 ? -13.081 -2.176 -31.341 1.00 43.75 375 LYS A C 1
ATOM 2835 O O . LYS A 1 375 ? -13.538 -2.975 -30.518 1.00 43.75 375 LYS A O 1
ATOM 2840 N N . PRO A 1 376 ? -13.651 -0.987 -31.613 1.00 40.09 376 PRO A N 1
ATOM 2841 C CA . PRO A 1 376 ? -14.955 -0.644 -31.074 1.00 40.09 376 PRO A CA 1
ATOM 2842 C C . PRO A 1 376 ? -15.877 -1.816 -31.391 1.00 40.09 376 PRO A C 1
ATOM 2844 O O . PRO A 1 376 ? -15.973 -2.212 -32.554 1.00 40.09 376 PRO A O 1
ATOM 2847 N N . ALA A 1 377 ? -16.477 -2.425 -30.369 1.00 44.94 377 ALA A N 1
ATOM 2848 C CA . ALA A 1 377 ? -17.601 -3.306 -30.623 1.00 44.94 377 ALA A CA 1
ATOM 2849 C C . ALA A 1 377 ? -18.596 -2.474 -31.445 1.00 44.94 377 ALA A C 1
ATOM 2851 O O . ALA A 1 377 ? -18.911 -1.346 -31.064 1.00 44.94 377 ALA A O 1
ATOM 2852 N N . GLU A 1 378 ? -18.995 -2.959 -32.620 1.00 34.94 378 GLU A N 1
ATOM 2853 C CA . GLU A 1 378 ? -20.013 -2.294 -33.429 1.00 34.94 378 GLU A CA 1
ATOM 2854 C C . GLU A 1 378 ? -21.313 -2.251 -32.612 1.00 34.94 378 GLU A C 1
ATOM 2856 O O . GLU A 1 378 ? -22.039 -3.236 -32.519 1.00 34.94 378 GLU A O 1
ATOM 2861 N N . GLY A 1 379 ? -21.568 -1.119 -31.953 1.00 48.22 379 GLY A N 1
ATOM 2862 C CA . GLY A 1 379 ? -22.782 -0.870 -31.182 1.00 48.22 379 GLY A CA 1
ATOM 2863 C C . GLY A 1 379 ? -22.551 0.053 -29.978 1.00 48.22 379 GLY A C 1
ATOM 2864 O O . GLY A 1 379 ? -21.592 -0.137 -29.229 1.00 48.22 379 GLY A O 1
ATOM 2865 N N . PRO A 1 380 ? -23.429 1.043 -29.730 1.00 42.09 380 PRO A N 1
ATOM 2866 C CA . PRO A 1 380 ? -23.403 1.837 -28.512 1.00 42.09 380 PRO A CA 1
ATOM 2867 C C . PRO A 1 380 ? -24.034 1.023 -27.377 1.00 42.09 380 PRO A C 1
ATOM 2869 O O . PRO A 1 380 ? -25.166 1.272 -26.976 1.00 42.09 380 PRO A O 1
ATOM 2872 N N . SER A 1 381 ? -23.325 0.029 -26.853 1.00 40.88 381 SER A N 1
ATOM 2873 C CA . SER A 1 381 ? -23.615 -0.450 -25.505 1.00 40.88 381 SER A CA 1
ATOM 2874 C C . SER A 1 381 ? -22.547 0.123 -24.594 1.00 40.88 381 SER A C 1
ATOM 2876 O O . SER A 1 381 ? -21.422 -0.380 -24.552 1.00 40.88 381 SER A O 1
ATOM 2878 N N . ALA A 1 382 ? -22.892 1.190 -23.869 1.00 43.06 382 ALA A N 1
ATOM 2879 C CA . ALA A 1 382 ? -22.192 1.484 -22.628 1.00 43.06 382 ALA A CA 1
ATOM 2880 C C . ALA A 1 382 ? -22.087 0.166 -21.832 1.00 43.06 382 ALA A C 1
ATOM 2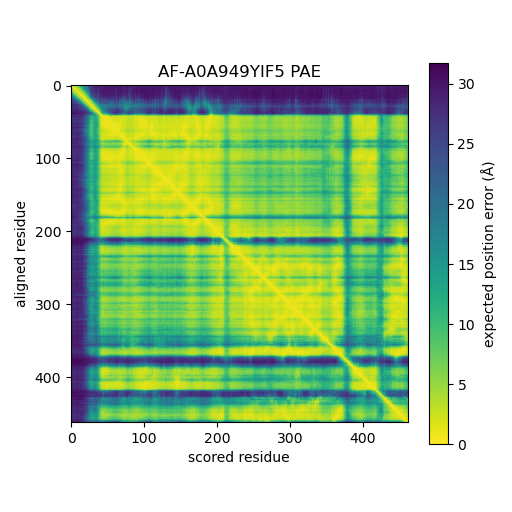882 O O . ALA A 1 382 ? -23.055 -0.608 -21.847 1.00 43.06 382 ALA A O 1
ATOM 2883 N N . PRO A 1 383 ? -20.941 -0.137 -21.194 1.00 48.91 383 PRO A N 1
ATOM 2884 C CA . PRO A 1 383 ? -20.865 -1.271 -20.285 1.00 48.91 383 PRO A CA 1
ATOM 2885 C C . PRO A 1 383 ? -22.066 -1.200 -19.335 1.00 48.91 383 PRO A C 1
ATOM 2887 O O . PRO A 1 383 ? -22.398 -0.093 -18.894 1.00 48.91 383 PRO A O 1
ATOM 2890 N N . PRO A 1 384 ? -22.756 -2.319 -19.059 1.00 47.59 384 PRO A N 1
ATOM 2891 C CA . PRO A 1 384 ? -23.848 -2.293 -18.101 1.00 47.59 384 PRO A CA 1
ATOM 2892 C C . PRO A 1 384 ? -23.340 -1.666 -16.794 1.00 47.59 384 PRO A C 1
ATOM 2894 O O . PRO A 1 384 ? -22.186 -1.919 -16.425 1.00 47.59 384 PRO A O 1
ATOM 2897 N N . PRO A 1 385 ? -24.154 -0.830 -16.123 1.00 55.56 385 PRO A N 1
ATOM 2898 C CA . PRO A 1 385 ? -23.776 -0.285 -14.828 1.00 55.56 385 PRO A CA 1
ATOM 2899 C C . PRO A 1 385 ? -23.377 -1.442 -13.912 1.00 55.56 385 PRO A C 1
ATOM 2901 O O . PRO A 1 385 ? -24.020 -2.497 -13.913 1.00 55.56 385 PRO A O 1
ATOM 2904 N N . LEU A 1 386 ? -22.265 -1.265 -13.201 1.00 66.50 386 LEU A N 1
ATOM 2905 C CA . LEU A 1 386 ? -21.824 -2.229 -12.205 1.00 66.50 386 LEU A CA 1
ATOM 2906 C C . LEU A 1 386 ? -22.917 -2.350 -11.138 1.00 66.50 386 LEU A C 1
ATOM 2908 O O . LEU A 1 386 ? -23.594 -1.374 -10.826 1.00 66.50 386 LEU A O 1
ATOM 2912 N N . ASP A 1 387 ? -23.121 -3.552 -10.600 1.00 81.81 387 ASP A N 1
ATOM 2913 C CA . ASP A 1 387 ? -23.961 -3.677 -9.412 1.00 81.81 387 ASP A CA 1
ATOM 2914 C C . ASP A 1 387 ? -23.244 -3.070 -8.192 1.00 81.81 387 ASP A C 1
ATOM 2916 O O . ASP A 1 387 ? -22.015 -2.939 -8.181 1.00 81.81 387 ASP A O 1
ATOM 2920 N N . ASP A 1 388 ? -24.000 -2.717 -7.146 1.00 81.31 388 ASP A N 1
ATOM 2921 C CA . ASP A 1 388 ? -23.460 -2.129 -5.910 1.00 81.31 388 ASP A CA 1
ATOM 2922 C C . ASP A 1 388 ? -22.260 -2.912 -5.356 1.00 81.31 388 ASP A C 1
ATOM 2924 O O . ASP A 1 388 ? -21.321 -2.331 -4.819 1.00 81.31 388 ASP A O 1
ATOM 2928 N N . LYS A 1 389 ? -22.266 -4.242 -5.498 1.00 84.12 389 LYS A N 1
ATOM 2929 C CA . LYS A 1 389 ? -21.188 -5.098 -5.002 1.00 84.12 389 LYS A CA 1
ATOM 2930 C C . LYS A 1 389 ? -19.908 -4.914 -5.815 1.00 84.12 389 LYS A C 1
ATOM 2932 O O . LYS A 1 389 ? -18.823 -4.884 -5.237 1.00 84.12 389 LYS A O 1
ATOM 2937 N N . ALA A 1 390 ? -20.005 -4.823 -7.135 1.00 81.38 390 ALA A N 1
ATOM 2938 C CA . ALA A 1 390 ? -18.866 -4.561 -7.997 1.00 81.38 390 ALA A CA 1
ATOM 2939 C C . ALA A 1 390 ? -18.319 -3.138 -7.793 1.00 81.38 390 ALA A C 1
ATOM 2941 O O . ALA A 1 390 ? -17.101 -2.970 -7.749 1.00 81.38 390 ALA A O 1
ATOM 2942 N N . GLU A 1 391 ? -19.180 -2.139 -7.589 1.00 83.50 391 GLU A N 1
ATOM 2943 C CA . GLU A 1 391 ? -18.750 -0.778 -7.231 1.00 83.50 391 GLU A CA 1
ATOM 2944 C C . GLU A 1 391 ? -18.035 -0.739 -5.874 1.00 83.50 391 GLU A C 1
ATOM 2946 O O . GLU A 1 391 ? -16.964 -0.139 -5.750 1.00 83.50 391 GLU A O 1
ATOM 2951 N N . ASP A 1 392 ? -18.572 -1.444 -4.876 1.00 87.75 392 ASP A N 1
ATOM 2952 C CA . ASP A 1 392 ? -17.956 -1.575 -3.556 1.00 87.75 392 ASP A CA 1
ATOM 2953 C C . ASP A 1 392 ? -16.582 -2.264 -3.653 1.00 87.75 392 ASP A C 1
ATOM 2955 O O . ASP A 1 392 ? -15.620 -1.819 -3.027 1.00 87.75 392 ASP A O 1
ATOM 2959 N N . LEU A 1 393 ? -16.436 -3.303 -4.485 1.00 85.38 393 LEU A N 1
ATOM 2960 C CA . LEU A 1 393 ? -15.141 -3.948 -4.741 1.00 85.38 393 LEU A CA 1
ATOM 2961 C C . LEU A 1 393 ? -14.139 -3.012 -5.429 1.00 85.38 393 LEU A C 1
ATOM 2963 O O . LEU A 1 393 ? -12.949 -3.049 -5.114 1.00 85.38 393 LEU A O 1
ATOM 2967 N N . VAL A 1 394 ? -14.594 -2.154 -6.343 1.00 81.81 394 VAL A N 1
ATOM 2968 C CA . VAL A 1 394 ? -13.739 -1.137 -6.972 1.00 81.81 394 VAL A CA 1
ATOM 2969 C C . VAL A 1 394 ? -13.287 -0.101 -5.938 1.00 81.81 394 VAL A C 1
ATOM 2971 O O . VAL A 1 394 ? -12.100 0.230 -5.888 1.00 81.81 394 VAL A O 1
ATOM 2974 N N . ALA A 1 395 ? -14.194 0.374 -5.081 1.00 83.81 395 ALA A N 1
ATOM 2975 C CA . ALA A 1 395 ? -13.870 1.289 -3.986 1.00 83.81 395 ALA A CA 1
ATOM 2976 C C . ALA A 1 395 ? -12.858 0.673 -3.004 1.00 83.81 395 ALA A C 1
ATOM 2978 O O . ALA A 1 395 ? -11.881 1.321 -2.620 1.00 83.81 395 ALA A O 1
ATOM 2979 N N . MET A 1 396 ? -13.046 -0.602 -2.660 1.00 86.25 396 MET A N 1
ATOM 2980 C CA . MET A 1 396 ? -12.117 -1.384 -1.843 1.00 86.25 396 MET A CA 1
ATOM 2981 C C . MET A 1 396 ? -10.737 -1.481 -2.489 1.00 86.25 396 MET A C 1
ATOM 2983 O O . MET A 1 396 ? -9.739 -1.155 -1.853 1.00 86.25 396 MET A O 1
ATOM 2987 N N . SER A 1 397 ? -10.674 -1.854 -3.766 1.00 81.00 397 SER A N 1
ATOM 2988 C CA . SER A 1 397 ? -9.410 -1.980 -4.494 1.00 81.00 397 SER A CA 1
ATOM 2989 C C . SER A 1 397 ? -8.625 -0.663 -4.539 1.00 81.00 397 SER A C 1
ATOM 2991 O O . SER A 1 397 ? -7.395 -0.682 -4.454 1.00 81.00 397 SER A O 1
ATOM 2993 N N . ARG A 1 398 ? -9.319 0.485 -4.630 1.00 81.38 398 ARG A N 1
ATOM 2994 C CA . ARG A 1 398 ? -8.702 1.822 -4.533 1.00 81.38 398 ARG A CA 1
ATOM 2995 C C . ARG A 1 398 ? -8.053 2.036 -3.172 1.00 81.38 398 ARG A C 1
ATOM 2997 O O . ARG A 1 398 ? -6.925 2.515 -3.117 1.00 81.38 398 ARG A O 1
ATOM 3004 N N . GLY A 1 399 ? -8.749 1.660 -2.099 1.00 82.31 399 GLY A N 1
ATOM 3005 C CA . GLY A 1 399 ? -8.210 1.710 -0.742 1.00 82.31 399 GLY A CA 1
ATOM 3006 C C . GLY A 1 399 ? -8.050 3.128 -0.185 1.00 82.31 399 GLY A C 1
ATOM 3007 O O . GLY A 1 399 ? -7.237 3.317 0.708 1.00 82.31 399 GLY A O 1
ATOM 3008 N N . VAL A 1 400 ? -8.764 4.130 -0.718 1.00 81.44 400 VAL A N 1
ATOM 3009 C CA . VAL A 1 400 ? -8.589 5.550 -0.354 1.00 81.44 400 VAL A CA 1
ATOM 3010 C C . VAL A 1 400 ? -9.927 6.246 -0.117 1.00 81.44 400 VAL A C 1
ATOM 3012 O O . VAL A 1 400 ? -10.828 6.166 -0.955 1.00 81.44 400 VAL A O 1
ATOM 3015 N N . LEU A 1 401 ? -10.036 6.984 0.991 1.00 84.38 401 LEU A N 1
ATOM 3016 C CA . LEU A 1 401 ? -11.180 7.853 1.282 1.00 84.38 401 LEU A CA 1
ATOM 3017 C C . LEU A 1 401 ? -11.148 9.151 0.452 1.00 84.38 401 LEU A C 1
ATOM 3019 O O . LEU A 1 401 ? -10.064 9.663 0.166 1.00 84.38 401 LEU A O 1
ATOM 3023 N N . PRO A 1 402 ? -12.309 9.750 0.125 1.00 81.62 402 PRO A N 1
ATOM 3024 C CA . PRO A 1 402 ? -12.364 10.996 -0.626 1.00 81.62 402 PRO A CA 1
ATOM 3025 C C . PRO A 1 402 ? -11.613 12.167 -0.020 1.00 81.62 402 PRO A C 1
ATOM 3027 O O . PRO A 1 402 ? -11.537 12.285 1.203 1.00 81.62 402 PRO A O 1
ATOM 3030 N N . ARG A 1 403 ? -11.036 13.017 -0.885 1.00 75.00 403 ARG A N 1
ATOM 3031 C CA . ARG A 1 403 ? -10.330 14.245 -0.474 1.00 75.00 403 ARG A CA 1
ATOM 3032 C C . ARG A 1 403 ? -11.277 15.187 0.250 1.00 75.00 403 ARG A C 1
ATOM 3034 O O . ARG A 1 403 ? -11.019 15.583 1.381 1.00 75.00 403 ARG A O 1
ATOM 3041 N N . GLU A 1 404 ? -12.361 15.543 -0.431 1.00 80.31 404 GLU A N 1
ATOM 3042 C CA . GLU A 1 404 ? -13.408 16.362 0.152 1.00 80.31 404 GLU A CA 1
ATOM 3043 C C . GLU A 1 404 ? -14.198 15.497 1.113 1.00 80.31 404 GLU A C 1
ATOM 3045 O O . GLU A 1 404 ? -14.825 14.517 0.714 1.00 80.31 404 GLU A O 1
ATOM 3050 N N . GLN A 1 405 ? -14.123 15.846 2.392 1.00 84.56 405 GLN A N 1
ATOM 3051 C CA . GLN A 1 405 ? -14.807 15.097 3.422 1.00 84.56 405 GLN A CA 1
ATOM 3052 C C . GLN A 1 405 ? -16.323 15.293 3.275 1.00 84.56 405 GLN A C 1
ATOM 3054 O O . GLN A 1 405 ? -16.825 16.412 3.421 1.00 84.56 405 GLN A O 1
ATOM 3059 N N . PRO A 1 406 ? -17.075 14.225 2.974 1.00 89.50 406 PRO A N 1
ATOM 3060 C CA . PRO A 1 406 ? -18.515 14.311 2.820 1.00 89.50 406 PRO A CA 1
ATOM 3061 C C . PRO A 1 406 ? -19.170 14.549 4.177 1.00 89.50 406 PRO A C 1
ATOM 3063 O O . PRO A 1 406 ? -18.762 13.989 5.190 1.00 89.50 406 PRO A O 1
ATOM 3066 N N . GLN A 1 407 ? -20.251 15.324 4.194 1.00 92.81 407 GLN A N 1
ATOM 3067 C CA . GLN A 1 407 ? -20.965 15.662 5.431 1.00 92.81 407 GLN A CA 1
ATOM 3068 C C . GLN A 1 407 ? -21.707 14.470 6.055 1.00 92.81 407 GLN A C 1
ATOM 3070 O O . GLN A 1 407 ? -22.006 14.470 7.243 1.00 92.81 407 GLN A O 1
ATOM 3075 N N . THR A 1 408 ? -22.019 13.437 5.267 1.00 94.69 408 THR A N 1
ATOM 3076 C CA . THR A 1 408 ? -22.795 12.281 5.730 1.00 94.69 408 THR A CA 1
ATOM 3077 C C . THR A 1 408 ? -22.187 10.971 5.252 1.00 94.69 408 THR A C 1
ATOM 3079 O O . THR A 1 408 ? -21.551 10.912 4.199 1.00 94.69 408 THR A O 1
ATOM 3082 N N . LEU A 1 409 ? -22.457 9.891 5.989 1.00 94.44 409 LEU A N 1
ATOM 3083 C CA . LEU A 1 409 ? -22.078 8.536 5.590 1.00 94.44 409 LEU A CA 1
ATOM 3084 C C . LEU A 1 409 ? -22.657 8.156 4.214 1.00 94.44 409 LEU A C 1
ATOM 3086 O O . LEU A 1 409 ? -21.968 7.539 3.408 1.00 94.44 409 LEU A O 1
ATOM 3090 N N . ALA A 1 410 ? -23.900 8.544 3.913 1.00 93.56 410 ALA A N 1
ATOM 3091 C CA . ALA A 1 410 ? -24.516 8.251 2.618 1.00 93.56 410 ALA A CA 1
ATOM 3092 C C . ALA A 1 410 ? -23.761 8.924 1.457 1.00 93.56 410 ALA A C 1
ATOM 3094 O O . ALA A 1 410 ? -23.479 8.273 0.451 1.00 93.56 410 ALA A O 1
ATOM 3095 N N . ALA A 1 411 ? -23.374 10.193 1.626 1.00 90.94 411 ALA A N 1
ATOM 3096 C CA . ALA A 1 411 ? -22.555 10.907 0.648 1.00 90.94 411 ALA A CA 1
ATOM 3097 C C . ALA A 1 411 ? -21.154 10.287 0.512 1.00 90.94 411 ALA A C 1
ATOM 3099 O O . ALA A 1 411 ? -20.644 10.177 -0.601 1.00 90.94 411 ALA A O 1
ATOM 3100 N N . LEU A 1 412 ? -20.565 9.807 1.613 1.00 92.19 412 LEU A N 1
ATOM 3101 C CA . LEU A 1 412 ? -19.290 9.091 1.573 1.00 92.19 412 LEU A CA 1
ATOM 3102 C C . LEU A 1 412 ? -19.356 7.810 0.749 1.00 92.19 412 LEU A C 1
ATOM 3104 O O . LEU A 1 412 ? -18.500 7.590 -0.105 1.00 92.19 412 LEU A O 1
ATOM 3108 N N . LYS A 1 413 ? -20.375 6.977 0.974 1.00 93.00 413 LYS A N 1
ATOM 3109 C CA . LYS A 1 413 ? -20.572 5.748 0.194 1.00 93.00 413 LYS A CA 1
ATOM 3110 C C . LYS A 1 413 ? -20.716 6.050 -1.294 1.00 93.00 413 LYS A C 1
ATOM 3112 O O . LYS A 1 413 ? -20.103 5.374 -2.111 1.00 93.00 413 LYS A O 1
ATOM 3117 N N . PHE A 1 414 ? -21.483 7.086 -1.628 1.00 88.62 414 PHE A N 1
ATOM 3118 C CA . PHE A 1 414 ? -21.661 7.524 -3.008 1.00 88.62 414 PHE A CA 1
ATOM 3119 C C . PHE A 1 414 ? -20.329 7.947 -3.653 1.00 88.62 414 PHE A C 1
ATOM 3121 O O . PHE A 1 414 ? -19.950 7.407 -4.688 1.00 88.62 414 PHE A O 1
ATOM 3128 N N . GLN A 1 415 ? -19.559 8.823 -2.999 1.00 86.75 415 GLN A N 1
ATOM 3129 C CA . GLN A 1 415 ? -18.257 9.275 -3.510 1.00 86.75 415 GLN A CA 1
ATOM 3130 C C . GLN A 1 415 ? -17.240 8.134 -3.670 1.00 86.75 415 GLN A C 1
ATOM 3132 O O . GLN A 1 415 ? -16.468 8.118 -4.631 1.00 86.75 415 GLN A O 1
ATOM 3137 N N . LEU A 1 416 ? -17.234 7.169 -2.742 1.00 86.62 416 LEU A N 1
ATOM 3138 C CA . LEU A 1 416 ? -16.370 5.987 -2.817 1.00 86.62 416 LEU A CA 1
ATOM 3139 C C . LEU A 1 416 ? -16.652 5.148 -4.071 1.00 86.62 416 LEU A C 1
ATOM 3141 O O . LEU A 1 416 ? -15.708 4.675 -4.715 1.00 86.62 416 LEU A O 1
ATOM 3145 N N . ARG A 1 417 ? -17.931 5.009 -4.439 1.00 85.62 417 ARG A N 1
ATOM 3146 C CA . ARG A 1 417 ? -18.367 4.295 -5.646 1.00 85.62 417 ARG A CA 1
ATOM 3147 C C . ARG A 1 417 ? -17.983 5.063 -6.915 1.00 85.62 417 ARG A C 1
ATOM 3149 O O . ARG A 1 417 ? -17.369 4.478 -7.808 1.00 85.62 417 ARG A O 1
ATOM 3156 N N . GLU A 1 418 ? -18.182 6.384 -6.946 1.00 80.44 418 GLU A N 1
ATOM 3157 C CA . GLU A 1 418 ? -17.851 7.217 -8.118 1.00 80.44 418 GLU A CA 1
ATOM 3158 C C . GLU A 1 418 ? -16.340 7.330 -8.413 1.00 80.44 418 GLU A C 1
ATOM 3160 O O . GLU A 1 418 ? -15.935 7.227 -9.570 1.00 80.44 418 GLU A O 1
ATOM 3165 N N . GLY A 1 419 ? -15.474 7.450 -7.395 1.00 59.84 419 GLY A N 1
ATOM 3166 C CA . GLY A 1 419 ? -14.017 7.300 -7.564 1.00 59.84 419 GLY A CA 1
ATOM 3167 C C . GLY A 1 419 ? -13.155 8.540 -7.790 1.00 59.84 419 GLY A C 1
ATOM 3168 O O . GLY A 1 419 ? -12.040 8.404 -8.295 1.00 59.84 419 GLY A O 1
ATOM 3169 N N . ASN A 1 420 ? -13.608 9.729 -7.402 1.00 50.22 420 ASN A N 1
ATOM 3170 C CA . ASN A 1 420 ? -12.882 10.985 -7.633 1.00 50.22 420 ASN A CA 1
ATOM 3171 C C . ASN A 1 420 ? -11.852 11.328 -6.539 1.00 50.22 420 ASN A C 1
ATOM 3173 O O . ASN A 1 420 ? -12.057 12.281 -5.792 1.00 50.22 420 ASN A O 1
ATOM 3177 N N . ASN A 1 421 ? -10.720 10.614 -6.451 1.00 48.84 421 ASN A N 1
ATOM 3178 C CA . ASN A 1 421 ? -9.690 10.896 -5.433 1.00 48.84 421 ASN A CA 1
ATOM 3179 C C . ASN A 1 421 ? -8.285 11.023 -6.044 1.00 48.84 421 ASN A C 1
ATOM 3181 O O . ASN A 1 421 ? -7.677 10.028 -6.423 1.00 48.84 421 ASN A O 1
ATOM 3185 N N . GLN A 1 422 ? -7.736 12.239 -6.096 1.00 41.34 422 GLN A N 1
ATOM 3186 C CA . GLN A 1 422 ? -6.286 12.450 -6.209 1.00 41.34 422 GLN A CA 1
ATOM 3187 C C . GLN A 1 422 ? -5.675 12.388 -4.783 1.00 41.34 422 GLN A C 1
ATOM 3189 O O . GLN A 1 422 ? -6.340 12.743 -3.815 1.00 41.34 422 GLN A O 1
ATOM 3194 N N . GLY A 1 423 ? -4.444 11.910 -4.600 1.00 41.06 423 GLY A N 1
ATOM 3195 C CA . GLY A 1 423 ? -3.777 11.811 -3.285 1.00 41.06 423 GLY A CA 1
ATOM 3196 C C . GLY A 1 423 ? -2.825 12.982 -3.021 1.00 41.06 423 GLY A C 1
ATOM 3197 O O . GLY A 1 423 ? -2.456 13.672 -3.962 1.00 41.06 423 GLY A O 1
ATOM 3198 N N . ASP A 1 424 ? -2.478 13.240 -1.761 1.00 31.38 424 ASP A N 1
ATOM 3199 C CA . ASP A 1 424 ? -1.447 14.204 -1.338 1.00 31.38 424 ASP A CA 1
ATOM 3200 C C . ASP A 1 424 ? -0.654 13.566 -0.182 1.00 31.38 424 ASP A C 1
ATOM 3202 O O . ASP A 1 424 ? -1.221 12.780 0.587 1.00 31.38 424 ASP A O 1
ATOM 3206 N N . SER A 1 425 ? 0.649 13.836 -0.064 1.00 36.59 425 SER A N 1
ATOM 3207 C CA . SER A 1 425 ? 1.540 12.936 0.700 1.00 36.59 425 SER A CA 1
ATOM 3208 C C . SER A 1 425 ? 2.862 13.542 1.179 1.00 36.59 425 SER A C 1
ATOM 3210 O O . SER A 1 425 ? 3.342 14.575 0.706 1.00 36.59 425 SER A O 1
ATOM 3212 N N . ARG A 1 426 ? 3.426 12.892 2.210 1.00 32.22 426 ARG A N 1
ATOM 3213 C CA . ARG A 1 426 ? 4.552 13.329 3.058 1.00 32.22 426 ARG A CA 1
ATOM 3214 C C . ARG A 1 426 ? 5.595 12.192 3.214 1.00 32.22 426 ARG A C 1
ATOM 3216 O O . ARG A 1 426 ? 5.195 11.054 3.423 1.00 32.22 426 ARG A O 1
ATOM 3223 N N . ALA A 1 427 ? 6.892 12.546 3.334 1.00 26.53 427 ALA A N 1
ATOM 3224 C CA . ALA A 1 427 ? 8.057 12.122 2.495 1.00 26.53 427 ALA A CA 1
ATOM 3225 C C . ALA A 1 427 ? 9.216 11.278 3.130 1.00 26.53 427 ALA A C 1
ATOM 3227 O O . ALA A 1 427 ? 9.605 11.682 4.203 1.00 26.53 427 ALA A O 1
ATOM 3228 N N . LEU A 1 428 ? 9.936 10.304 2.524 1.00 37.12 428 LEU A N 1
ATOM 3229 C CA . LEU A 1 428 ? 11.381 9.986 2.838 1.00 37.12 428 LEU A CA 1
ATOM 3230 C C . LEU A 1 428 ? 12.070 9.141 1.759 1.00 37.12 428 LEU A C 1
ATOM 3232 O O . LEU A 1 428 ? 11.407 8.588 0.900 1.00 37.12 428 LEU A O 1
ATOM 3236 N N . ILE A 1 429 ? 13.410 9.183 1.670 1.00 48.16 429 ILE A N 1
ATOM 3237 C CA . ILE A 1 429 ? 14.009 10.073 0.663 1.00 48.16 429 ILE A CA 1
ATOM 3238 C C . ILE A 1 429 ? 13.098 11.290 0.585 1.00 48.16 429 ILE A C 1
ATOM 3240 O O . ILE A 1 429 ? 12.011 11.213 0.020 1.00 48.16 429 ILE A O 1
ATOM 3244 N N . LYS A 1 430 ? 13.424 12.353 1.312 1.00 63.44 430 LYS A N 1
ATOM 3245 C CA . LYS A 1 430 ? 12.449 13.433 1.419 1.00 63.44 430 LYS A CA 1
ATOM 3246 C C . LYS A 1 430 ? 12.403 14.222 0.133 1.00 63.44 430 LYS A C 1
ATOM 3248 O O . LYS A 1 430 ? 13.368 14.250 -0.626 1.00 63.44 430 LYS A O 1
ATOM 3253 N N . ALA A 1 431 ? 11.273 14.893 -0.021 1.00 55.56 431 ALA A N 1
ATOM 3254 C CA . ALA A 1 431 ? 11.225 16.208 -0.607 1.00 55.56 431 ALA A CA 1
ATOM 3255 C C . ALA A 1 431 ? 12.459 17.026 -0.202 1.00 55.56 431 ALA A C 1
ATOM 3257 O O . ALA A 1 431 ? 12.617 17.401 0.962 1.00 55.56 431 ALA A O 1
ATOM 3258 N N . GLY A 1 432 ? 13.372 17.204 -1.137 1.00 64.88 432 GLY A N 1
ATOM 3259 C CA . GLY A 1 432 ? 14.519 18.078 -1.030 1.00 64.88 432 GLY A CA 1
ATOM 3260 C C . GLY A 1 432 ? 14.147 19.462 -1.530 1.00 64.88 432 GLY A C 1
ATOM 3261 O O . GLY A 1 432 ? 13.041 19.953 -1.312 1.00 64.88 432 GLY A O 1
ATOM 3262 N N . GLU A 1 433 ? 15.083 20.100 -2.215 1.00 74.75 433 GLU A N 1
ATOM 3263 C CA . GLU A 1 433 ? 14.846 21.410 -2.804 1.00 74.75 433 GLU A CA 1
ATOM 3264 C C . GLU A 1 433 ? 13.760 21.337 -3.877 1.00 74.75 433 GLU A C 1
ATOM 3266 O O . GLU A 1 433 ? 13.730 20.420 -4.710 1.00 74.75 433 GLU A O 1
ATOM 3271 N N . ARG A 1 434 ? 12.870 22.331 -3.847 1.00 80.88 434 ARG A N 1
ATOM 3272 C CA . ARG A 1 434 ? 11.878 22.533 -4.893 1.00 80.88 434 ARG A CA 1
ATOM 3273 C C . ARG A 1 434 ? 12.582 22.863 -6.207 1.00 80.88 434 ARG A C 1
ATOM 3275 O O . ARG A 1 434 ? 13.521 23.654 -6.246 1.00 80.88 434 ARG A O 1
ATOM 3282 N N . ARG A 1 435 ? 12.073 22.277 -7.281 1.00 78.12 435 ARG A N 1
ATOM 3283 C CA . ARG A 1 435 ? 12.509 22.464 -8.657 1.00 78.12 435 ARG A CA 1
ATOM 3284 C C . ARG A 1 435 ? 11.323 22.873 -9.509 1.00 78.12 435 ARG A C 1
ATOM 3286 O O . ARG A 1 435 ? 10.310 22.179 -9.504 1.00 78.12 435 ARG A O 1
ATOM 3293 N N . ASP A 1 436 ? 11.484 23.961 -10.250 1.00 81.56 436 ASP A N 1
ATOM 3294 C CA . ASP A 1 436 ? 10.502 24.439 -11.231 1.00 81.56 436 ASP A CA 1
ATOM 3295 C C . ASP A 1 436 ? 10.992 24.219 -12.684 1.00 81.56 436 ASP A C 1
ATOM 3297 O O . ASP A 1 436 ? 10.338 24.605 -13.647 1.00 81.56 436 ASP A O 1
ATOM 3301 N N . ASP A 1 437 ? 12.158 23.583 -12.859 1.00 78.62 437 ASP A N 1
ATOM 3302 C CA . ASP A 1 437 ? 12.777 23.260 -14.153 1.00 78.62 437 ASP A CA 1
ATOM 3303 C C . ASP A 1 437 ? 12.420 21.850 -14.664 1.00 78.62 437 ASP A C 1
ATOM 3305 O O . ASP A 1 437 ? 13.019 21.350 -15.617 1.00 78.62 437 ASP A O 1
ATOM 3309 N N . VAL A 1 438 ? 11.446 21.195 -14.026 1.00 78.38 438 VAL A N 1
ATOM 3310 C CA . VAL A 1 438 ? 10.973 19.851 -14.373 1.00 78.38 438 VAL A CA 1
ATOM 3311 C C . VAL A 1 438 ? 9.508 19.936 -14.768 1.00 78.38 438 VAL A C 1
ATOM 3313 O O . VAL A 1 438 ? 8.673 20.355 -13.972 1.00 78.38 438 VAL A O 1
ATOM 3316 N N . ALA A 1 439 ? 9.191 19.502 -15.985 1.00 85.75 439 ALA A N 1
ATOM 3317 C CA . ALA A 1 439 ? 7.827 19.437 -16.485 1.00 85.75 439 ALA A CA 1
ATOM 3318 C C . ALA A 1 439 ? 7.464 18.001 -16.862 1.00 85.75 439 ALA A C 1
ATOM 3320 O O . ALA A 1 439 ? 8.247 17.303 -17.511 1.00 85.75 439 ALA A O 1
ATOM 3321 N N . ILE A 1 440 ? 6.261 17.586 -16.486 1.00 88.50 440 ILE A N 1
ATOM 3322 C CA . ILE A 1 440 ? 5.647 16.352 -16.969 1.00 88.50 440 ILE A CA 1
ATOM 3323 C C . ILE A 1 440 ? 4.543 16.683 -17.965 1.00 88.50 440 ILE A C 1
ATOM 3325 O O . ILE A 1 440 ? 3.983 17.773 -17.955 1.00 88.50 440 ILE A O 1
ATOM 3329 N N . LYS A 1 441 ? 4.231 15.725 -18.835 1.00 89.06 441 LYS A N 1
ATOM 3330 C CA . LYS A 1 441 ? 3.093 15.807 -19.746 1.00 89.06 441 LYS A CA 1
ATOM 3331 C C . LYS A 1 441 ? 2.113 14.700 -19.401 1.00 89.06 441 LYS A C 1
ATOM 3333 O O . LYS A 1 441 ? 2.499 13.531 -19.364 1.00 89.06 441 LYS A O 1
ATOM 3338 N N . GLU A 1 442 ? 0.850 15.057 -19.198 1.00 88.06 442 GLU A N 1
ATOM 3339 C CA . GLU A 1 442 ? -0.207 14.063 -19.050 1.00 88.06 442 GLU A CA 1
ATOM 3340 C C . GLU A 1 442 ? -0.515 13.409 -20.403 1.00 88.06 442 GLU A C 1
ATOM 3342 O O . GLU A 1 442 ? -0.590 14.062 -21.449 1.00 88.06 442 GLU A O 1
ATOM 3347 N N . VAL A 1 443 ? -0.658 12.087 -20.386 1.00 89.25 443 VAL A N 1
ATOM 3348 C CA . VAL A 1 443 ? -0.999 11.286 -21.560 1.00 89.25 443 VAL A CA 1
ATOM 3349 C C . VAL A 1 443 ? -2.068 10.277 -21.182 1.00 89.25 443 VAL A C 1
ATOM 3351 O O . VAL A 1 443 ? -2.088 9.767 -20.062 1.00 89.25 443 VAL A O 1
ATOM 3354 N N . GLU A 1 444 ? -2.937 9.950 -22.134 1.00 88.75 444 GLU A N 1
ATOM 3355 C CA . GLU A 1 444 ? -3.902 8.876 -21.939 1.00 88.75 444 GLU A CA 1
ATOM 3356 C C . GLU A 1 444 ? -3.171 7.527 -21.867 1.00 88.75 444 GLU A C 1
ATOM 3358 O O . GLU A 1 444 ? -2.279 7.225 -22.676 1.00 88.75 444 GLU A O 1
ATOM 3363 N N . PHE A 1 445 ? -3.537 6.736 -20.863 1.00 90.00 445 PHE A N 1
ATOM 3364 C CA . PHE A 1 445 ? -3.031 5.391 -20.649 1.00 90.00 445 PHE A CA 1
ATOM 3365 C C . PHE A 1 445 ? -4.037 4.596 -19.818 1.00 90.00 445 PHE A C 1
ATOM 3367 O O . PHE A 1 445 ? -4.382 4.996 -18.704 1.00 90.00 445 PHE A O 1
ATOM 3374 N N . GLN A 1 446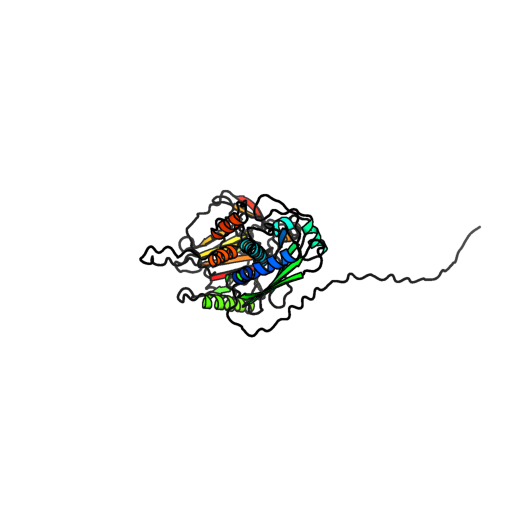 ? -4.483 3.453 -20.334 1.00 89.56 446 GLN A N 1
ATOM 3375 C CA . GLN A 1 446 ? -5.360 2.543 -19.598 1.00 89.56 446 GLN A CA 1
ATOM 3376 C C . GLN A 1 446 ? -4.593 1.261 -19.253 1.00 89.56 446 GLN A C 1
ATOM 3378 O O . GLN A 1 446 ? -4.347 0.458 -20.153 1.00 89.56 446 GLN A O 1
ATOM 3383 N N . PRO A 1 447 ? -4.198 1.036 -17.986 1.00 90.44 447 PRO A N 1
ATOM 3384 C CA . PRO A 1 447 ? -3.466 -0.169 -17.608 1.00 90.44 447 PRO A CA 1
ATOM 3385 C C . PRO A 1 447 ? -4.339 -1.420 -17.728 1.00 90.44 447 PRO A C 1
ATOM 3387 O O . PRO A 1 447 ? -5.526 -1.414 -17.383 1.00 90.44 447 PRO A O 1
ATOM 3390 N N . GLU A 1 448 ? -3.729 -2.533 -18.123 1.00 88.81 448 GLU A N 1
ATOM 3391 C CA . GLU A 1 448 ? -4.256 -3.853 -17.784 1.00 88.81 448 GLU A CA 1
ATOM 3392 C C . GLU A 1 448 ? -4.343 -4.000 -16.251 1.00 88.81 448 GLU A C 1
ATOM 3394 O O . GLU A 1 448 ? -3.487 -3.482 -15.533 1.00 88.81 448 GLU A O 1
ATOM 3399 N N . PRO A 1 449 ? -5.370 -4.683 -15.711 1.00 83.31 449 PRO A N 1
ATOM 3400 C CA . PRO A 1 449 ? -5.562 -4.799 -14.262 1.00 83.31 449 PRO A CA 1
ATOM 3401 C C . PRO A 1 449 ? -4.467 -5.606 -13.561 1.00 83.31 449 PRO A C 1
ATOM 3403 O O . PRO A 1 449 ? -4.242 -5.441 -12.364 1.00 83.31 449 PRO A O 1
ATOM 3406 N N . THR A 1 450 ? -3.777 -6.480 -14.292 1.00 88.00 450 THR A N 1
ATOM 3407 C CA . THR A 1 450 ? -2.682 -7.279 -13.751 1.00 88.00 450 THR A CA 1
ATOM 3408 C C . THR A 1 450 ? -1.342 -6.642 -14.113 1.00 88.00 450 THR A C 1
ATOM 3410 O O . THR A 1 450 ? -1.074 -6.443 -15.298 1.00 88.00 450 THR A O 1
ATOM 3413 N N . PRO A 1 451 ? -0.473 -6.340 -13.132 1.00 92.50 451 PRO A N 1
ATOM 3414 C CA . PRO A 1 451 ? 0.890 -5.928 -13.439 1.00 92.50 451 PRO A CA 1
ATOM 3415 C C . PRO A 1 451 ? 1.644 -7.063 -14.140 1.00 92.50 451 PRO A C 1
ATOM 3417 O O . PRO A 1 451 ? 1.551 -8.223 -13.743 1.00 92.50 451 PRO A O 1
ATOM 3420 N N . VAL A 1 452 ? 2.428 -6.717 -15.158 1.00 93.19 452 VAL A N 1
ATOM 3421 C CA . VAL A 1 452 ? 3.285 -7.670 -15.880 1.00 93.19 452 VAL A CA 1
ATOM 3422 C C . VAL A 1 452 ? 4.612 -7.900 -15.162 1.00 93.19 452 VAL A C 1
ATOM 3424 O O . VAL A 1 452 ? 5.266 -8.912 -15.386 1.00 93.19 452 VAL A O 1
ATOM 3427 N N . MET A 1 453 ? 5.013 -6.982 -14.282 1.00 95.25 453 MET A N 1
ATOM 3428 C CA . MET A 1 453 ? 6.247 -7.078 -13.509 1.00 95.25 453 MET A CA 1
ATOM 3429 C C . MET A 1 453 ? 6.092 -6.352 -12.173 1.00 95.25 453 MET A C 1
ATOM 3431 O O . MET A 1 453 ? 5.530 -5.256 -12.113 1.00 95.25 453 MET A O 1
ATOM 3435 N N . SER A 1 454 ? 6.648 -6.939 -11.119 1.00 95.62 454 SER A N 1
ATOM 3436 C CA . SER A 1 454 ? 6.914 -6.265 -9.850 1.00 95.62 454 SER A CA 1
ATOM 3437 C C . SER A 1 454 ? 8.344 -6.561 -9.417 1.00 95.62 454 SER A C 1
ATOM 3439 O O . SER A 1 454 ? 8.811 -7.694 -9.539 1.00 95.62 454 SER A O 1
ATOM 3441 N N . ALA A 1 455 ? 9.053 -5.543 -8.943 1.00 94.81 455 ALA A N 1
ATOM 3442 C CA . ALA A 1 455 ? 10.402 -5.675 -8.418 1.00 94.81 455 ALA A CA 1
ATOM 3443 C C . ALA A 1 455 ? 10.595 -4.776 -7.197 1.00 94.81 455 ALA A C 1
ATOM 3445 O O . ALA A 1 455 ? 10.254 -3.594 -7.235 1.00 94.81 455 ALA A O 1
ATOM 3446 N N . THR A 1 456 ? 11.199 -5.319 -6.143 1.00 93.69 456 THR A N 1
ATOM 3447 C CA . THR A 1 456 ? 11.516 -4.579 -4.915 1.00 93.69 456 THR A CA 1
ATOM 3448 C C . THR A 1 456 ? 13.014 -4.633 -4.637 1.00 93.69 456 THR A C 1
ATOM 3450 O O . THR A 1 456 ? 13.626 -5.702 -4.672 1.00 93.69 456 THR A O 1
ATOM 3453 N N . VAL A 1 457 ? 13.589 -3.470 -4.338 1.00 93.94 457 VAL A N 1
ATOM 3454 C CA . VAL A 1 457 ? 14.984 -3.276 -3.939 1.00 93.94 457 VAL A CA 1
ATOM 3455 C C . VAL A 1 457 ? 15.020 -2.748 -2.509 1.00 93.94 457 VAL A C 1
ATOM 3457 O O . VAL A 1 457 ? 14.341 -1.772 -2.188 1.00 93.94 457 VAL A O 1
ATOM 3460 N N . THR A 1 458 ? 15.828 -3.361 -1.649 1.00 90.75 458 THR A N 1
ATOM 3461 C CA . THR A 1 458 ? 16.113 -2.849 -0.303 1.00 90.75 458 THR A CA 1
ATOM 3462 C C . THR A 1 458 ? 17.417 -2.053 -0.315 1.00 90.75 458 THR A C 1
ATOM 3464 O O . THR A 1 458 ? 18.448 -2.562 -0.743 1.00 90.75 458 THR A O 1
ATOM 3467 N N . TYR A 1 459 ? 17.383 -0.814 0.166 1.00 87.00 459 TYR A N 1
ATOM 3468 C CA . TYR A 1 459 ? 18.561 0.055 0.264 1.00 87.00 459 TYR A CA 1
ATOM 3469 C C . TYR A 1 459 ? 18.907 0.452 1.703 1.00 87.00 459 TYR A C 1
ATOM 3471 O O . TYR A 1 459 ? 19.948 1.054 1.925 1.00 87.00 459 TYR A O 1
ATOM 3479 N N . TYR A 1 460 ? 18.021 0.182 2.664 1.00 79.69 460 TYR A N 1
ATOM 3480 C CA . TYR A 1 460 ? 18.234 0.488 4.076 1.00 79.69 460 TYR A CA 1
ATOM 3481 C C . TYR A 1 460 ? 17.474 -0.515 4.949 1.00 79.69 460 TYR A C 1
ATOM 3483 O O . TYR A 1 460 ? 16.359 -0.926 4.619 1.00 79.69 460 TYR A O 1
ATOM 3491 N N . LYS A 1 461 ? 18.083 -0.925 6.064 1.00 70.19 461 LYS A N 1
ATOM 3492 C CA . LYS A 1 461 ? 17.482 -1.805 7.077 1.00 70.19 461 LYS A CA 1
ATOM 3493 C C . LYS A 1 461 ? 17.521 -1.062 8.424 1.00 70.19 461 LYS A C 1
ATOM 3495 O O . LYS A 1 461 ? 18.602 -0.984 9.004 1.00 70.19 461 LYS A O 1
ATOM 3500 N N . PRO A 1 462 ? 16.391 -0.484 8.880 1.00 57.81 462 PRO A N 1
ATOM 3501 C CA . PRO A 1 462 ? 16.340 0.322 10.100 1.00 57.81 462 PRO A CA 1
ATOM 3502 C C . PRO A 1 462 ? 16.608 -0.454 11.386 1.00 57.81 462 PRO A C 1
ATOM 3504 O O . PRO A 1 462 ? 16.088 -1.593 11.492 1.00 57.81 462 PRO A O 1
#

Nearest PDB structures (foldseek):
  4q6v-assembly1_A  TM=6.191E-01  e=3.823E-04  Salmonella enterica subsp. enterica serovar Typhimurium str. LT2
  4hrv-assembly1_A  TM=6.040E-01  e=1.072E-01  Neisseria meningitidis
  4gfc-assembly1_A  TM=4.583E-01  e=3.311E-01  Caenorhabditis elegans

Secondary structure (DSSP, 8-state):
--------------------------------------S-PPBHHHHHHHHHHHHHHHHHHTT--EEEE-PPEEEETTSPPBS-SSTHHHHHHHHHHHHHHHHS-SSSPPEEBSSHHHHHTTSTT--SSSHHHHHHHTTS-EEBSSSS-EE--SEEEEEEEEE-TTSSEEEEEEEEEETT----EEEEEEEEE--HHHHHHTT--EE--S-TTT--HHHHHHHHHHHHHHHHH-GGG-TTT-TT-SEEEEEEETTEEPPPEEETTEEE-PPPPTTPPEEEEEEE---SS--EEEEEEETTEETBTT--S-TTTS--EEE-SSS-EEEE-EEE-SSS-EEEEEPPPHHHHHHHHHHHGGGTTEEEEEEEEBPP-PPPPSS--PPPPPPHHHHHHHHHHHT---SS--SSHHHHHHHHHHT--------SSEEEEEESS---------B-SS-SEEEEEE----